Protein AF-A0A935BF56-F1 (afdb_monomer_lite)

Secondary structure (DSSP, 8-state):
-------------------------------------------PPPP-----------S---SS-HHHHHHHHHHHHHTT----EEEE--TT--TT--TTSEEEEETTEEEEEE--STTTSS--BEEEEEEEETTEEEEEEEE--TTPPTT----BTSEEEEETTEEEEEETTTTTTBEEEEEEEETTEEEEEEEE-GGGSTT--TT--BTSSEEEETTEEEEEETTSTT-EEEEEEEETTEEEEEEEE-----S-----TTSSEEEETTEEEEEETT--BTTBTT--EEEEEEEETTEEEEEEEE--TT--TT--TTSEEEEETTEEEEEETT--BTTBTT--EEEEEEEETTEEEEEEEE--TTPPTT--TTSEEEEETTEEEEEE---S-TTT---BEEEEEEEETTEEEEEEEE--TTPPTT--BTSEEEE-SSEEEEEETT--BTTBTT--EEEEEE----PPPPP-S----EEEE---S-PPPS-TTSS------S-SS----HHHHHHHHHTSSS-EEEEE--SSSS-EEE--SSPPPPB-S-EEEEGGGSTT--SSS-SEEEE-TTS-TT--SEEE-TT-TT-EEESEEEE--SS-SEEE-SSS-EEES-EES--TTSPPP-

Sequence (630 aa):
MTKKTETRNCGRNYRFLRPKTLILAGLAVIIALGISSLALYTRPAATQELDTNMPTLSGDAAGDDLGSLASAIEGAIRNDNPEAQIKLTANDGVARDYFGRSVAVSGDTVIVGAPSNAFGDTTQGAAYIFLRNGTAWTLQQKLTAPDSAPGDPEGFGVSVAITGDTVIVGAPGHAEEGAAYVFIRNGTIWTLQRKFTPNDDPTSGANSQFGRGVAISGETVVIGSAGDDEGFAHVFVRDITTWTLQATLSAGESGGQSGFFGDSVAISGNAAVIGDPSDDIGSNIRQGSAYIFVRCGTMWARQQKLLASDGAAFDDFGTSVAISGGTVVIGSPGHQIGSNSAQGSAYTFVYSDPTWTQQQKLIAGDGTPFSRFGTAVAVLGNTAVIGSPFGENQTTRERGSAYVFVRNGTTWTFNERIRASDGANFDVFGSSVAISADLVVAGAPQDGIGANVEQGSAYVIDRISSPGGPAGPTCEVEIEVNITTDQPDIDLEDDVCDVDMGQSGQQCSLRAAIQTANAKDGPDEIKFNISGGGVHTISPASALPAITEKVTIDGTTQPGYAGAAPKIEVQGSLAGSNANGFVFAAGSNQSTVKALTINRFDSAGIKFESNDNNLTKSYIGLDPMEPRST

Radius of gyration: 30.87 Å; chains: 1; bounding box: 90×105×82 Å

Structure (mmCIF, N/CA/C/O backbone):
data_AF-A0A935BF56-F1
#
_entry.id   AF-A0A935BF56-F1
#
loop_
_atom_site.group_PDB
_atom_site.id
_atom_site.type_symbol
_atom_site.label_atom_id
_atom_site.label_alt_id
_atom_site.label_comp_id
_atom_site.label_asym_id
_atom_site.label_entity_id
_atom_site.label_seq_id
_atom_site.pdbx_PDB_ins_code
_atom_site.Cartn_x
_atom_site.Cartn_y
_atom_site.Cartn_z
_atom_site.occupancy
_atom_site.B_iso_or_equiv
_atom_site.auth_seq_id
_atom_site.auth_comp_id
_atom_site.auth_asym_id
_atom_site.auth_atom_id
_atom_site.pdbx_PDB_model_num
ATOM 1 N N . MET A 1 1 ? -61.397 -71.186 -2.603 1.00 35.59 1 MET A N 1
ATOM 2 C CA . MET A 1 1 ? -61.624 -72.645 -2.711 1.00 35.59 1 MET A CA 1
ATOM 3 C C . MET A 1 1 ? -60.465 -73.248 -3.499 1.00 35.59 1 MET A C 1
ATOM 5 O O . MET A 1 1 ? -60.071 -72.604 -4.459 1.00 35.59 1 MET A O 1
ATOM 9 N N . THR A 1 2 ? -59.942 -74.414 -3.063 1.00 35.75 2 THR A N 1
ATOM 10 C CA . THR A 1 2 ? -58.959 -75.323 -3.743 1.00 35.75 2 THR A CA 1
ATOM 11 C C . THR A 1 2 ? -57.617 -74.692 -4.171 1.00 35.75 2 THR A C 1
ATOM 13 O O . THR A 1 2 ? -57.602 -73.844 -5.043 1.00 35.75 2 THR A O 1
ATOM 16 N N . LYS A 1 3 ? -56.418 -74.955 -3.615 1.00 28.77 3 LYS A N 1
ATOM 17 C CA . LYS A 1 3 ? -55.691 -76.158 -3.124 1.00 28.77 3 LYS A CA 1
ATOM 18 C C . LYS A 1 3 ? -55.511 -77.289 -4.159 1.00 28.77 3 LYS A C 1
ATOM 20 O O . LYS A 1 3 ? -56.417 -78.102 -4.297 1.00 28.77 3 LYS A O 1
ATOM 25 N N . LYS A 1 4 ? -54.318 -77.375 -4.777 1.00 31.62 4 LYS A N 1
ATOM 26 C CA . LYS A 1 4 ? -53.339 -78.505 -4.761 1.00 31.62 4 LYS A CA 1
ATOM 27 C C . LYS A 1 4 ? -52.206 -78.238 -5.787 1.00 31.62 4 LYS A C 1
ATOM 29 O O . LYS A 1 4 ? -52.518 -77.892 -6.912 1.00 31.62 4 LYS A O 1
ATOM 34 N N . THR A 1 5 ? -50.935 -78.098 -5.373 1.00 34.88 5 THR A N 1
ATOM 35 C CA . THR A 1 5 ? -49.874 -79.135 -5.180 1.00 34.88 5 THR A CA 1
ATOM 36 C C . THR A 1 5 ? -49.146 -79.429 -6.504 1.00 34.88 5 THR A C 1
ATOM 38 O O . THR A 1 5 ? -49.799 -79.821 -7.453 1.00 34.88 5 THR A O 1
ATOM 41 N N . GLU A 1 6 ? -47.844 -79.142 -6.641 1.00 31.89 6 GLU A N 1
ATOM 42 C CA . GLU A 1 6 ? -46.767 -80.101 -6.327 1.00 31.89 6 GLU A CA 1
ATOM 43 C C . GLU A 1 6 ? -45.480 -79.501 -5.717 1.00 31.89 6 GLU A C 1
ATOM 45 O O . GLU A 1 6 ? -44.998 -78.429 -6.063 1.00 31.89 6 GLU A O 1
ATOM 50 N N . THR A 1 7 ? -44.951 -80.275 -4.769 1.00 31.64 7 THR A N 1
ATOM 51 C CA . THR A 1 7 ? -43.669 -80.219 -4.041 1.00 31.64 7 THR A CA 1
ATOM 52 C C . THR A 1 7 ? -42.557 -80.944 -4.829 1.00 31.64 7 THR A C 1
ATOM 54 O O . THR A 1 7 ? -42.879 -81.903 -5.518 1.00 31.64 7 THR A O 1
ATOM 57 N N . ARG A 1 8 ? -41.249 -80.664 -4.686 1.00 30.56 8 ARG A N 1
ATOM 58 C CA . ARG A 1 8 ? -40.394 -81.132 -3.565 1.00 30.56 8 ARG A CA 1
ATOM 59 C C . ARG A 1 8 ? -38.943 -80.610 -3.696 1.00 30.56 8 ARG A C 1
ATOM 61 O O . ARG A 1 8 ? -38.325 -80.847 -4.721 1.00 30.56 8 ARG A O 1
ATOM 68 N N . ASN A 1 9 ? -38.455 -80.039 -2.581 1.00 31.41 9 ASN A N 1
ATOM 69 C CA . ASN A 1 9 ? -37.206 -80.320 -1.828 1.00 31.41 9 ASN A CA 1
ATOM 70 C C . ASN A 1 9 ? -35.831 -80.249 -2.516 1.00 31.41 9 ASN A C 1
ATOM 72 O O . ASN A 1 9 ? -35.682 -80.681 -3.642 1.00 31.41 9 ASN A O 1
ATOM 76 N N . CYS A 1 10 ? -34.710 -79.924 -1.864 1.00 26.77 10 CYS A N 1
ATOM 77 C CA . CYS A 1 10 ? -34.252 -79.385 -0.560 1.00 26.77 10 CYS A CA 1
ATOM 78 C C . CYS A 1 10 ? -32.701 -79.380 -0.707 1.00 26.77 10 CYS A C 1
ATOM 80 O O . CYS A 1 10 ? -32.186 -80.163 -1.492 1.00 26.77 10 CYS A O 1
ATOM 82 N N . GLY A 1 11 ? -31.860 -78.617 -0.009 1.00 28.05 11 GLY A N 1
ATOM 83 C CA . GLY A 1 11 ? -31.977 -77.832 1.217 1.00 28.05 11 GLY A CA 1
ATOM 84 C C . GLY A 1 11 ? -30.928 -76.700 1.217 1.00 28.05 11 GLY A C 1
ATOM 85 O O . GLY A 1 11 ? -30.020 -76.695 0.396 1.00 28.05 11 GLY A O 1
ATOM 86 N N . ARG A 1 12 ? -31.156 -75.599 1.948 1.00 32.03 12 ARG A N 1
ATOM 87 C CA . ARG A 1 12 ? -30.889 -75.390 3.395 1.00 32.03 12 ARG A CA 1
ATOM 88 C C . ARG A 1 12 ? -29.384 -75.503 3.712 1.00 32.03 12 ARG A C 1
ATOM 90 O O . ARG A 1 12 ? -28.798 -76.549 3.500 1.00 32.03 12 ARG A O 1
ATOM 97 N N . ASN A 1 13 ? -28.732 -74.470 4.247 1.00 28.09 13 ASN A N 1
ATOM 98 C CA . ASN A 1 13 ? -29.081 -73.868 5.535 1.00 28.09 13 ASN A CA 1
ATOM 99 C C . ASN A 1 13 ? -28.936 -72.339 5.620 1.00 28.09 13 ASN A C 1
ATOM 101 O O . ASN A 1 13 ? -28.019 -71.727 5.090 1.00 28.09 13 ASN A O 1
ATOM 105 N N . TYR A 1 14 ? -29.877 -71.789 6.386 1.00 25.83 14 TYR A N 1
ATOM 106 C CA . TYR A 1 14 ? -30.009 -70.429 6.896 1.00 25.83 14 TYR A CA 1
ATOM 107 C C . TYR A 1 14 ? -29.075 -70.165 8.090 1.00 25.83 14 TYR A C 1
ATOM 109 O O . TYR A 1 14 ? -28.907 -71.062 8.918 1.00 25.83 14 TYR A O 1
ATOM 117 N N . ARG A 1 15 ? -28.702 -68.895 8.322 1.00 25.55 15 ARG A N 1
ATOM 118 C CA . ARG A 1 15 ? -29.002 -68.223 9.606 1.00 25.55 15 ARG A CA 1
ATOM 119 C C . ARG A 1 15 ? -28.955 -66.690 9.516 1.00 25.55 15 ARG A C 1
ATOM 121 O O . ARG A 1 15 ? -28.038 -66.104 8.964 1.00 25.55 15 ARG A O 1
ATOM 128 N N . PHE A 1 16 ? -30.012 -66.105 10.075 1.00 26.14 16 PHE A N 1
ATOM 129 C CA . PHE A 1 16 ? -30.342 -64.690 10.277 1.00 26.14 16 PHE A CA 1
ATOM 130 C C . PHE A 1 16 ? -29.595 -64.082 11.478 1.00 26.14 16 PHE A C 1
ATOM 132 O O . PHE A 1 16 ? -29.406 -64.798 12.460 1.00 26.14 16 PHE A O 1
ATOM 139 N N . LEU A 1 17 ? -29.370 -62.756 11.480 1.00 25.36 17 LEU A N 1
ATOM 140 C CA . LEU A 1 17 ? -29.986 -61.783 12.417 1.00 25.36 17 LEU A CA 1
ATOM 141 C C . LEU A 1 17 ? -29.605 -60.317 12.072 1.00 25.36 17 LEU A C 1
ATOM 143 O O . LEU A 1 17 ? -28.625 -60.069 11.387 1.00 25.36 17 LEU A O 1
ATOM 147 N N . ARG A 1 18 ? -30.485 -59.385 12.475 1.00 25.52 18 ARG A N 1
ATOM 148 C CA . ARG A 1 18 ? -30.702 -57.985 12.017 1.00 25.52 18 ARG A CA 1
ATOM 149 C C . ARG A 1 18 ? -29.864 -56.921 12.809 1.00 25.52 18 ARG A C 1
ATOM 151 O O . ARG A 1 18 ? -28.976 -57.324 13.544 1.00 25.52 18 ARG A O 1
ATOM 158 N N . PRO A 1 19 ? -30.218 -55.607 12.826 1.00 39.44 19 PRO A N 1
ATOM 159 C CA . PRO A 1 19 ? -29.767 -54.518 11.936 1.00 39.44 19 PRO A CA 1
ATOM 160 C C . PRO A 1 19 ? -29.023 -53.367 12.678 1.00 39.44 19 PRO A C 1
ATOM 162 O O . PRO A 1 19 ? -29.189 -53.237 13.889 1.00 39.44 19 PRO A O 1
ATOM 165 N N . LYS A 1 20 ? -28.305 -52.476 11.960 1.00 26.14 20 LYS A N 1
ATOM 166 C CA . LYS A 1 20 ? -28.179 -51.014 12.246 1.00 26.14 20 LYS A CA 1
ATOM 167 C C . LYS A 1 20 ? -27.316 -50.252 11.197 1.00 26.14 20 LYS A C 1
ATOM 169 O O . LYS A 1 20 ? -26.112 -50.437 11.154 1.00 26.14 20 LYS A O 1
ATOM 174 N N . THR A 1 21 ? -28.009 -49.420 10.403 1.00 27.28 21 THR A N 1
ATOM 175 C CA . THR A 1 21 ? -27.745 -48.016 9.962 1.00 27.28 21 THR A CA 1
ATOM 176 C C . THR A 1 21 ? -26.544 -47.554 9.084 1.00 27.28 21 THR A C 1
ATOM 178 O O . THR A 1 21 ? -25.406 -47.912 9.342 1.00 27.28 21 THR A O 1
ATOM 181 N N . LEU A 1 22 ? -26.885 -46.592 8.184 1.00 24.98 22 LEU A N 1
ATOM 182 C CA . LEU A 1 22 ? -26.129 -45.609 7.342 1.00 24.98 22 LEU A CA 1
ATOM 183 C C . LEU A 1 22 ? -25.584 -46.100 5.966 1.00 24.98 22 LEU A C 1
ATOM 185 O O . LEU A 1 22 ? -24.798 -47.033 5.936 1.00 24.98 22 LEU A O 1
ATOM 189 N N . ILE A 1 23 ? -26.116 -45.683 4.787 1.00 25.31 23 ILE A N 1
ATOM 190 C CA . ILE A 1 23 ? -25.990 -44.387 4.029 1.00 25.31 23 ILE A CA 1
ATOM 191 C C . ILE A 1 23 ? -24.521 -44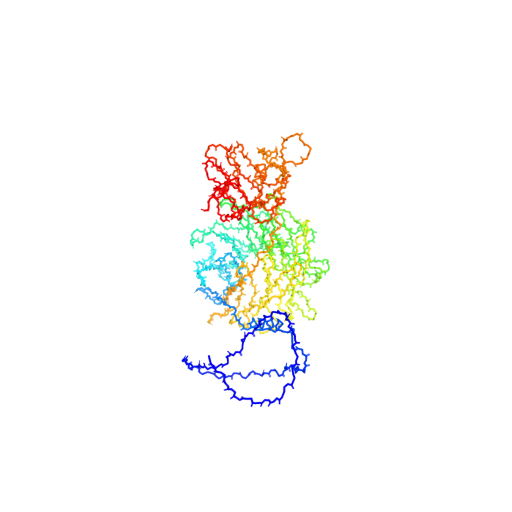.155 3.601 1.00 25.31 23 ILE A C 1
ATOM 193 O O . ILE A 1 23 ? -23.683 -44.156 4.485 1.00 25.31 23 ILE A O 1
ATOM 197 N N . LEU A 1 24 ? -24.068 -43.914 2.358 1.00 25.48 24 LEU A N 1
ATOM 198 C CA . LEU A 1 24 ? -24.573 -43.707 0.983 1.00 25.48 24 LEU A CA 1
ATOM 199 C C . LEU A 1 24 ? -23.344 -43.893 0.042 1.00 25.48 24 LEU A C 1
ATOM 201 O O . LEU A 1 24 ? -22.243 -43.610 0.499 1.00 25.48 24 LEU A O 1
ATOM 205 N N . ALA A 1 25 ? -23.514 -44.267 -1.238 1.00 26.27 25 ALA A N 1
ATOM 206 C CA . ALA A 1 25 ? -22.808 -43.669 -2.399 1.00 26.27 25 ALA A CA 1
ATOM 207 C C . ALA A 1 25 ? -22.971 -44.521 -3.671 1.00 26.27 25 ALA A C 1
ATOM 209 O O . ALA A 1 25 ? -22.429 -45.618 -3.796 1.00 26.27 25 ALA A O 1
ATOM 210 N N . GLY A 1 26 ? -23.696 -43.967 -4.642 1.00 23.11 26 GLY A N 1
ATOM 211 C CA . GLY A 1 26 ? -23.445 -44.210 -6.055 1.00 23.11 26 GLY A CA 1
ATOM 212 C C . GLY A 1 26 ? -22.671 -43.023 -6.624 1.00 23.11 26 GLY A C 1
ATOM 213 O O . GLY A 1 26 ? -22.862 -41.909 -6.147 1.00 23.11 26 GLY A O 1
ATOM 214 N N . LEU A 1 27 ? -21.800 -43.288 -7.599 1.00 25.62 27 LEU A N 1
ATOM 215 C CA . LEU A 1 27 ? -21.744 -42.705 -8.951 1.00 25.62 27 LEU A CA 1
ATOM 216 C C . LEU A 1 27 ? -20.284 -42.685 -9.442 1.00 25.62 27 LEU A C 1
ATOM 218 O O . LEU A 1 27 ? -19.481 -41.881 -8.991 1.00 25.62 27 LEU A O 1
ATOM 222 N N . ALA A 1 28 ? -19.961 -43.549 -10.405 1.00 25.05 28 ALA A N 1
ATOM 223 C CA . ALA A 1 28 ? -18.805 -43.393 -11.287 1.00 25.05 28 ALA A CA 1
ATOM 224 C C . ALA A 1 28 ? -19.073 -44.162 -12.588 1.00 25.05 28 ALA A C 1
ATOM 226 O O . ALA A 1 28 ? -18.696 -45.320 -12.730 1.00 25.05 28 ALA A O 1
ATOM 227 N N . VAL A 1 29 ? -19.776 -43.529 -13.528 1.00 26.75 29 VAL A N 1
ATOM 228 C CA . VAL A 1 29 ? -19.763 -43.908 -14.947 1.00 26.75 29 VAL A CA 1
ATOM 229 C C . VAL A 1 29 ? -19.901 -42.615 -15.745 1.00 26.75 29 VAL A C 1
ATOM 231 O O . VAL A 1 29 ? -20.914 -41.940 -15.609 1.00 26.75 29 VAL A O 1
ATOM 234 N N . ILE A 1 30 ? -18.879 -42.269 -16.531 1.00 24.78 30 ILE A N 1
ATOM 235 C CA . ILE A 1 30 ? -18.943 -41.893 -17.958 1.00 24.78 30 ILE A CA 1
ATOM 236 C C . ILE A 1 30 ? -17.540 -41.411 -18.373 1.00 24.78 30 ILE A C 1
ATOM 238 O O . ILE A 1 30 ? -17.096 -40.324 -18.018 1.00 24.78 30 ILE A O 1
ATOM 242 N N . ILE A 1 31 ? -16.858 -42.252 -19.153 1.00 25.83 31 ILE A N 1
ATOM 243 C CA . ILE A 1 31 ? -15.798 -41.863 -20.086 1.00 25.83 31 ILE A CA 1
ATOM 244 C C . ILE A 1 31 ? -16.453 -41.765 -21.471 1.00 25.83 31 ILE A C 1
ATOM 246 O O . ILE A 1 31 ? -17.159 -42.681 -21.885 1.00 25.83 31 ILE A O 1
ATOM 250 N N . ALA A 1 32 ? -16.208 -40.640 -22.144 1.00 24.55 32 ALA A N 1
ATOM 251 C CA . ALA A 1 32 ? -16.197 -40.409 -23.591 1.00 24.55 32 ALA A CA 1
ATOM 252 C C . ALA A 1 32 ? -17.167 -41.202 -24.500 1.00 24.55 32 ALA A C 1
ATOM 254 O O . ALA A 1 32 ? -16.845 -42.280 -24.993 1.00 24.55 32 ALA A O 1
ATOM 255 N N . LEU A 1 33 ? -18.259 -40.544 -24.904 1.00 27.03 33 LEU A N 1
ATOM 256 C CA . LEU A 1 33 ? -18.771 -40.584 -26.279 1.00 27.03 33 LEU A CA 1
ATOM 257 C C . LEU A 1 33 ? -19.259 -39.175 -26.648 1.00 27.03 33 LEU A C 1
ATOM 259 O O . LEU A 1 33 ? -20.137 -38.646 -25.974 1.00 27.03 33 LEU A O 1
ATOM 263 N N . GLY A 1 34 ? -18.721 -38.594 -27.726 1.00 23.06 34 GLY A N 1
ATOM 264 C CA . GLY A 1 34 ? -19.342 -37.448 -28.405 1.00 23.06 34 GLY A CA 1
ATOM 265 C C . GLY A 1 34 ? -18.427 -36.256 -28.677 1.00 23.06 34 GLY A C 1
ATOM 266 O O . GLY A 1 34 ? -18.564 -35.215 -28.048 1.00 23.06 34 GLY A O 1
ATOM 267 N N . ILE A 1 35 ? -17.547 -36.385 -29.671 1.00 29.22 35 ILE A N 1
ATOM 268 C CA . ILE A 1 35 ? -16.985 -35.234 -30.388 1.00 29.22 35 ILE A CA 1
ATOM 269 C C . ILE A 1 35 ? -17.927 -34.929 -31.554 1.00 29.22 35 ILE A C 1
ATOM 271 O O . ILE A 1 35 ? -18.159 -35.802 -32.390 1.00 29.22 35 ILE A O 1
ATOM 275 N N . SER A 1 36 ? -18.397 -33.687 -31.660 1.00 27.30 36 SER A N 1
ATOM 276 C CA . SER A 1 36 ? -18.782 -33.089 -32.943 1.00 27.30 36 SER A CA 1
ATOM 277 C C . SER A 1 36 ? -18.858 -31.565 -32.834 1.00 27.30 36 SER A C 1
ATOM 279 O O . SER A 1 36 ? -19.853 -31.051 -32.327 1.00 27.30 36 SER A O 1
ATOM 281 N N . SER A 1 37 ? -17.832 -30.864 -33.345 1.00 27.28 37 SER A N 1
ATOM 282 C CA . SER A 1 37 ? -17.924 -29.762 -34.337 1.00 27.28 37 SER A CA 1
ATOM 283 C C . SER A 1 37 ? -16.792 -28.722 -34.210 1.00 27.28 37 SER A C 1
ATOM 285 O O . SER A 1 37 ? -16.727 -28.035 -33.202 1.00 27.28 37 SER A O 1
ATOM 287 N N . LEU A 1 38 ? -16.010 -28.576 -35.301 1.00 24.11 38 LEU A N 1
ATOM 288 C CA . LEU A 1 38 ? -15.196 -27.418 -35.761 1.00 24.11 38 LEU A CA 1
ATOM 289 C C . LEU A 1 38 ? -14.047 -26.917 -34.844 1.00 24.11 38 LEU A C 1
ATOM 291 O O . LEU A 1 38 ? -14.251 -26.677 -33.671 1.00 24.11 38 LEU A O 1
ATOM 295 N N . ALA A 1 39 ? -12.813 -26.639 -35.281 1.00 26.27 39 ALA A N 1
ATOM 296 C CA . ALA A 1 39 ? -12.167 -26.595 -36.591 1.00 26.27 39 ALA A CA 1
ATOM 297 C C . ALA A 1 39 ? -10.650 -26.855 -36.411 1.00 26.27 39 ALA A C 1
ATOM 299 O O . ALA A 1 39 ? -10.054 -26.438 -35.420 1.00 26.27 39 ALA A O 1
ATOM 300 N N . LEU A 1 40 ? -10.030 -27.552 -37.369 1.00 23.28 40 LEU A N 1
ATOM 301 C CA . LEU A 1 40 ? -8.589 -27.818 -37.398 1.00 23.28 40 LEU A CA 1
ATOM 302 C C . LEU A 1 40 ? -7.791 -26.520 -37.605 1.00 23.28 40 LEU A C 1
ATOM 304 O O . LEU A 1 40 ? -7.935 -25.869 -38.639 1.00 23.28 40 LEU A O 1
ATOM 308 N N . TYR A 1 41 ? -6.849 -26.241 -36.706 1.00 22.17 41 TYR A N 1
ATOM 309 C CA . TYR A 1 41 ? -5.626 -25.517 -37.044 1.00 22.17 41 TYR A CA 1
ATOM 310 C C . TYR A 1 41 ? -4.433 -26.333 -36.542 1.00 22.17 41 TYR A C 1
ATOM 312 O O . TYR A 1 41 ? -4.188 -26.451 -35.346 1.00 22.17 41 TYR A O 1
ATOM 320 N N . THR A 1 42 ? -3.728 -26.978 -37.466 1.00 25.73 42 THR A N 1
ATOM 321 C CA . THR A 1 42 ? -2.555 -27.807 -37.176 1.00 25.73 42 THR A CA 1
ATOM 322 C C . THR A 1 42 ? -1.291 -26.949 -37.127 1.00 25.73 42 THR A C 1
ATOM 324 O O . THR A 1 42 ? -0.922 -26.351 -38.140 1.00 25.73 42 THR A O 1
ATOM 327 N N . ARG A 1 43 ? -0.570 -26.966 -36.000 1.00 25.25 43 ARG A N 1
ATOM 328 C CA . ARG A 1 43 ? 0.887 -26.739 -35.933 1.00 25.25 43 ARG A CA 1
ATOM 329 C C . ARG A 1 43 ? 1.529 -27.795 -35.016 1.00 25.25 43 ARG A C 1
ATOM 331 O O . ARG A 1 43 ? 0.846 -28.282 -34.118 1.00 25.25 43 ARG A O 1
ATOM 338 N N . PRO A 1 44 ? 2.773 -28.228 -35.297 1.00 28.33 44 PRO A N 1
ATOM 339 C CA . PRO A 1 44 ? 3.304 -29.491 -34.797 1.00 28.33 44 PRO A CA 1
ATOM 340 C C . PRO A 1 44 ? 3.828 -29.392 -33.362 1.00 28.33 44 PRO A C 1
ATOM 342 O O . PRO A 1 44 ? 4.301 -28.347 -32.922 1.00 28.33 44 PRO A O 1
ATOM 345 N N . ALA A 1 45 ? 3.736 -30.529 -32.676 1.00 26.23 45 ALA A N 1
ATOM 346 C CA . ALA A 1 45 ? 4.132 -30.766 -31.298 1.00 26.23 45 ALA A CA 1
ATOM 347 C C . ALA A 1 45 ? 5.629 -30.521 -31.046 1.00 26.23 45 ALA A C 1
ATOM 349 O O . ALA A 1 45 ? 6.480 -31.026 -31.780 1.00 26.23 45 ALA A O 1
ATOM 350 N N . ALA A 1 46 ? 5.930 -29.824 -29.950 1.00 25.98 46 ALA A N 1
ATOM 351 C CA . ALA A 1 46 ? 7.175 -30.007 -29.221 1.00 25.98 46 ALA A CA 1
ATOM 352 C C . ALA A 1 46 ? 6.991 -31.213 -28.288 1.00 25.98 46 ALA A C 1
ATOM 354 O O . ALA A 1 46 ? 6.037 -31.283 -27.517 1.00 25.98 46 ALA A O 1
ATOM 355 N N . THR A 1 47 ? 7.880 -32.189 -28.415 1.00 27.73 47 THR A N 1
ATOM 356 C CA . THR A 1 47 ? 8.012 -33.341 -27.524 1.00 27.73 47 THR A CA 1
ATOM 357 C C . THR A 1 47 ? 8.397 -32.873 -26.124 1.00 27.73 47 THR A C 1
ATOM 359 O O . THR A 1 47 ? 9.467 -32.291 -25.958 1.00 27.73 47 THR A O 1
ATOM 362 N N . GLN A 1 48 ? 7.559 -33.155 -25.128 1.00 26.20 48 GLN A N 1
ATOM 363 C CA . GLN A 1 48 ? 7.932 -33.074 -23.717 1.00 26.20 48 GLN A CA 1
ATOM 364 C C . GLN A 1 48 ? 8.025 -34.506 -23.180 1.00 26.20 48 GLN A C 1
ATOM 366 O O . GLN A 1 48 ? 7.099 -35.300 -23.360 1.00 26.20 48 GLN A O 1
ATOM 371 N N . GLU A 1 49 ? 9.176 -34.856 -22.609 1.00 26.88 49 GLU A N 1
ATOM 372 C CA . GLU A 1 49 ? 9.391 -36.139 -21.944 1.00 26.88 49 GLU A CA 1
ATOM 373 C C . GLU A 1 49 ? 8.462 -36.249 -20.729 1.00 26.88 49 GLU A C 1
ATOM 375 O O . GLU A 1 49 ? 8.446 -35.377 -19.863 1.00 26.88 49 GLU A O 1
ATOM 380 N N . LEU A 1 50 ? 7.669 -37.321 -20.684 1.00 25.86 50 LEU A N 1
ATOM 381 C CA . LEU A 1 50 ? 6.938 -37.733 -19.490 1.00 25.86 50 LEU A CA 1
ATOM 382 C C . LEU A 1 50 ? 7.934 -38.360 -18.512 1.00 25.86 50 LEU A C 1
ATOM 384 O O . LEU A 1 50 ? 8.496 -39.418 -18.793 1.00 25.86 50 LEU A O 1
ATOM 388 N N . ASP A 1 51 ? 8.125 -37.713 -17.366 1.00 28.11 51 ASP A N 1
ATOM 389 C CA . ASP A 1 51 ? 8.866 -38.252 -16.228 1.00 28.11 51 ASP A CA 1
ATOM 390 C C . ASP A 1 51 ? 8.109 -39.470 -15.657 1.00 28.11 51 ASP A C 1
ATOM 392 O O . ASP A 1 51 ? 6.976 -39.366 -15.185 1.00 28.11 51 ASP A O 1
ATOM 396 N N . THR A 1 52 ? 8.696 -40.665 -15.765 1.00 29.09 52 THR A N 1
ATOM 397 C CA . THR A 1 52 ? 8.050 -41.952 -15.441 1.00 29.09 52 THR A CA 1
ATOM 398 C C . THR A 1 52 ? 8.115 -42.350 -13.963 1.00 29.09 52 THR A C 1
ATOM 400 O O . THR A 1 52 ? 8.000 -43.531 -13.638 1.00 29.09 52 THR A O 1
ATOM 403 N N . ASN A 1 53 ? 8.254 -41.408 -13.034 1.00 29.92 53 ASN A N 1
ATOM 404 C CA . ASN A 1 53 ? 8.276 -41.719 -11.602 1.00 29.92 53 ASN A CA 1
ATOM 405 C C . ASN A 1 53 ? 6.878 -41.656 -10.963 1.00 29.92 53 ASN A C 1
ATOM 407 O O . ASN A 1 53 ? 6.600 -40.805 -10.122 1.00 29.92 53 ASN A O 1
ATOM 411 N N . MET A 1 54 ? 6.002 -42.603 -11.318 1.00 30.44 54 MET A N 1
ATOM 412 C CA . MET A 1 54 ? 4.853 -42.945 -10.468 1.00 30.44 54 MET A CA 1
ATOM 413 C C . MET A 1 54 ? 5.243 -44.058 -9.481 1.00 30.44 54 MET A C 1
ATOM 415 O O . MET A 1 54 ? 5.740 -45.101 -9.917 1.00 30.44 54 MET A O 1
ATOM 419 N N . PRO A 1 55 ? 4.995 -43.906 -8.167 1.00 29.75 55 PRO A N 1
ATOM 420 C CA . PRO A 1 55 ? 5.212 -44.985 -7.216 1.00 29.75 55 PRO A CA 1
ATOM 421 C C . PRO A 1 55 ? 4.159 -46.086 -7.406 1.00 29.75 55 PRO A C 1
ATOM 423 O O . PRO A 1 55 ? 2.955 -45.838 -7.451 1.00 29.75 55 PRO A O 1
ATOM 426 N N . THR A 1 56 ? 4.615 -47.335 -7.494 1.00 29.14 56 THR A N 1
ATOM 427 C CA . THR A 1 56 ? 3.751 -48.518 -7.454 1.00 29.14 56 THR A CA 1
ATOM 428 C C . THR A 1 56 ? 3.207 -48.713 -6.039 1.00 29.14 56 THR A C 1
ATOM 430 O O . THR A 1 56 ? 3.966 -49.057 -5.133 1.00 29.14 56 THR A O 1
ATOM 433 N N . LEU A 1 57 ? 1.898 -48.543 -5.846 1.00 32.44 57 LEU A N 1
ATOM 434 C CA . LEU A 1 57 ? 1.214 -48.919 -4.608 1.00 32.44 57 LEU A CA 1
ATOM 435 C C . LEU A 1 57 ? 0.940 -50.429 -4.614 1.00 32.44 57 LEU A C 1
ATOM 437 O O . LEU A 1 57 ? 0.070 -50.922 -5.333 1.00 32.44 57 LEU A O 1
ATOM 441 N N . SER A 1 58 ? 1.707 -51.176 -3.819 1.00 30.16 58 SER A N 1
ATOM 442 C CA . SER A 1 58 ? 1.355 -52.542 -3.436 1.00 30.16 58 SER A CA 1
ATOM 443 C C . SER A 1 58 ? 0.238 -52.517 -2.391 1.00 30.16 58 SER A C 1
ATOM 445 O O . SER A 1 58 ? 0.310 -51.732 -1.453 1.00 30.16 58 SER A O 1
ATOM 447 N N . GLY A 1 59 ? -0.741 -53.401 -2.596 1.00 35.72 59 GLY A N 1
ATOM 448 C CA . GLY A 1 59 ? -1.918 -53.743 -1.790 1.00 35.72 59 GLY A CA 1
ATOM 449 C C . GLY A 1 59 ? -2.052 -53.264 -0.337 1.00 35.72 59 GLY A C 1
ATOM 450 O O . GLY A 1 59 ? -1.113 -53.305 0.450 1.00 35.72 59 GLY A O 1
ATOM 451 N N . ASP A 1 60 ? -3.319 -52.987 -0.013 1.00 35.09 60 ASP A N 1
ATOM 452 C CA . ASP A 1 60 ? -3.945 -52.900 1.315 1.00 35.09 60 ASP A CA 1
ATOM 453 C C . ASP A 1 60 ? -3.909 -51.545 2.046 1.00 35.09 60 ASP A C 1
ATOM 455 O O . ASP A 1 60 ? -3.323 -51.414 3.114 1.00 35.09 60 ASP A O 1
ATOM 459 N N . ALA A 1 61 ? -4.659 -50.564 1.520 1.00 32.12 61 ALA A N 1
ATOM 460 C CA . ALA A 1 61 ? -5.260 -49.470 2.303 1.00 32.12 61 ALA A CA 1
ATOM 461 C C . ALA A 1 61 ? -6.407 -48.770 1.532 1.00 32.12 61 ALA A C 1
ATOM 463 O O . ALA A 1 61 ? -6.337 -47.589 1.207 1.00 32.12 61 ALA A O 1
ATOM 464 N N . ALA A 1 62 ? -7.479 -49.491 1.191 1.00 40.38 62 ALA A N 1
ATOM 465 C CA . ALA A 1 62 ? -8.683 -48.874 0.623 1.00 40.38 62 ALA A CA 1
ATOM 466 C C . ALA A 1 62 ? -9.621 -48.432 1.763 1.00 40.38 62 ALA A C 1
ATOM 468 O O . ALA A 1 62 ? -10.404 -49.241 2.260 1.00 40.38 62 ALA A O 1
ATOM 469 N N . GLY A 1 63 ? -9.525 -47.173 2.206 1.00 37.28 63 GLY A N 1
ATOM 470 C CA . GLY A 1 63 ? -10.441 -46.640 3.224 1.00 37.28 63 GLY A CA 1
ATOM 471 C C . GLY A 1 63 ? -10.298 -45.157 3.573 1.00 37.28 63 GLY A C 1
ATOM 472 O O . GLY A 1 63 ? -11.314 -44.477 3.642 1.00 37.28 63 GLY A O 1
ATOM 473 N N . ASP A 1 64 ? -9.076 -44.638 3.719 1.00 39.16 64 ASP A N 1
ATOM 474 C CA . ASP A 1 64 ? -8.862 -43.321 4.357 1.00 39.16 64 ASP A CA 1
ATOM 475 C C . ASP A 1 64 ? -8.346 -42.210 3.425 1.00 39.16 64 ASP A C 1
ATOM 477 O O . ASP A 1 64 ? -8.150 -41.079 3.858 1.00 39.16 64 ASP A O 1
ATOM 481 N N . ASP A 1 65 ? -8.170 -42.483 2.131 1.00 46.97 65 ASP A N 1
ATOM 482 C CA . ASP A 1 65 ? -7.414 -41.581 1.249 1.00 46.97 65 ASP A CA 1
ATOM 483 C C . ASP A 1 65 ? -8.268 -40.761 0.266 1.00 46.97 65 ASP A C 1
ATOM 485 O O . ASP A 1 65 ? -7.743 -39.994 -0.530 1.00 46.97 65 ASP A O 1
ATOM 489 N N . LEU A 1 66 ? -9.602 -40.863 0.308 1.00 39.84 66 LEU A N 1
ATOM 490 C CA . LEU A 1 66 ? -10.466 -40.119 -0.626 1.00 39.84 66 LEU A CA 1
ATOM 491 C C . LEU A 1 66 ? -10.463 -38.603 -0.368 1.00 39.84 66 LEU A C 1
ATOM 493 O O . LEU A 1 66 ? -10.609 -37.829 -1.310 1.00 39.84 66 LEU A O 1
ATOM 497 N N . GLY A 1 67 ? -10.269 -38.173 0.883 1.00 37.78 67 GLY A N 1
ATOM 498 C CA . GLY A 1 67 ? -10.133 -36.754 1.230 1.00 37.78 67 GLY A CA 1
ATOM 499 C C . GLY A 1 67 ? -8.772 -36.173 0.842 1.00 37.78 67 GLY A C 1
ATOM 500 O O . GLY A 1 67 ? -8.695 -35.025 0.412 1.00 37.78 67 GLY A O 1
ATOM 501 N N . SER A 1 68 ? -7.711 -36.981 0.931 1.00 45.38 68 SER A N 1
ATOM 502 C CA . SER A 1 68 ? -6.359 -36.590 0.519 1.00 45.38 68 SER A CA 1
ATOM 503 C C . SER A 1 68 ? -6.228 -36.584 -1.005 1.00 45.38 68 SER A C 1
ATOM 505 O O . SER A 1 68 ? -5.694 -35.629 -1.553 1.00 45.38 68 SER A O 1
ATOM 507 N N . LEU A 1 69 ? -6.831 -37.553 -1.706 1.00 36.53 69 LEU A N 1
ATOM 508 C CA . LEU A 1 69 ? -6.950 -37.536 -3.165 1.00 36.53 69 LEU A CA 1
ATOM 509 C C . LEU A 1 69 ? -7.821 -36.379 -3.656 1.00 36.53 69 LEU A C 1
ATOM 511 O O . LEU A 1 69 ? -7.455 -35.753 -4.639 1.00 36.53 69 LEU A O 1
ATOM 515 N N . ALA A 1 70 ? -8.928 -36.042 -2.988 1.00 38.59 70 ALA A N 1
ATOM 516 C CA . ALA A 1 70 ? -9.730 -34.870 -3.351 1.00 38.59 70 ALA A CA 1
ATOM 517 C C . ALA A 1 70 ? -8.958 -33.558 -3.136 1.00 38.59 70 ALA A C 1
ATOM 519 O O . ALA A 1 70 ? -8.961 -32.713 -4.021 1.00 38.59 70 ALA A O 1
ATOM 520 N N . SER A 1 71 ? -8.227 -33.425 -2.024 1.00 39.59 71 SER A N 1
ATOM 521 C CA . SER A 1 71 ? -7.367 -32.267 -1.745 1.00 39.59 71 SER A CA 1
ATOM 522 C C . SER A 1 71 ? -6.150 -32.196 -2.680 1.00 39.59 71 SER A C 1
ATOM 524 O O . SER A 1 71 ? -5.767 -31.112 -3.113 1.00 39.59 71 SER A O 1
ATOM 526 N N . ALA A 1 72 ? -5.578 -33.339 -3.062 1.00 41.50 72 ALA A N 1
ATOM 527 C CA . ALA A 1 72 ? -4.486 -33.435 -4.026 1.00 41.50 72 ALA A CA 1
ATOM 528 C C . ALA A 1 72 ? -4.962 -33.172 -5.460 1.00 41.50 72 ALA A C 1
ATOM 530 O O . ALA A 1 72 ? -4.231 -32.568 -6.237 1.00 41.50 72 ALA A O 1
ATOM 531 N N . ILE A 1 73 ? -6.190 -33.566 -5.810 1.00 41.97 73 ILE A N 1
ATOM 532 C CA . ILE A 1 73 ? -6.825 -33.255 -7.096 1.00 41.97 73 ILE A CA 1
ATOM 533 C C . ILE A 1 73 ? -7.246 -31.778 -7.139 1.00 41.97 73 ILE A C 1
ATOM 535 O O . ILE A 1 73 ? -6.989 -31.124 -8.142 1.00 41.97 73 ILE A O 1
ATOM 539 N N . GLU A 1 74 ? -7.798 -31.205 -6.063 1.00 42.66 74 GLU A N 1
ATOM 540 C CA . GLU A 1 74 ? -8.056 -29.757 -5.949 1.00 42.66 74 GLU A CA 1
ATOM 541 C C . GLU A 1 74 ? -6.756 -28.942 -6.017 1.00 42.66 74 GLU A C 1
ATOM 543 O O . GLU A 1 74 ? -6.702 -27.929 -6.715 1.00 42.66 74 GLU A O 1
ATOM 548 N N . GLY A 1 75 ? -5.686 -29.407 -5.366 1.00 35.41 75 GLY A N 1
ATOM 549 C CA . GLY A 1 75 ? -4.351 -28.813 -5.450 1.00 35.41 75 GLY A CA 1
ATOM 550 C C . GLY A 1 75 ? -3.706 -28.957 -6.834 1.00 35.41 75 GLY A C 1
ATOM 551 O O . GLY A 1 75 ? -3.054 -28.029 -7.305 1.00 35.41 75 GLY A O 1
ATOM 552 N N . ALA A 1 76 ? -3.921 -30.079 -7.528 1.00 36.59 76 ALA A N 1
ATOM 553 C CA . ALA A 1 76 ? -3.412 -30.309 -8.882 1.00 36.59 76 ALA A CA 1
ATOM 554 C C . ALA A 1 76 ? -4.193 -29.526 -9.953 1.00 36.59 76 ALA A C 1
ATOM 556 O O . ALA A 1 76 ? -3.590 -29.053 -10.910 1.00 36.59 76 ALA A O 1
ATOM 557 N N . ILE A 1 77 ? -5.505 -29.320 -9.778 1.00 40.50 77 ILE A N 1
ATOM 558 C CA . ILE A 1 77 ? -6.330 -28.484 -10.668 1.00 40.50 77 ILE A CA 1
ATOM 559 C C . ILE A 1 77 ? -5.960 -26.993 -10.536 1.00 40.50 77 ILE A C 1
ATOM 561 O O . ILE A 1 77 ? -6.031 -26.264 -11.524 1.00 40.50 77 ILE A O 1
ATOM 565 N N . ARG A 1 78 ? -5.513 -26.532 -9.356 1.00 46.75 78 ARG A N 1
ATOM 566 C CA . ARG A 1 78 ? -5.031 -25.150 -9.146 1.00 46.75 78 ARG A CA 1
ATOM 567 C C . ARG A 1 78 ? -3.647 -24.862 -9.733 1.00 46.75 78 ARG A C 1
ATOM 569 O O . ARG A 1 78 ? -3.338 -23.704 -9.982 1.00 46.75 78 ARG A O 1
ATOM 576 N N . ASN A 1 79 ? -2.814 -25.878 -9.957 1.00 40.22 79 ASN A N 1
ATOM 577 C CA . ASN A 1 79 ? -1.420 -25.658 -10.357 1.00 40.22 79 ASN A CA 1
ATOM 578 C C . ASN A 1 79 ? -1.216 -25.337 -11.848 1.00 40.22 79 ASN A C 1
ATOM 580 O O . ASN A 1 79 ? -0.137 -24.858 -12.184 1.00 40.22 79 ASN A O 1
ATOM 584 N N . ASP A 1 80 ? -2.228 -25.522 -12.707 1.00 39.09 80 ASP A N 1
ATOM 585 C CA . ASP A 1 80 ? -2.125 -25.253 -14.156 1.00 39.09 80 ASP A CA 1
ATOM 586 C C . ASP A 1 80 ? -3.357 -24.560 -14.777 1.00 39.09 80 ASP A C 1
ATOM 588 O O . ASP A 1 80 ? -3.415 -24.378 -15.995 1.00 39.09 80 ASP A O 1
ATOM 592 N N . ASN A 1 81 ? -4.344 -24.139 -13.979 1.00 40.06 81 ASN A N 1
ATOM 593 C CA . ASN A 1 81 ? -5.457 -23.339 -14.490 1.00 40.06 81 ASN A CA 1
ATOM 594 C C . ASN A 1 81 ? -5.180 -21.860 -14.188 1.00 40.06 81 ASN A C 1
ATOM 596 O O . ASN A 1 81 ? -5.186 -21.495 -13.011 1.00 40.06 81 ASN A O 1
ATOM 600 N N . PRO A 1 82 ? -4.928 -20.990 -15.185 1.00 44.41 82 PRO A N 1
ATOM 601 C CA . PRO A 1 82 ? -4.924 -19.567 -14.913 1.00 44.41 82 PRO A CA 1
ATOM 602 C C . PRO A 1 82 ? -6.327 -19.226 -14.409 1.00 44.41 82 PRO A C 1
ATOM 604 O O . PRO A 1 82 ? -7.318 -19.418 -15.118 1.00 44.41 82 PRO A O 1
ATOM 607 N N . GLU A 1 83 ? -6.429 -18.735 -13.175 1.00 54.44 83 GLU A N 1
ATOM 608 C CA . GLU A 1 83 ? -7.585 -17.940 -12.761 1.00 54.44 83 GLU A CA 1
ATOM 609 C C . GLU A 1 83 ? -7.886 -16.922 -13.872 1.00 54.44 83 GLU A C 1
ATOM 611 O O . GLU A 1 83 ? -6.986 -16.572 -14.638 1.00 54.44 83 GLU A O 1
ATOM 616 N N . ALA A 1 84 ? -9.134 -16.481 -14.030 1.00 67.69 84 ALA A N 1
ATOM 617 C CA . ALA A 1 84 ? -9.467 -15.500 -15.058 1.00 67.69 84 ALA A CA 1
ATOM 618 C C . ALA A 1 84 ? -8.671 -14.203 -14.805 1.00 67.69 84 ALA A C 1
ATOM 620 O O . ALA A 1 84 ? -9.092 -13.339 -14.044 1.00 67.69 84 ALA A O 1
ATOM 621 N N . GLN A 1 85 ? -7.483 -14.106 -15.402 1.00 85.06 85 GLN A N 1
ATOM 6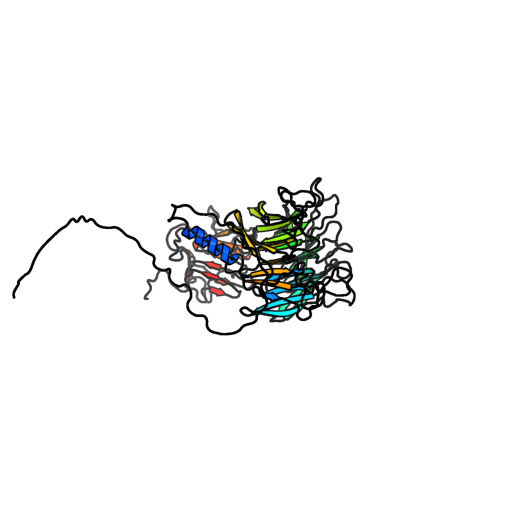22 C CA . GLN A 1 85 ? -6.601 -12.960 -15.290 1.00 85.06 85 GLN A CA 1
ATOM 623 C C . GLN A 1 85 ? -7.004 -11.959 -16.352 1.00 85.06 85 GLN A C 1
ATOM 625 O O . GLN A 1 85 ? -7.161 -12.295 -17.529 1.00 85.06 85 GLN A O 1
ATOM 630 N N . ILE A 1 86 ? -7.133 -10.710 -15.935 1.00 90.88 86 ILE A N 1
ATOM 631 C CA . ILE A 1 86 ? -7.424 -9.608 -16.835 1.00 90.88 86 ILE A CA 1
ATOM 632 C C . ILE A 1 86 ? -6.157 -8.778 -16.949 1.00 90.88 86 ILE A C 1
ATOM 634 O O . ILE A 1 86 ? -5.717 -8.153 -15.985 1.00 90.88 86 ILE A O 1
ATOM 638 N N . LYS A 1 87 ? -5.564 -8.799 -18.142 1.00 93.31 87 LYS A N 1
ATOM 639 C CA . LYS A 1 87 ? -4.399 -7.988 -18.486 1.00 93.31 87 LYS A CA 1
ATOM 640 C C . LYS A 1 87 ? -4.843 -6.556 -18.786 1.00 93.31 87 LYS A C 1
ATOM 642 O O . LYS A 1 87 ? -5.641 -6.322 -19.692 1.00 93.31 87 LYS A O 1
ATOM 647 N N . LEU A 1 88 ? -4.319 -5.610 -18.019 1.00 96.88 88 LEU A N 1
ATOM 648 C CA . LEU A 1 88 ? -4.478 -4.173 -18.197 1.00 96.88 88 LEU A CA 1
ATOM 649 C C . LEU A 1 88 ? -3.236 -3.607 -18.884 1.00 96.88 88 LEU A C 1
ATOM 651 O O . LEU A 1 88 ? -2.108 -3.917 -18.498 1.00 96.88 88 LEU A O 1
ATOM 655 N N . THR A 1 89 ? -3.459 -2.735 -19.862 1.00 94.88 89 THR A N 1
ATOM 656 C CA . THR A 1 89 ? -2.411 -2.027 -20.607 1.00 94.88 89 THR A CA 1
ATOM 657 C C . THR A 1 89 ? -2.817 -0.572 -20.817 1.00 94.88 89 THR A C 1
ATOM 659 O O . THR A 1 89 ? -4.004 -0.283 -20.994 1.00 94.88 89 THR A O 1
ATOM 662 N N . ALA A 1 90 ? -1.848 0.342 -20.878 1.00 92.44 90 ALA A N 1
ATOM 663 C CA . ALA A 1 90 ? -2.093 1.706 -21.345 1.00 92.44 90 ALA A CA 1
ATOM 664 C C . ALA A 1 90 ? -2.546 1.706 -22.819 1.00 92.44 90 ALA A C 1
ATOM 666 O O . ALA A 1 90 ? -1.951 1.029 -23.660 1.00 92.44 90 ALA A O 1
ATOM 667 N N . ASN A 1 91 ? -3.600 2.460 -23.141 1.00 89.69 91 ASN A N 1
ATOM 668 C CA . ASN A 1 91 ? -4.155 2.554 -24.499 1.00 89.69 91 ASN A CA 1
ATOM 669 C C . ASN A 1 91 ? -3.265 3.362 -25.456 1.00 89.69 91 ASN A C 1
ATOM 671 O O . ASN A 1 91 ? -3.349 3.200 -26.671 1.00 89.69 91 ASN A O 1
ATOM 675 N N . ASP A 1 92 ? -2.446 4.241 -24.899 1.00 89.81 92 ASP A N 1
ATOM 676 C CA . ASP A 1 92 ? -1.444 5.066 -25.563 1.00 89.81 92 ASP A CA 1
ATOM 677 C C . ASP A 1 92 ? -0.019 4.635 -25.194 1.00 89.81 92 ASP A C 1
ATOM 679 O O . ASP A 1 92 ? 0.921 5.400 -25.399 1.00 89.81 92 ASP A O 1
ATOM 683 N N . GLY A 1 93 ? 0.133 3.425 -24.646 1.00 87.69 93 GLY A N 1
ATOM 684 C CA . GLY A 1 93 ? 1.414 2.975 -24.136 1.00 87.69 93 GLY A CA 1
ATOM 685 C C . GLY A 1 93 ? 2.463 2.815 -25.234 1.00 87.69 93 GLY A C 1
ATOM 686 O O . GLY A 1 93 ? 2.181 2.336 -26.339 1.00 87.69 93 GLY A O 1
ATOM 687 N N . VAL A 1 94 ? 3.688 3.207 -24.908 1.00 89.50 94 VAL A N 1
ATOM 688 C CA . VAL A 1 94 ? 4.866 3.130 -25.770 1.00 89.50 94 VAL A CA 1
ATOM 689 C C . VAL A 1 94 ? 5.975 2.321 -25.104 1.00 89.50 94 VAL A C 1
ATOM 691 O O . VAL A 1 94 ? 5.859 1.860 -23.968 1.00 89.50 94 VAL A O 1
ATOM 694 N N . ALA A 1 95 ? 7.051 2.070 -25.850 1.00 89.25 95 ALA A N 1
ATOM 695 C CA . ALA A 1 95 ? 8.193 1.346 -25.316 1.00 89.25 95 ALA A CA 1
ATOM 696 C C . ALA A 1 95 ? 8.778 2.074 -24.097 1.00 89.25 95 ALA A C 1
ATOM 698 O O . ALA A 1 95 ? 9.038 3.272 -24.174 1.00 89.25 95 ALA A O 1
ATOM 699 N N . ARG A 1 96 ? 9.072 1.316 -23.036 1.00 87.88 96 ARG A N 1
ATOM 700 C CA . ARG A 1 96 ? 9.661 1.790 -21.775 1.00 87.88 96 ARG A CA 1
ATOM 701 C C . ARG A 1 96 ? 8.783 2.710 -20.930 1.00 87.88 96 ARG A C 1
ATOM 703 O O . ARG A 1 96 ? 9.314 3.447 -20.109 1.00 87.88 96 ARG A O 1
ATOM 710 N N . ASP A 1 97 ? 7.465 2.619 -21.063 1.00 89.00 97 ASP A N 1
ATOM 711 C CA . ASP A 1 97 ? 6.536 3.283 -20.140 1.00 89.00 97 ASP A CA 1
ATOM 712 C C . ASP A 1 97 ? 6.559 2.676 -18.727 1.00 89.00 97 ASP A C 1
ATOM 714 O O . ASP A 1 97 ? 6.217 3.345 -17.748 1.00 89.00 97 ASP A O 1
ATOM 718 N N . TYR A 1 98 ? 6.961 1.406 -18.612 1.00 92.50 98 TYR A N 1
ATOM 719 C CA . TYR A 1 98 ? 6.934 0.624 -17.376 1.00 92.50 98 TYR A CA 1
ATOM 720 C C . TYR A 1 98 ? 5.578 0.636 -16.660 1.00 92.50 98 TYR A C 1
ATOM 722 O O . TYR A 1 98 ? 5.504 0.697 -15.429 1.00 92.50 98 TYR A O 1
ATOM 730 N N . PHE A 1 99 ? 4.488 0.566 -17.422 1.00 96.25 99 PHE A N 1
ATOM 731 C CA . PHE A 1 99 ? 3.145 0.415 -16.877 1.00 96.25 99 PHE A CA 1
ATOM 732 C C . PHE A 1 99 ? 3.075 -0.814 -15.958 1.00 96.25 99 PHE A C 1
ATOM 734 O O . PHE A 1 99 ? 3.487 -1.908 -16.326 1.00 96.25 99 PHE A O 1
ATOM 741 N N . GLY A 1 100 ? 2.567 -0.648 -14.739 1.00 97.19 100 GLY A N 1
ATOM 742 C CA . GLY A 1 100 ? 2.604 -1.699 -13.715 1.00 97.19 100 GLY A CA 1
ATOM 743 C C . GLY A 1 100 ? 3.794 -1.578 -12.765 1.00 97.19 100 GLY A C 1
ATOM 744 O O . GLY A 1 100 ? 3.971 -2.429 -11.891 1.00 97.19 100 GLY A O 1
ATOM 745 N N . ARG A 1 101 ? 4.605 -0.516 -12.868 1.00 96.12 101 ARG A N 1
ATOM 746 C CA . ARG A 1 101 ? 5.688 -0.242 -11.909 1.00 96.12 101 ARG A CA 1
ATOM 747 C C . ARG A 1 101 ? 5.171 -0.095 -10.479 1.00 96.12 101 ARG A C 1
ATOM 749 O O . ARG A 1 101 ? 5.855 -0.518 -9.546 1.00 96.12 101 ARG A O 1
ATOM 756 N N . SER A 1 102 ? 3.981 0.475 -10.338 1.00 98.19 102 SER A N 1
ATOM 757 C CA . SER A 1 102 ? 3.220 0.597 -9.100 1.00 98.19 102 SER A CA 1
ATOM 758 C C . SER A 1 102 ? 1.747 0.299 -9.387 1.00 98.19 102 SER A C 1
ATOM 760 O O . SER A 1 102 ? 1.240 0.606 -10.470 1.00 98.19 102 SER A O 1
ATOM 762 N N . VAL A 1 103 ? 1.066 -0.345 -8.440 1.00 98.69 103 VAL A N 1
ATOM 763 C CA . VAL A 1 103 ? -0.359 -0.683 -8.538 1.00 98.69 103 VAL A CA 1
ATOM 764 C C . VAL A 1 103 ? -1.023 -0.465 -7.187 1.00 98.69 103 VAL A C 1
ATOM 766 O O . VAL A 1 103 ? -0.420 -0.742 -6.153 1.00 98.69 103 VAL A O 1
ATOM 769 N N . ALA A 1 104 ? -2.269 -0.003 -7.191 1.00 98.50 104 ALA A N 1
ATOM 770 C CA . ALA A 1 104 ? -3.111 0.035 -6.000 1.00 98.50 104 ALA A CA 1
ATOM 771 C C . ALA A 1 104 ? -4.577 -0.214 -6.373 1.00 98.50 104 ALA A C 1
ATOM 773 O O . ALA A 1 104 ? -4.984 -0.006 -7.519 1.00 98.50 104 ALA A O 1
ATOM 774 N N . VAL A 1 105 ? -5.371 -0.677 -5.406 1.00 96.50 105 VAL A N 1
ATOM 775 C CA . VAL A 1 105 ? -6.778 -1.030 -5.620 1.00 96.50 105 VAL A CA 1
ATOM 776 C C . VAL A 1 105 ? -7.655 -0.599 -4.449 1.00 96.50 105 VAL A C 1
ATOM 778 O O . VAL A 1 105 ? -7.268 -0.728 -3.291 1.00 96.50 105 VAL A O 1
ATOM 781 N N . SER A 1 106 ? -8.857 -0.111 -4.756 1.00 92.81 106 SER A N 1
ATOM 782 C CA . SER A 1 106 ? -9.924 0.128 -3.784 1.00 92.81 106 SER A CA 1
ATOM 783 C C . SER A 1 106 ? -11.265 -0.249 -4.413 1.00 92.81 106 SER A C 1
ATOM 785 O O . SER A 1 106 ? -11.695 0.369 -5.389 1.00 92.81 106 SER A O 1
ATOM 787 N N . GLY A 1 107 ? -11.899 -1.301 -3.883 1.00 87.25 107 GLY A N 1
ATOM 788 C CA . GLY A 1 107 ? -13.114 -1.883 -4.460 1.00 87.25 107 GLY A CA 1
ATOM 789 C C . GLY A 1 107 ? -12.943 -2.182 -5.952 1.00 87.25 107 GLY A C 1
ATOM 790 O O . GLY A 1 107 ? -12.006 -2.867 -6.351 1.00 87.25 107 GLY A O 1
ATOM 791 N N . ASP A 1 108 ? -13.812 -1.588 -6.767 1.00 90.75 108 ASP A N 1
ATOM 792 C CA . ASP A 1 108 ? -13.858 -1.750 -8.225 1.00 90.75 108 ASP A CA 1
ATOM 793 C C . ASP A 1 108 ? -12.910 -0.820 -9.003 1.00 90.75 108 ASP A C 1
ATOM 795 O O . ASP A 1 108 ? -13.029 -0.694 -10.222 1.00 90.75 108 ASP A O 1
ATOM 799 N N . THR A 1 109 ? -11.992 -0.117 -8.333 1.00 95.31 109 THR A N 1
ATOM 800 C CA . THR A 1 109 ? -11.083 0.845 -8.976 1.00 95.31 109 THR A CA 1
ATOM 801 C C . THR A 1 109 ? -9.626 0.433 -8.792 1.00 95.31 109 THR A C 1
ATOM 803 O O . THR A 1 109 ? -9.155 0.286 -7.666 1.00 95.31 109 THR A O 1
ATOM 806 N N . VAL A 1 110 ? -8.901 0.295 -9.902 1.00 97.88 110 VAL A N 1
ATOM 807 C CA . VAL A 1 110 ? -7.462 0.001 -9.941 1.00 97.88 110 VAL A CA 1
ATOM 808 C C . VAL A 1 110 ? -6.727 1.203 -10.513 1.00 97.88 110 VAL A C 1
ATOM 810 O O . VAL A 1 110 ? -7.117 1.733 -11.551 1.00 97.88 110 VAL A O 1
ATOM 813 N N . ILE A 1 111 ? -5.643 1.613 -9.863 1.00 98.62 111 ILE A N 1
ATOM 814 C CA . ILE A 1 111 ? -4.703 2.600 -10.394 1.00 98.62 111 ILE A CA 1
ATOM 815 C C . ILE A 1 111 ? -3.374 1.918 -10.711 1.00 98.62 111 ILE A C 1
ATOM 817 O O . ILE A 1 111 ? -2.877 1.110 -9.924 1.00 98.62 111 ILE A O 1
ATOM 821 N N . VAL A 1 112 ? -2.812 2.238 -11.874 1.00 98.75 112 VAL A N 1
ATOM 822 C CA . VAL A 1 112 ? -1.545 1.682 -12.352 1.00 98.75 112 VAL A CA 1
ATOM 823 C C . VAL A 1 112 ? -0.606 2.804 -12.773 1.00 98.75 112 VAL A C 1
ATOM 825 O O . VAL A 1 112 ? -0.953 3.614 -13.633 1.00 98.75 112 VAL A O 1
ATOM 828 N N . GLY A 1 113 ? 0.582 2.849 -12.180 1.00 97.44 113 GLY A N 1
ATOM 829 C CA . GLY A 1 113 ? 1.631 3.793 -12.545 1.00 97.44 113 GLY A CA 1
ATOM 830 C C . GLY A 1 113 ? 2.445 3.334 -13.756 1.00 97.44 113 GLY A C 1
ATOM 831 O O . GLY A 1 113 ? 2.745 2.146 -13.900 1.00 97.44 113 GLY A O 1
ATOM 832 N N . ALA A 1 114 ? 2.810 4.292 -14.605 1.00 94.50 114 ALA A N 1
ATOM 833 C CA . ALA A 1 114 ? 3.695 4.142 -15.757 1.00 94.50 114 ALA A CA 1
ATOM 834 C C . ALA A 1 114 ? 4.661 5.344 -15.795 1.00 94.50 114 ALA A C 1
ATOM 836 O O . ALA A 1 114 ? 4.415 6.329 -16.497 1.00 94.50 114 ALA A O 1
ATOM 837 N N . PRO A 1 115 ? 5.716 5.327 -14.968 1.00 89.56 115 PRO A N 1
ATOM 838 C CA . PRO A 1 115 ? 6.591 6.483 -14.800 1.00 89.56 115 PRO A CA 1
ATOM 839 C C . PRO A 1 115 ? 7.528 6.754 -15.982 1.00 89.56 115 PRO A C 1
ATOM 841 O O . PRO A 1 115 ? 8.225 7.764 -15.949 1.00 89.56 115 PRO A O 1
ATOM 844 N N . SER A 1 116 ? 7.539 5.895 -17.011 1.00 80.19 116 SER A N 1
ATOM 845 C CA . SER A 1 116 ? 8.573 5.841 -18.051 1.00 80.19 116 SER A CA 1
ATOM 846 C C . SER A 1 116 ? 9.971 5.512 -17.497 1.00 80.19 116 SER A C 1
ATOM 848 O O . SER A 1 116 ? 10.160 5.391 -16.281 1.00 80.19 116 SER A O 1
ATOM 850 N N . ASN A 1 117 ? 10.956 5.260 -18.366 1.00 60.66 117 ASN A N 1
ATOM 851 C CA . ASN A 1 117 ? 12.315 4.931 -17.937 1.00 60.66 117 ASN A CA 1
ATOM 852 C C . ASN A 1 117 ? 12.930 6.090 -17.154 1.00 60.66 117 ASN A C 1
ATOM 854 O O . ASN A 1 117 ? 13.274 7.115 -17.730 1.00 60.66 117 ASN A O 1
ATOM 858 N N . ALA A 1 118 ? 13.047 5.869 -15.846 1.00 47.22 118 ALA A N 1
ATOM 859 C CA . ALA A 1 118 ? 13.991 6.427 -14.885 1.00 47.22 118 ALA A CA 1
ATOM 860 C C . ALA A 1 118 ? 14.798 7.672 -15.307 1.00 47.22 118 ALA A C 1
ATOM 862 O O . ALA A 1 118 ? 15.588 7.618 -16.244 1.00 47.22 118 ALA A O 1
ATOM 863 N N . PHE A 1 119 ? 14.691 8.732 -14.490 1.00 43.00 119 PHE A N 1
ATOM 864 C CA . PHE A 1 119 ? 15.707 9.771 -14.252 1.00 43.00 119 PHE A CA 1
ATOM 865 C C . PHE A 1 119 ? 16.658 10.027 -15.436 1.00 43.00 119 PHE A C 1
ATOM 867 O O . PHE A 1 119 ? 17.801 9.567 -15.448 1.00 43.00 119 PHE A O 1
ATOM 874 N N . GLY A 1 120 ? 16.170 10.750 -16.447 1.00 42.09 120 GLY A N 1
ATOM 875 C CA . GLY A 1 120 ? 16.965 11.158 -17.608 1.00 42.09 120 GLY A CA 1
ATOM 876 C C . GLY A 1 120 ? 16.234 11.086 -18.948 1.00 42.09 120 GLY A C 1
ATOM 877 O O . GLY A 1 120 ? 16.723 11.667 -19.917 1.00 42.09 120 GLY A O 1
ATOM 878 N N . ASP A 1 121 ? 15.078 10.418 -19.022 1.00 50.72 121 ASP A N 1
ATOM 879 C CA . ASP A 1 121 ? 14.141 10.617 -20.132 1.00 50.72 121 ASP A CA 1
ATOM 880 C C . ASP A 1 121 ? 13.293 11.878 -19.895 1.00 50.72 121 ASP A C 1
ATOM 882 O O . ASP A 1 121 ? 12.934 12.229 -18.775 1.00 50.72 121 ASP A O 1
ATOM 886 N N . THR A 1 122 ? 12.968 12.549 -20.989 1.00 50.84 122 THR A N 1
ATOM 887 C CA . THR A 1 122 ? 12.181 13.781 -21.097 1.00 50.84 122 THR A CA 1
ATOM 888 C C . THR A 1 122 ? 10.674 13.590 -20.877 1.00 50.84 122 THR A C 1
ATOM 890 O O . THR A 1 122 ? 9.888 14.514 -21.108 1.00 50.84 122 THR A O 1
ATOM 893 N N . THR A 1 123 ? 10.248 12.381 -20.502 1.00 60.47 123 THR A N 1
ATOM 894 C CA . THR A 1 123 ? 8.840 11.993 -20.382 1.00 60.47 123 THR A CA 1
ATOM 895 C C . THR A 1 123 ? 8.344 12.092 -18.944 1.00 60.47 123 THR A C 1
ATOM 897 O O . THR A 1 123 ? 8.958 11.567 -18.021 1.00 60.47 123 THR A O 1
ATOM 900 N N . GLN A 1 124 ? 7.171 12.695 -18.783 1.00 75.62 124 GLN A N 1
ATOM 901 C CA . GLN A 1 124 ? 6.613 13.140 -17.502 1.00 75.62 124 GLN A CA 1
ATOM 902 C C . GLN A 1 124 ? 6.050 11.998 -16.631 1.00 75.62 124 GLN A C 1
ATOM 904 O O . GLN A 1 124 ? 5.827 12.178 -15.437 1.00 75.62 124 GLN A O 1
ATOM 909 N N . GLY A 1 125 ? 5.854 10.804 -17.205 1.00 88.06 125 GLY A N 1
ATOM 910 C CA . GLY A 1 125 ? 5.165 9.686 -16.557 1.00 88.06 125 GLY A CA 1
ATOM 911 C C . GLY A 1 125 ? 3.640 9.868 -16.512 1.00 88.06 125 GLY A C 1
ATOM 912 O O . GLY A 1 125 ? 3.095 10.913 -16.876 1.00 88.06 125 GLY A O 1
ATOM 913 N N . ALA A 1 126 ? 2.922 8.820 -16.115 1.00 92.94 126 ALA A N 1
ATOM 914 C CA . ALA A 1 126 ? 1.466 8.827 -15.995 1.00 92.94 126 ALA A CA 1
ATOM 915 C C . ALA A 1 126 ? 0.965 7.821 -14.950 1.00 92.94 126 ALA A C 1
ATOM 917 O O . ALA A 1 126 ? 1.652 6.866 -14.585 1.00 92.94 126 ALA A O 1
ATOM 918 N N . ALA A 1 127 ? -0.283 7.999 -14.518 1.00 96.88 127 ALA A N 1
ATOM 919 C CA . ALA A 1 127 ? -1.036 6.982 -13.792 1.00 96.88 127 ALA A CA 1
ATOM 920 C C . ALA A 1 127 ? -2.390 6.752 -14.470 1.00 96.88 127 ALA A C 1
ATOM 922 O O . ALA A 1 127 ? -3.060 7.694 -14.882 1.00 96.88 127 ALA A O 1
ATOM 923 N N . TYR A 1 128 ? -2.806 5.499 -14.595 1.00 98.12 128 TYR A N 1
ATOM 924 C CA . TYR A 1 128 ? -4.009 5.106 -15.321 1.00 98.12 128 TYR A CA 1
ATOM 925 C C . TYR A 1 128 ? -5.016 4.496 -14.359 1.00 98.12 128 TYR A C 1
ATOM 927 O O . TYR A 1 128 ? -4.679 3.586 -13.604 1.00 98.12 128 TYR A O 1
ATOM 935 N N . ILE A 1 129 ? -6.253 4.982 -14.405 1.00 98.25 129 ILE A N 1
ATOM 936 C CA . ILE A 1 129 ? -7.350 4.504 -13.568 1.00 98.25 129 ILE A CA 1
ATOM 937 C C . ILE A 1 129 ? -8.248 3.599 -14.393 1.00 98.25 129 ILE A C 1
ATOM 939 O O . ILE A 1 129 ? -8.814 4.026 -15.399 1.00 98.25 129 ILE A O 1
ATOM 943 N N . PHE A 1 130 ? -8.411 2.367 -13.935 1.00 97.56 130 PHE A N 1
ATOM 944 C CA . PHE A 1 130 ? -9.317 1.375 -14.488 1.00 97.56 130 PHE A CA 1
ATOM 945 C C . PHE A 1 130 ? -10.484 1.162 -13.532 1.00 97.56 130 PHE A C 1
ATOM 947 O O . PHE A 1 130 ? -10.297 1.054 -12.321 1.00 97.56 130 PHE A O 1
ATOM 954 N N . LEU A 1 131 ? -11.686 1.078 -14.093 1.00 95.00 131 LEU A N 1
ATOM 955 C CA . LEU A 1 131 ? -12.914 0.803 -13.358 1.00 95.00 131 LEU A CA 1
ATOM 956 C C . LEU A 1 131 ? -13.483 -0.543 -13.807 1.00 95.00 131 LEU A C 1
ATOM 958 O O . LEU A 1 131 ? -13.567 -0.813 -15.013 1.00 95.00 131 LEU A O 1
ATOM 962 N N . ARG A 1 132 ? -13.888 -1.364 -12.840 1.00 90.81 132 ARG A N 1
ATOM 963 C CA . ARG A 1 132 ? -14.605 -2.613 -13.075 1.00 90.81 132 ARG A CA 1
ATOM 964 C C . ARG A 1 132 ? -16.064 -2.324 -13.421 1.00 90.81 132 ARG A C 1
ATOM 966 O O . ARG A 1 132 ? -16.751 -1.582 -12.725 1.00 90.81 132 ARG A O 1
ATOM 973 N N . ASN A 1 133 ? -16.555 -2.938 -14.490 1.00 82.88 133 ASN A N 1
ATOM 974 C CA . ASN A 1 133 ? -17.966 -2.957 -14.859 1.00 82.88 133 ASN A CA 1
ATOM 975 C C . ASN A 1 133 ? -18.379 -4.404 -15.161 1.00 82.88 133 ASN A C 1
ATOM 977 O O . ASN A 1 133 ? -18.076 -4.951 -16.227 1.00 82.88 133 ASN A O 1
ATOM 981 N N . GLY A 1 134 ? -19.023 -5.052 -14.188 1.00 80.56 134 GLY A N 1
ATOM 982 C CA . GLY A 1 134 ? -19.251 -6.496 -14.214 1.00 80.56 134 GLY A CA 1
ATOM 983 C C . GLY A 1 134 ? -17.925 -7.259 -14.134 1.00 80.56 134 GLY A C 1
ATOM 984 O O . GLY A 1 134 ? -17.182 -7.128 -13.167 1.00 80.56 134 GLY A O 1
ATOM 985 N N . THR A 1 135 ? -17.609 -8.054 -15.156 1.00 76.25 135 THR A N 1
ATOM 986 C CA . THR A 1 135 ? -16.330 -8.784 -15.249 1.00 76.25 135 THR A CA 1
ATOM 987 C C . THR A 1 135 ? -15.285 -8.062 -16.101 1.00 76.25 135 THR A C 1
ATOM 989 O O . THR A 1 135 ? -14.193 -8.584 -16.286 1.00 76.25 135 THR A O 1
ATOM 992 N N . ALA A 1 136 ? -15.611 -6.903 -16.681 1.00 82.88 136 ALA A N 1
ATOM 993 C CA . ALA A 1 136 ? -14.705 -6.162 -17.552 1.00 82.88 136 ALA A CA 1
ATOM 994 C C . ALA A 1 136 ? -14.019 -5.026 -16.791 1.00 82.88 136 ALA A C 1
ATOM 996 O O . ALA A 1 136 ? -14.641 -4.373 -15.957 1.00 82.88 136 ALA A O 1
ATOM 997 N N . TRP A 1 137 ? -12.766 -4.745 -17.141 1.00 92.81 137 TRP A N 1
ATOM 998 C CA . TRP A 1 137 ? -12.043 -3.562 -16.683 1.00 92.81 137 TRP A CA 1
ATOM 999 C C . TRP A 1 137 ? -11.851 -2.607 -17.850 1.00 92.81 137 TRP A C 1
ATOM 1001 O O . TRP A 1 137 ? -11.376 -3.000 -18.916 1.00 92.81 137 TRP A O 1
ATOM 1011 N N . THR A 1 138 ? -12.223 -1.349 -17.653 1.00 93.69 138 THR A N 1
ATOM 1012 C CA . THR A 1 138 ? -12.092 -0.308 -18.677 1.00 93.69 138 THR A CA 1
ATOM 1013 C C . THR A 1 138 ? -11.276 0.850 -18.144 1.00 93.69 138 THR A C 1
ATOM 1015 O O . THR A 1 138 ? -11.483 1.266 -17.004 1.00 93.69 138 THR A O 1
ATOM 1018 N N . LEU A 1 139 ? -10.387 1.397 -18.974 1.00 96.19 139 LEU A N 1
ATOM 1019 C CA . LEU A 1 139 ? -9.683 2.633 -18.659 1.00 96.19 139 LEU A CA 1
ATOM 1020 C C . LEU A 1 139 ? -10.705 3.765 -18.492 1.00 96.19 139 LEU A C 1
ATOM 1022 O O . LEU A 1 139 ? -11.396 4.130 -19.441 1.00 96.19 139 LEU A O 1
ATOM 1026 N N . GLN A 1 140 ? -10.790 4.309 -17.283 1.00 95.88 140 GLN A N 1
ATOM 1027 C CA . GLN A 1 140 ? -11.633 5.450 -16.948 1.00 95.88 140 GLN A CA 1
ATOM 1028 C C . GLN A 1 140 ? -10.917 6.765 -17.267 1.00 95.88 140 GLN A C 1
ATOM 1030 O O . GLN A 1 140 ? -11.510 7.647 -17.885 1.00 95.88 140 GLN A O 1
ATOM 1035 N N . GLN A 1 141 ? -9.654 6.909 -16.849 1.00 96.44 141 GLN A N 1
ATOM 1036 C CA . GLN A 1 141 ? -8.902 8.151 -17.027 1.00 96.44 141 GLN A CA 1
ATOM 1037 C C . GLN A 1 141 ? -7.386 7.925 -16.958 1.00 96.44 141 GLN A C 1
ATOM 1039 O O . GLN A 1 141 ? -6.910 7.107 -16.174 1.00 96.44 141 GLN A O 1
ATOM 1044 N N . LYS A 1 142 ? -6.630 8.696 -17.748 1.00 95.38 142 LYS A N 1
ATOM 1045 C CA . LYS A 1 142 ? -5.183 8.894 -17.588 1.00 95.38 142 LYS A CA 1
ATOM 1046 C C . LYS A 1 142 ? -4.941 10.167 -16.774 1.00 95.38 142 LYS A C 1
ATOM 1048 O O . LYS A 1 142 ? -5.499 11.216 -17.097 1.00 95.38 142 LYS A O 1
ATOM 1053 N N . LEU A 1 143 ? -4.125 10.069 -15.735 1.00 95.12 143 LEU A N 1
ATOM 1054 C CA . LEU A 1 143 ? -3.661 11.173 -14.904 1.00 95.12 143 LEU A CA 1
ATOM 1055 C C . LEU A 1 143 ? -2.221 11.528 -15.271 1.00 95.12 143 LEU A C 1
ATOM 1057 O O . LEU A 1 143 ? -1.387 10.641 -15.464 1.00 95.12 143 LEU A O 1
ATOM 1061 N N . THR A 1 144 ? -1.945 12.825 -15.324 1.00 91.44 144 THR A N 1
ATOM 1062 C CA . THR A 1 144 ? -0.619 13.410 -15.545 1.00 91.44 144 THR A CA 1
ATOM 1063 C C . THR A 1 144 ? -0.429 14.578 -14.579 1.00 91.44 144 THR A C 1
ATOM 1065 O O . THR A 1 144 ? -1.416 15.165 -14.120 1.00 91.44 144 THR A O 1
ATOM 1068 N N . ALA A 1 145 ? 0.819 14.938 -14.280 1.00 87.25 145 ALA A N 1
ATOM 1069 C CA . ALA A 1 145 ? 1.127 16.182 -13.579 1.00 87.25 145 ALA A CA 1
ATOM 1070 C C . ALA A 1 145 ? 0.746 17.382 -14.478 1.00 87.25 145 ALA A C 1
ATOM 1072 O O . ALA A 1 145 ? 1.203 17.447 -15.614 1.00 87.25 145 ALA A O 1
ATOM 1073 N N . PRO A 1 146 ? -0.137 18.311 -14.060 1.00 81.00 146 PRO A N 1
ATOM 1074 C CA . PRO A 1 146 ? -0.574 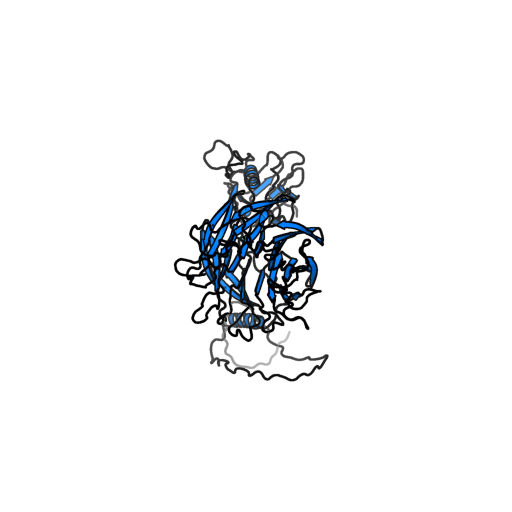19.409 -14.937 1.00 81.00 146 PRO A CA 1
ATOM 1075 C C . PRO A 1 146 ? 0.470 20.506 -15.157 1.00 81.00 146 PRO A C 1
ATOM 1077 O O . PRO A 1 146 ? 0.369 21.273 -16.112 1.00 81.00 146 PRO A O 1
ATOM 1080 N N . ASP A 1 147 ? 1.428 20.620 -14.246 1.00 79.69 147 ASP A N 1
ATOM 1081 C CA . ASP A 1 147 ? 2.518 21.595 -14.251 1.00 79.69 147 ASP A CA 1
ATOM 1082 C C . ASP A 1 147 ? 3.810 21.043 -14.857 1.00 79.69 147 ASP A C 1
ATOM 1084 O O . ASP A 1 147 ? 4.857 21.683 -14.789 1.00 79.69 147 ASP A O 1
ATOM 1088 N N . SER A 1 148 ? 3.706 19.884 -15.498 1.00 68.88 148 SER A N 1
ATOM 1089 C CA . SER A 1 148 ? 4.829 19.187 -16.080 1.00 68.88 148 SER A CA 1
ATOM 1090 C C . SER A 1 148 ? 5.427 19.938 -17.272 1.00 68.88 148 SER A C 1
ATOM 1092 O O . SER A 1 148 ? 4.704 20.259 -18.229 1.00 68.88 148 SER A O 1
ATOM 1094 N N . ALA A 1 149 ? 6.738 20.187 -17.270 1.00 63.22 149 ALA A N 1
ATOM 1095 C CA . ALA A 1 149 ? 7.433 20.797 -18.403 1.00 63.22 149 ALA A CA 1
ATOM 1096 C C . ALA A 1 149 ? 7.978 19.709 -19.352 1.00 63.22 149 ALA A C 1
ATOM 1098 O O . ALA A 1 149 ? 8.414 18.651 -18.895 1.00 63.22 149 ALA A O 1
ATOM 1099 N N . PRO A 1 150 ? 7.941 19.893 -20.687 1.00 58.12 150 PRO A N 1
ATOM 1100 C CA . PRO A 1 150 ? 8.541 18.928 -21.606 1.00 58.12 150 PRO A CA 1
ATOM 1101 C C . PRO A 1 150 ? 10.052 18.844 -21.362 1.00 58.12 150 PRO A C 1
ATOM 1103 O O . PRO A 1 150 ? 10.740 19.849 -21.536 1.00 58.12 150 PRO A O 1
ATOM 1106 N N . GLY A 1 151 ? 10.572 17.667 -21.007 1.00 53.88 151 GLY A N 1
ATOM 1107 C CA . GLY A 1 151 ? 12.002 17.497 -20.730 1.00 53.88 151 GLY A CA 1
ATOM 1108 C C . GLY A 1 151 ? 12.365 17.125 -19.297 1.00 53.88 151 GLY A C 1
ATOM 1109 O O . GLY A 1 151 ? 13.468 16.617 -19.107 1.00 53.88 151 GLY A O 1
ATOM 1110 N N . ASP A 1 152 ? 11.468 17.329 -18.331 1.00 57.84 152 ASP A N 1
ATOM 1111 C CA . ASP A 1 152 ? 11.776 17.102 -16.918 1.00 57.84 152 ASP A CA 1
ATOM 1112 C C . ASP A 1 152 ? 11.475 15.644 -16.516 1.00 57.84 152 ASP A C 1
ATOM 1114 O O . ASP A 1 152 ? 10.363 15.153 -16.749 1.00 57.84 152 ASP A O 1
ATOM 1118 N N . PRO A 1 153 ? 12.442 14.916 -15.924 1.00 59.22 153 PRO A N 1
ATOM 1119 C CA . PRO A 1 153 ? 12.237 13.539 -15.496 1.00 59.22 153 PRO A CA 1
ATOM 1120 C C . PRO A 1 153 ? 11.406 13.502 -14.208 1.00 59.22 153 PRO A C 1
ATOM 1122 O O . PRO A 1 153 ? 11.934 13.337 -13.117 1.00 59.22 153 PRO A O 1
ATOM 1125 N N . GLU A 1 154 ? 10.090 13.656 -14.312 1.00 66.75 154 GLU A N 1
ATOM 1126 C CA . GLU A 1 154 ? 9.227 13.825 -13.134 1.00 66.75 154 GLU A CA 1
ATOM 1127 C C . GLU A 1 154 ? 8.958 12.519 -12.379 1.00 66.75 154 GLU A C 1
ATOM 1129 O O . GLU A 1 154 ? 8.780 12.517 -11.158 1.00 66.75 154 GLU A O 1
ATOM 1134 N N . GLY A 1 155 ? 8.943 11.390 -13.091 1.00 80.75 155 GLY A N 1
ATOM 1135 C CA . GLY A 1 155 ? 8.621 10.090 -12.507 1.00 80.75 155 GLY A CA 1
ATOM 1136 C C . GLY A 1 155 ? 7.190 10.015 -11.964 1.00 80.75 155 GLY A C 1
ATOM 1137 O O . GLY A 1 155 ? 6.944 9.281 -11.005 1.00 80.75 155 GLY A O 1
ATOM 1138 N N . PHE A 1 156 ? 6.239 10.772 -12.529 1.00 91.38 156 PHE A N 1
ATOM 1139 C CA . PHE A 1 156 ? 4.837 10.694 -12.121 1.00 91.38 156 PHE A CA 1
ATOM 1140 C C . PHE A 1 156 ? 4.316 9.264 -12.314 1.00 91.38 156 PHE A C 1
ATOM 1142 O O . PHE A 1 156 ? 4.390 8.702 -13.406 1.00 91.38 156 PHE A O 1
ATOM 1149 N N . GLY A 1 157 ? 3.794 8.658 -11.249 1.00 94.12 157 GLY A N 1
ATOM 1150 C CA . GLY A 1 157 ? 3.368 7.256 -11.255 1.00 94.12 157 GLY A CA 1
ATOM 1151 C C . GLY A 1 157 ? 4.429 6.272 -10.753 1.00 94.12 157 GLY A C 1
ATOM 1152 O O . GLY A 1 157 ? 4.190 5.064 -10.789 1.00 94.12 157 GLY A O 1
ATOM 1153 N N . VAL A 1 158 ? 5.577 6.735 -10.239 1.00 93.94 158 VAL A N 1
ATOM 1154 C CA . VAL A 1 158 ? 6.537 5.855 -9.537 1.00 93.94 158 VAL A CA 1
ATOM 1155 C C . VAL A 1 158 ? 5.868 5.157 -8.352 1.00 93.94 158 VAL A C 1
ATOM 1157 O O . VAL A 1 158 ? 6.099 3.968 -8.138 1.00 93.94 158 VAL A O 1
ATOM 1160 N N . SER A 1 159 ? 4.998 5.866 -7.635 1.00 97.00 159 SER A N 1
ATOM 1161 C CA . SER A 1 159 ? 4.204 5.344 -6.526 1.00 97.00 159 SER A CA 1
ATOM 1162 C C . SER A 1 159 ? 2.750 5.806 -6.661 1.00 97.00 159 SER A C 1
ATOM 1164 O O . SER A 1 159 ? 2.475 6.916 -7.122 1.00 97.00 159 SER A O 1
ATOM 1166 N N . VAL A 1 160 ? 1.803 4.933 -6.311 1.00 98.69 160 VAL A N 1
ATOM 1167 C CA . VAL A 1 160 ? 0.361 5.210 -6.372 1.00 98.69 160 VAL A CA 1
ATOM 1168 C C . VAL A 1 160 ? -0.334 4.594 -5.165 1.00 98.69 160 VAL A C 1
ATOM 1170 O O . VAL A 1 160 ? 0.025 3.498 -4.739 1.00 98.69 160 VAL A O 1
ATOM 1173 N N . ALA A 1 161 ? -1.356 5.267 -4.642 1.00 98.69 161 ALA A N 1
ATOM 1174 C CA . ALA A 1 161 ? -2.260 4.708 -3.642 1.00 98.69 161 ALA A CA 1
ATOM 1175 C C . ALA A 1 161 ? -3.685 5.248 -3.834 1.00 98.69 161 ALA A C 1
ATOM 1177 O O . ALA A 1 161 ? -3.882 6.328 -4.395 1.00 98.69 161 ALA A O 1
ATOM 1178 N N . ILE A 1 162 ? -4.685 4.484 -3.387 1.00 98.19 162 ILE A N 1
ATOM 1179 C CA . ILE A 1 162 ? -6.106 4.810 -3.560 1.00 98.19 162 ILE A CA 1
ATOM 1180 C C . ILE A 1 162 ? -6.923 4.418 -2.323 1.00 98.19 162 ILE A C 1
ATOM 1182 O O . ILE A 1 162 ? -6.730 3.348 -1.751 1.00 98.19 162 ILE A O 1
ATOM 1186 N N . THR A 1 163 ? -7.869 5.273 -1.941 1.00 94.38 163 THR A N 1
ATOM 1187 C CA . THR A 1 163 ? -8.959 4.962 -1.009 1.00 94.38 163 THR A CA 1
ATOM 1188 C C . THR A 1 163 ? -10.237 5.581 -1.558 1.00 94.38 163 THR A C 1
ATOM 1190 O O . THR A 1 163 ? -10.313 6.798 -1.710 1.00 94.38 163 THR A O 1
ATOM 1193 N N . GLY A 1 164 ? -11.240 4.752 -1.863 1.00 90.94 164 GLY A N 1
ATOM 1194 C CA . GLY A 1 164 ? -12.534 5.217 -2.363 1.00 90.94 164 GLY A CA 1
ATOM 1195 C C . GLY A 1 164 ? -12.395 6.162 -3.562 1.00 90.94 164 GLY A C 1
ATOM 1196 O O . GLY A 1 164 ? -11.939 5.758 -4.631 1.00 90.94 164 GLY A O 1
ATOM 1197 N N . ASP A 1 165 ? -12.780 7.423 -3.357 1.00 93.94 165 ASP A N 1
ATOM 1198 C CA . ASP A 1 165 ? -12.779 8.496 -4.359 1.00 93.94 165 ASP A CA 1
ATOM 1199 C C . ASP A 1 165 ? -11.510 9.366 -4.356 1.00 93.94 165 ASP A C 1
ATOM 1201 O O . ASP A 1 165 ? -11.483 10.402 -5.020 1.00 93.94 165 ASP A O 1
ATOM 1205 N N . THR A 1 166 ? -10.455 8.973 -3.640 1.00 96.31 166 THR A N 1
ATOM 1206 C CA . THR A 1 166 ? -9.213 9.750 -3.526 1.00 96.31 166 THR A CA 1
ATOM 1207 C C . THR A 1 166 ? -8.013 8.915 -3.958 1.00 96.31 166 THR A C 1
ATOM 1209 O O . THR A 1 166 ? -7.787 7.813 -3.452 1.00 96.31 166 THR A O 1
ATOM 1212 N N . VAL A 1 167 ? -7.212 9.456 -4.876 1.00 98.19 167 VAL A N 1
ATOM 1213 C CA . VAL A 1 167 ? -5.943 8.863 -5.323 1.00 98.19 167 VAL A CA 1
ATOM 1214 C C . VAL A 1 167 ? -4.791 9.803 -5.021 1.00 98.19 167 VAL A C 1
ATOM 1216 O O . VAL A 1 167 ? -4.919 11.017 -5.180 1.00 98.19 167 VAL A O 1
ATOM 1219 N N . ILE A 1 168 ? -3.652 9.236 -4.643 1.00 98.50 168 ILE A N 1
ATOM 1220 C CA . ILE A 1 168 ? -2.383 9.950 -4.540 1.00 98.50 168 ILE A CA 1
ATOM 1221 C C . ILE A 1 168 ? -1.357 9.310 -5.474 1.00 98.50 168 ILE A C 1
ATOM 1223 O O . ILE A 1 168 ? -1.273 8.085 -5.576 1.00 98.50 168 ILE A O 1
ATOM 1227 N N . VAL A 1 169 ? -0.599 10.150 -6.175 1.00 98.12 169 VAL A N 1
ATOM 1228 C CA . VAL A 1 169 ? 0.427 9.741 -7.137 1.00 98.12 169 VAL A CA 1
ATOM 1229 C C . VAL A 1 169 ? 1.727 10.477 -6.836 1.00 98.12 169 VAL A C 1
ATOM 1231 O O . VAL A 1 169 ? 1.736 11.706 -6.768 1.00 98.12 169 VAL A O 1
ATOM 1234 N N . GLY A 1 170 ? 2.815 9.736 -6.654 1.00 95.00 170 GLY A N 1
ATOM 1235 C CA . GLY A 1 170 ? 4.152 10.283 -6.443 1.00 95.00 170 GLY A CA 1
ATOM 1236 C C . GLY A 1 170 ? 4.900 10.558 -7.748 1.00 95.00 170 GLY A C 1
ATOM 1237 O O . GLY A 1 170 ? 4.725 9.846 -8.741 1.00 95.00 170 GLY A O 1
ATOM 1238 N N . ALA A 1 171 ? 5.740 11.590 -7.720 1.00 92.38 171 ALA A N 1
ATOM 1239 C CA . ALA A 1 171 ? 6.614 12.054 -8.794 1.00 92.38 171 ALA A CA 1
ATOM 1240 C C . ALA A 1 171 ? 7.983 12.477 -8.210 1.00 92.38 171 ALA A C 1
ATOM 1242 O O . ALA A 1 171 ? 8.307 13.667 -8.165 1.00 92.38 171 ALA A O 1
ATOM 1243 N N . PRO A 1 172 ? 8.787 11.523 -7.706 1.00 88.81 172 PRO A N 1
ATOM 1244 C CA . PRO A 1 172 ? 10.005 11.818 -6.949 1.00 88.81 172 PRO A CA 1
ATOM 1245 C C . PRO A 1 172 ? 11.143 12.440 -7.764 1.00 88.81 172 PRO A C 1
ATOM 1247 O O . PRO A 1 172 ? 12.132 12.851 -7.171 1.00 88.81 172 PRO A O 1
ATOM 1250 N N . GLY A 1 173 ? 11.042 12.499 -9.096 1.00 79.75 173 GLY A N 1
ATOM 1251 C CA . GLY A 1 173 ? 12.029 13.177 -9.943 1.00 79.75 173 GLY A CA 1
ATOM 1252 C C . GLY A 1 173 ? 11.648 14.612 -10.325 1.00 79.75 173 GLY A C 1
ATOM 1253 O O . GLY A 1 173 ? 12.433 15.313 -10.957 1.00 79.75 173 GLY A O 1
ATOM 1254 N N . HIS A 1 174 ? 10.451 15.077 -9.947 1.00 77.00 174 HIS A N 1
ATOM 1255 C CA . HIS A 1 174 ? 9.957 16.391 -10.349 1.00 77.00 174 HIS A CA 1
ATOM 1256 C C . HIS A 1 174 ? 10.833 17.534 -9.801 1.00 77.00 174 HIS A C 1
ATOM 1258 O O . HIS A 1 174 ? 10.852 17.775 -8.594 1.00 77.00 174 HIS A O 1
ATOM 1264 N N . ALA A 1 175 ? 11.454 18.310 -10.699 1.00 66.75 175 ALA A N 1
ATOM 1265 C CA . ALA A 1 175 ? 12.264 19.496 -10.389 1.00 66.75 175 ALA A CA 1
ATOM 1266 C C . ALA A 1 175 ? 13.362 19.253 -9.327 1.00 66.75 175 ALA A C 1
ATOM 1268 O O . ALA A 1 175 ? 13.603 20.115 -8.486 1.00 66.75 175 ALA A O 1
ATOM 1269 N N . GLU A 1 176 ? 14.002 18.076 -9.366 1.00 65.75 176 GLU A N 1
ATOM 1270 C CA . GLU A 1 176 ? 15.052 17.583 -8.447 1.00 65.75 176 GLU A CA 1
ATOM 1271 C C . GLU A 1 176 ? 14.594 17.318 -6.995 1.00 65.75 176 GLU A C 1
ATOM 1273 O O . GLU A 1 176 ? 15.098 16.405 -6.352 1.00 65.75 176 GLU A O 1
ATOM 1278 N N . GLU A 1 177 ? 13.595 18.034 -6.478 1.00 79.12 177 GLU A N 1
ATOM 1279 C CA . GLU A 1 177 ? 13.100 17.894 -5.097 1.00 79.12 177 GLU A CA 1
ATOM 1280 C C . GLU A 1 177 ? 11.986 16.826 -4.955 1.00 79.12 177 GLU A C 1
ATOM 1282 O O . GLU A 1 177 ? 11.825 16.209 -3.904 1.00 79.12 177 GLU A O 1
ATOM 1287 N N . GLY A 1 178 ? 11.245 16.536 -6.028 1.00 87.38 178 GLY A N 1
ATOM 1288 C CA . GLY A 1 178 ? 10.120 15.597 -6.037 1.00 87.38 178 GLY A CA 1
ATOM 1289 C C . GLY A 1 178 ? 8.773 16.236 -5.670 1.00 87.38 178 GLY A C 1
ATOM 1290 O O . GLY A 1 178 ? 8.688 17.361 -5.175 1.00 87.38 178 GLY A O 1
ATOM 1291 N N . ALA A 1 179 ? 7.679 15.530 -5.957 1.00 91.25 179 ALA A N 1
ATOM 1292 C CA . ALA A 1 179 ? 6.316 15.966 -5.663 1.00 91.25 179 ALA A CA 1
ATOM 1293 C C . ALA A 1 179 ? 5.360 14.781 -5.455 1.00 91.25 179 ALA A C 1
ATOM 1295 O O . ALA A 1 179 ? 5.619 13.656 -5.878 1.00 91.25 179 ALA A O 1
ATOM 1296 N N . ALA A 1 180 ? 4.195 15.052 -4.867 1.00 94.94 180 ALA A N 1
ATOM 1297 C CA . ALA A 1 180 ? 3.055 14.139 -4.897 1.00 94.94 180 ALA A CA 1
ATOM 1298 C C . ALA A 1 180 ? 1.769 14.894 -5.243 1.00 94.94 180 ALA A C 1
ATOM 1300 O O . ALA A 1 180 ? 1.621 16.074 -4.937 1.00 94.94 180 ALA A O 1
ATOM 1301 N N . TYR A 1 181 ? 0.819 14.217 -5.872 1.00 96.12 181 TYR A N 1
ATOM 1302 C CA . TYR A 1 181 ? -0.403 14.822 -6.390 1.00 96.12 181 TYR A CA 1
ATOM 1303 C C . TYR A 1 181 ? -1.611 14.036 -5.902 1.00 96.12 181 TYR A C 1
ATOM 1305 O O . TYR A 1 181 ? -1.669 12.822 -6.095 1.00 96.12 181 TYR A O 1
ATOM 1313 N N . VAL A 1 182 ? -2.583 14.723 -5.302 1.00 97.44 182 VAL A N 1
ATOM 1314 C CA . VAL A 1 182 ? -3.856 14.122 -4.887 1.00 97.44 182 VAL A CA 1
ATOM 1315 C C . VAL A 1 182 ? -4.977 14.535 -5.828 1.00 97.44 182 VAL A C 1
ATOM 1317 O O . VAL A 1 182 ? -5.204 15.724 -6.074 1.00 97.44 182 VAL A O 1
ATOM 1320 N N . PHE A 1 183 ? -5.690 13.540 -6.347 1.00 97.38 183 PHE A N 1
ATOM 1321 C CA . PHE A 1 183 ? -6.859 13.724 -7.196 1.00 97.38 183 PHE A CA 1
ATOM 1322 C C . PHE A 1 183 ? -8.091 13.161 -6.495 1.00 97.38 183 PHE A C 1
ATOM 1324 O O . PHE A 1 183 ? -8.022 12.126 -5.831 1.00 97.38 183 PHE A O 1
ATOM 1331 N N . ILE A 1 184 ? -9.225 13.831 -6.685 1.00 95.62 184 ILE A N 1
ATOM 1332 C CA . ILE A 1 184 ? -10.523 13.401 -6.161 1.00 95.62 184 ILE A CA 1
ATOM 1333 C C . ILE A 1 184 ? -11.472 13.114 -7.317 1.00 95.62 184 ILE A C 1
ATOM 1335 O O . ILE A 1 184 ? -11.520 13.869 -8.295 1.00 95.62 184 ILE A O 1
ATOM 1339 N N . ARG A 1 185 ? -12.233 12.027 -7.191 1.00 94.88 185 ARG A N 1
ATOM 1340 C CA . ARG A 1 185 ? -13.293 11.648 -8.118 1.00 94.88 185 ARG A CA 1
ATOM 1341 C C . ARG A 1 185 ? -14.572 12.427 -7.827 1.00 94.88 185 ARG A C 1
ATOM 1343 O O . ARG A 1 185 ? -15.087 12.416 -6.715 1.00 94.88 185 ARG A O 1
ATOM 1350 N N . ASN A 1 186 ? -15.129 13.047 -8.860 1.00 90.38 186 ASN A N 1
ATOM 1351 C CA . ASN A 1 186 ? -16.488 13.574 -8.867 1.00 90.38 186 ASN A CA 1
ATOM 1352 C C . ASN A 1 186 ? -17.256 12.950 -10.041 1.00 90.38 186 ASN A C 1
ATOM 1354 O O . ASN A 1 186 ? -16.984 13.234 -11.212 1.00 90.38 186 ASN A O 1
ATOM 1358 N N . GLY A 1 187 ? -18.182 12.042 -9.729 1.00 90.38 187 GLY A N 1
ATOM 1359 C CA . GLY A 1 187 ? -18.828 11.198 -10.731 1.00 90.38 187 GLY A CA 1
ATOM 1360 C C . GLY A 1 187 ? -17.811 10.271 -11.400 1.00 90.38 187 GLY A C 1
ATOM 1361 O O . GLY A 1 187 ? -17.281 9.365 -10.768 1.00 90.38 187 GLY A O 1
ATOM 1362 N N . THR A 1 188 ? -17.530 10.489 -12.686 1.00 88.62 188 THR A N 1
ATOM 1363 C CA . THR A 1 188 ? -16.564 9.682 -13.457 1.00 88.62 188 THR A CA 1
ATOM 1364 C C . THR A 1 188 ? -15.228 10.381 -13.698 1.00 88.62 188 THR A C 1
ATOM 1366 O O . THR A 1 188 ? -14.379 9.815 -14.382 1.00 88.62 188 THR A O 1
ATOM 1369 N N . ILE A 1 189 ? -15.059 11.614 -13.210 1.00 93.94 189 ILE A N 1
ATOM 1370 C CA . ILE A 1 189 ? -13.898 12.460 -13.508 1.00 93.94 189 ILE A CA 1
ATOM 1371 C C . ILE A 1 189 ? -13.033 12.587 -12.261 1.00 93.94 189 ILE A C 1
ATOM 1373 O O . ILE A 1 189 ? -13.522 12.960 -11.198 1.00 93.94 189 ILE A O 1
ATOM 1377 N N . TRP A 1 190 ? -11.742 12.336 -12.419 1.00 96.81 190 TRP A N 1
ATOM 1378 C CA . TRP A 1 190 ? -10.706 12.587 -11.431 1.00 96.81 190 TRP A CA 1
ATOM 1379 C C . TRP A 1 190 ? -10.065 13.943 -11.699 1.00 96.81 190 TRP A C 1
ATOM 1381 O O . TRP A 1 190 ? -9.526 14.189 -12.782 1.00 96.81 190 TRP A O 1
ATOM 1391 N N . THR A 1 191 ? -10.122 14.834 -10.717 1.00 95.62 191 THR A N 1
ATOM 1392 C CA . THR A 1 191 ? -9.560 16.186 -10.816 1.00 95.62 191 THR A CA 1
ATOM 1393 C C . THR A 1 191 ? -8.455 16.375 -9.797 1.00 95.62 191 THR A C 1
ATOM 1395 O O . THR A 1 191 ? -8.628 15.988 -8.640 1.00 95.62 191 THR A O 1
ATOM 1398 N N . LEU A 1 192 ? -7.345 16.996 -10.210 1.00 95.62 192 LEU A N 1
ATOM 1399 C CA . LEU A 1 192 ? -6.280 17.377 -9.286 1.00 95.62 192 LEU A CA 1
ATOM 1400 C C . LEU A 1 192 ? -6.863 18.323 -8.237 1.00 95.62 192 LEU A C 1
ATOM 1402 O O . LEU A 1 192 ? -7.416 19.366 -8.583 1.00 95.62 192 LEU A O 1
ATOM 1406 N N . GLN A 1 193 ? -6.720 17.964 -6.967 1.00 94.69 193 GLN A N 1
ATOM 1407 C CA . GLN A 1 193 ? -7.101 18.828 -5.859 1.00 94.69 193 GLN A CA 1
ATOM 1408 C C . GLN A 1 193 ? -5.892 19.590 -5.320 1.00 94.69 193 GLN A C 1
ATOM 1410 O O . GLN A 1 193 ? -6.000 20.782 -5.037 1.00 94.69 193 GLN A O 1
ATOM 1415 N N . ARG A 1 194 ? -4.743 18.916 -5.174 1.00 93.81 194 ARG A N 1
ATOM 1416 C CA . ARG A 1 194 ? -3.525 19.535 -4.646 1.00 93.81 194 ARG A CA 1
ATOM 1417 C C . ARG A 1 194 ? -2.255 18.844 -5.145 1.00 93.81 194 ARG A C 1
ATOM 1419 O O . ARG A 1 194 ? -2.216 17.624 -5.280 1.00 93.81 194 ARG A O 1
ATOM 1426 N N . LYS A 1 195 ? -1.212 19.652 -5.349 1.00 93.19 195 LYS A N 1
ATOM 1427 C CA . LYS A 1 195 ? 0.192 19.233 -5.397 1.00 93.19 195 LYS A CA 1
ATOM 1428 C C . LYS A 1 195 ? 0.837 19.448 -4.024 1.00 93.19 195 LYS A C 1
ATOM 1430 O O . LYS A 1 195 ? 0.642 20.500 -3.415 1.00 93.19 195 LYS A O 1
ATOM 1435 N N . PHE A 1 196 ? 1.586 18.459 -3.566 1.00 92.31 196 PHE A N 1
ATOM 1436 C CA . PHE A 1 196 ? 2.447 18.501 -2.393 1.00 92.31 196 PHE A CA 1
ATOM 1437 C C . PHE A 1 196 ? 3.900 18.596 -2.846 1.00 92.31 196 PHE A C 1
ATOM 1439 O O . PHE A 1 196 ? 4.297 17.917 -3.799 1.00 92.31 196 PHE A O 1
ATOM 1446 N N . THR A 1 197 ? 4.680 19.421 -2.161 1.00 88.56 197 THR A N 1
ATOM 1447 C CA . THR A 1 197 ? 6.107 19.619 -2.428 1.00 88.56 197 THR A CA 1
ATOM 1448 C C . THR A 1 197 ? 6.904 19.638 -1.128 1.00 88.56 197 THR A C 1
ATOM 1450 O O . THR A 1 197 ? 6.339 19.966 -0.086 1.00 88.56 197 THR A O 1
ATOM 1453 N N . PRO A 1 198 ? 8.221 19.391 -1.185 1.00 76.88 198 PRO A N 1
ATOM 1454 C CA . PRO A 1 198 ? 9.125 19.547 -0.045 1.00 76.88 198 PRO A CA 1
ATOM 1455 C C . PRO A 1 198 ? 9.011 20.897 0.651 1.00 76.88 198 PRO A C 1
ATOM 1457 O O . PRO A 1 198 ? 9.075 20.948 1.867 1.00 76.88 198 PRO A O 1
ATOM 1460 N N . ASN A 1 199 ? 8.752 21.977 -0.096 1.00 72.69 199 ASN A N 1
ATOM 1461 C CA . ASN A 1 199 ? 8.576 23.329 0.447 1.00 72.69 199 ASN A CA 1
ATOM 1462 C C . ASN A 1 199 ? 7.322 23.505 1.324 1.00 72.69 199 ASN A C 1
ATOM 1464 O O . ASN A 1 199 ? 7.206 24.511 2.025 1.00 72.69 199 ASN A O 1
ATOM 1468 N N . ASP A 1 200 ? 6.386 22.551 1.306 1.00 73.75 200 ASP A N 1
ATOM 1469 C CA . ASP A 1 200 ? 5.315 22.488 2.306 1.00 73.75 200 ASP A CA 1
ATOM 1470 C C . ASP A 1 200 ? 5.861 22.126 3.708 1.00 73.75 200 ASP A C 1
ATOM 1472 O O . ASP A 1 200 ? 5.145 22.286 4.698 1.00 73.75 200 ASP A O 1
ATOM 1476 N N . ASP A 1 201 ? 7.122 21.683 3.798 1.00 65.75 201 ASP A N 1
ATOM 1477 C CA . ASP A 1 201 ? 7.868 21.394 5.018 1.00 65.75 201 ASP A CA 1
ATOM 1478 C C . ASP A 1 201 ? 9.206 22.176 5.054 1.00 65.75 201 ASP A C 1
ATOM 1480 O O . ASP A 1 201 ? 10.110 21.921 4.255 1.00 65.75 201 ASP A O 1
ATOM 1484 N N . PRO A 1 202 ? 9.399 23.102 6.011 1.00 60.06 202 PRO A N 1
ATOM 1485 C CA . PRO A 1 202 ? 10.623 23.900 6.114 1.00 60.06 202 PRO A CA 1
ATOM 1486 C C . PRO A 1 202 ? 11.889 23.095 6.467 1.00 60.06 202 PRO A C 1
ATOM 1488 O O . PRO A 1 202 ? 12.966 23.688 6.535 1.00 60.06 202 PRO A O 1
ATOM 1491 N N . THR A 1 203 ? 11.775 21.794 6.751 1.00 60.41 203 THR A N 1
ATOM 1492 C CA . THR A 1 203 ? 12.900 20.915 7.112 1.00 60.41 203 THR A CA 1
ATOM 1493 C C . THR A 1 203 ? 13.496 20.138 5.935 1.00 60.41 203 THR A C 1
ATOM 1495 O O . THR A 1 203 ? 14.584 19.585 6.087 1.00 60.41 203 THR A O 1
ATOM 1498 N N . SER A 1 204 ? 12.843 20.139 4.768 1.00 59.19 204 SER A N 1
ATOM 1499 C CA . SER A 1 204 ? 13.262 19.341 3.607 1.00 59.19 204 SER A CA 1
ATOM 1500 C C . SER A 1 204 ? 14.471 19.942 2.879 1.00 59.19 204 SER A C 1
ATOM 1502 O O . SER A 1 204 ? 14.532 21.154 2.644 1.00 59.19 204 SER A O 1
ATOM 1504 N N . GLY A 1 205 ? 15.431 19.094 2.500 1.00 60.34 205 GLY A N 1
ATOM 1505 C CA . GLY A 1 205 ? 16.626 19.477 1.748 1.00 60.34 205 GLY A CA 1
ATOM 1506 C C . GLY A 1 205 ? 16.427 19.471 0.227 1.00 60.34 205 GLY A C 1
ATOM 1507 O O . GLY A 1 205 ? 15.382 19.086 -0.300 1.00 60.34 205 GLY A O 1
ATOM 1508 N N . ALA A 1 206 ? 17.466 19.895 -0.501 1.00 60.28 206 ALA A N 1
ATOM 1509 C CA . ALA A 1 206 ? 17.548 19.670 -1.945 1.00 60.28 206 ALA A CA 1
ATOM 1510 C C . ALA A 1 206 ? 17.723 18.164 -2.226 1.00 60.28 206 ALA A C 1
ATOM 1512 O O . ALA A 1 206 ? 18.488 17.510 -1.524 1.00 60.28 206 ALA A O 1
ATOM 1513 N N . ASN A 1 207 ? 17.084 17.639 -3.280 1.00 68.00 207 ASN A N 1
ATOM 1514 C CA . ASN A 1 207 ? 17.096 16.217 -3.674 1.00 68.00 207 ASN A CA 1
ATOM 1515 C C . ASN A 1 207 ? 16.339 15.240 -2.752 1.00 68.00 207 ASN A C 1
ATOM 1517 O O . ASN A 1 207 ? 16.628 14.045 -2.760 1.00 68.00 207 ASN A O 1
ATOM 1521 N N . SER A 1 208 ? 15.324 15.711 -2.025 1.00 77.06 208 SER A N 1
ATOM 1522 C CA . SER A 1 208 ? 14.541 14.906 -1.071 1.00 77.06 208 SER A CA 1
ATOM 1523 C C . SER A 1 208 ? 13.759 13.726 -1.679 1.00 77.06 208 SER A C 1
ATOM 1525 O O . SER A 1 208 ? 13.302 12.846 -0.948 1.00 77.06 208 SER A O 1
ATOM 1527 N N . GLN A 1 209 ? 13.625 13.642 -3.011 1.00 85.69 209 GLN A N 1
ATOM 1528 C CA . GLN A 1 209 ? 12.858 12.597 -3.712 1.00 85.69 209 GLN A CA 1
ATOM 1529 C C . GLN A 1 209 ? 11.420 12.463 -3.185 1.00 85.69 209 GLN A C 1
ATOM 1531 O O . GLN A 1 209 ? 10.877 11.362 -3.064 1.00 85.69 209 GLN A O 1
ATOM 1536 N N . PHE A 1 210 ? 10.788 13.579 -2.842 1.00 90.12 210 PHE A N 1
ATOM 1537 C CA . PHE A 1 210 ? 9.456 13.590 -2.251 1.00 90.12 210 PHE A CA 1
ATOM 1538 C C . PHE A 1 210 ? 8.418 12.937 -3.169 1.00 90.12 210 PHE A C 1
ATOM 1540 O O . PHE A 1 210 ? 8.388 13.172 -4.375 1.00 90.12 210 PHE A O 1
ATOM 1547 N N . GLY A 1 211 ? 7.558 12.090 -2.604 1.00 93.06 211 GLY A N 1
ATOM 1548 C CA . GLY A 1 211 ? 6.675 11.226 -3.392 1.00 93.06 211 GLY A CA 1
ATOM 1549 C C . GLY A 1 211 ? 7.304 9.881 -3.756 1.00 93.06 211 GLY A C 1
ATOM 1550 O O . GLY A 1 211 ? 6.748 9.157 -4.585 1.00 93.06 211 GLY A O 1
ATOM 1551 N N . ARG A 1 212 ? 8.440 9.512 -3.147 1.00 92.62 212 ARG A N 1
ATOM 1552 C CA . ARG A 1 212 ? 9.085 8.209 -3.358 1.00 92.62 212 ARG A CA 1
ATOM 1553 C C . ARG A 1 212 ? 8.147 7.057 -3.003 1.00 92.62 212 ARG A C 1
ATOM 1555 O O . ARG A 1 212 ? 7.864 6.217 -3.855 1.00 92.62 212 ARG A O 1
ATOM 1562 N N . GLY A 1 213 ? 7.613 7.086 -1.786 1.00 95.62 213 GLY A N 1
ATOM 1563 C CA . GLY A 1 213 ? 6.500 6.258 -1.336 1.00 95.62 213 GLY A CA 1
ATOM 1564 C C . GLY A 1 213 ? 5.265 7.120 -1.086 1.00 95.62 213 GLY A C 1
ATOM 1565 O O . GLY A 1 213 ? 5.381 8.238 -0.586 1.00 95.62 213 GLY A O 1
ATOM 1566 N N . VAL A 1 214 ? 4.077 6.609 -1.409 1.00 98.56 214 VAL A N 1
ATOM 1567 C CA . VAL A 1 214 ? 2.803 7.247 -1.046 1.00 98.56 214 VAL A CA 1
ATOM 1568 C C . VAL A 1 214 ? 1.836 6.208 -0.495 1.00 98.56 214 VAL A C 1
ATOM 1570 O O . VAL A 1 214 ? 1.765 5.090 -1.002 1.00 98.56 214 VAL A O 1
ATOM 1573 N N . ALA A 1 215 ? 1.070 6.584 0.523 1.00 98.69 215 ALA A N 1
ATOM 1574 C CA . ALA A 1 215 ? -0.016 5.776 1.061 1.00 98.69 215 ALA A CA 1
ATOM 1575 C C . ALA A 1 215 ? -1.180 6.667 1.505 1.00 98.69 215 ALA A C 1
ATOM 1577 O O . ALA A 1 215 ? -0.981 7.829 1.861 1.00 98.69 215 ALA A O 1
ATOM 1578 N N . ILE A 1 216 ? -2.398 6.124 1.480 1.00 98.31 216 ILE A N 1
ATOM 1579 C CA . ILE A 1 216 ? -3.618 6.844 1.860 1.00 98.31 216 ILE A CA 1
ATOM 1580 C C . ILE A 1 216 ? -4.561 5.939 2.654 1.00 98.31 216 ILE A C 1
ATOM 1582 O O . ILE A 1 216 ? -4.790 4.790 2.280 1.00 98.31 216 ILE A O 1
ATOM 1586 N N . SER A 1 217 ? -5.126 6.478 3.734 1.00 95.06 217 SER A N 1
ATOM 1587 C CA . SER A 1 217 ? -6.201 5.859 4.510 1.00 95.06 217 SER A CA 1
ATOM 1588 C C . SER A 1 217 ? -7.191 6.940 4.930 1.00 95.06 217 SER A C 1
ATOM 1590 O O . SER A 1 217 ? -6.850 7.840 5.699 1.00 95.06 217 SER A O 1
ATOM 1592 N N . GLY A 1 218 ? -8.423 6.845 4.431 1.00 89.94 218 GLY A N 1
ATOM 1593 C CA . GLY A 1 218 ? -9.440 7.882 4.609 1.00 89.94 218 GLY A CA 1
ATOM 1594 C C . GLY A 1 218 ? -8.930 9.245 4.139 1.00 89.94 218 GLY A C 1
ATOM 1595 O O . GLY A 1 218 ? -8.525 9.403 2.990 1.00 89.94 218 GLY A O 1
ATOM 1596 N N . GLU A 1 219 ? -8.908 10.203 5.065 1.00 92.69 219 GLU A N 1
ATOM 1597 C CA . GLU A 1 219 ? -8.489 11.590 4.832 1.00 92.69 219 GLU A CA 1
ATOM 1598 C C . GLU A 1 219 ? -7.028 11.873 5.195 1.00 92.69 219 GLU A C 1
ATOM 1600 O O . GLU A 1 219 ? -6.626 13.029 5.309 1.00 92.69 219 GLU A O 1
ATOM 1605 N N . THR A 1 220 ? -6.221 10.832 5.407 1.00 96.00 220 THR A N 1
ATOM 1606 C CA . THR A 1 220 ? -4.804 10.965 5.759 1.00 96.00 220 THR A CA 1
ATOM 1607 C C . THR A 1 220 ? -3.931 10.371 4.663 1.00 96.00 220 THR A C 1
ATOM 1609 O O . THR A 1 220 ? -4.103 9.208 4.289 1.00 96.00 220 THR A O 1
ATOM 1612 N N . VAL A 1 221 ? -2.968 11.154 4.177 1.00 98.06 221 VAL A N 1
ATOM 1613 C CA . VAL A 1 221 ? -1.922 10.695 3.257 1.00 98.06 221 VAL A CA 1
ATOM 1614 C C . VAL A 1 221 ? -0.565 10.733 3.941 1.00 98.06 221 VAL A C 1
ATOM 1616 O O . VAL A 1 221 ? -0.271 11.648 4.711 1.00 98.06 221 VAL A O 1
ATOM 1619 N N . VAL A 1 222 ? 0.264 9.742 3.634 1.00 98.38 222 VAL A N 1
ATOM 1620 C CA . VAL A 1 222 ? 1.667 9.675 4.047 1.00 98.38 222 VAL A CA 1
ATOM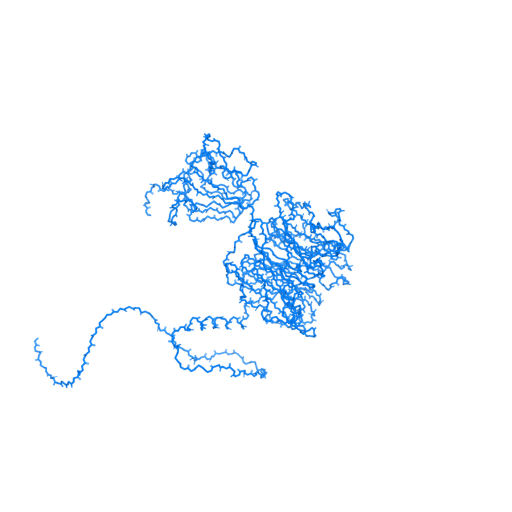 1621 C C . VAL A 1 222 ? 2.520 9.690 2.790 1.00 98.38 222 VAL A C 1
ATOM 1623 O O . VAL A 1 222 ? 2.271 8.908 1.869 1.00 98.38 222 VAL A O 1
ATOM 1626 N N . ILE A 1 223 ? 3.499 10.587 2.744 1.00 97.56 223 ILE A N 1
ATOM 1627 C CA . ILE A 1 223 ? 4.372 10.792 1.589 1.00 97.56 223 ILE A CA 1
ATOM 1628 C C . ILE A 1 223 ? 5.822 10.699 2.044 1.00 97.56 223 ILE A C 1
ATOM 1630 O O . ILE A 1 223 ? 6.240 11.448 2.919 1.00 97.56 223 ILE A O 1
ATOM 1634 N N . GLY A 1 224 ? 6.583 9.788 1.454 1.00 94.62 224 GLY A N 1
ATOM 1635 C CA . GLY A 1 224 ? 7.997 9.605 1.750 1.00 94.62 224 GLY A CA 1
ATOM 1636 C C . GLY A 1 224 ? 8.922 10.487 0.911 1.00 94.62 224 GLY A C 1
ATOM 1637 O O . GLY A 1 224 ? 8.642 10.758 -0.263 1.00 94.62 224 GLY A O 1
ATOM 1638 N N . SER A 1 225 ? 10.037 10.879 1.515 1.00 89.88 225 SER A N 1
ATOM 1639 C CA . SER A 1 225 ? 11.127 11.699 0.970 1.00 89.88 225 SER A CA 1
ATOM 1640 C C . SER A 1 225 ? 12.470 11.064 1.347 1.00 89.88 225 SER A C 1
ATOM 1642 O O . SER A 1 225 ? 13.226 11.541 2.189 1.00 89.88 225 SER A O 1
ATOM 1644 N N . ALA A 1 226 ? 12.749 9.914 0.733 1.00 83.00 226 ALA A N 1
ATOM 1645 C CA . ALA A 1 226 ? 13.904 9.076 1.061 1.00 83.00 226 ALA A CA 1
ATOM 1646 C C . ALA A 1 226 ? 15.248 9.595 0.518 1.00 83.00 226 ALA A C 1
ATOM 1648 O O . ALA A 1 226 ? 16.270 8.947 0.720 1.00 83.00 226 ALA A O 1
ATOM 1649 N N . GLY A 1 227 ? 15.242 10.694 -0.244 1.00 73.19 227 GLY A N 1
ATOM 1650 C CA . GLY A 1 227 ? 16.441 11.260 -0.865 1.00 73.19 227 GLY A CA 1
ATOM 1651 C C . GLY A 1 227 ? 17.255 12.181 0.046 1.00 73.19 227 GLY A C 1
ATOM 1652 O O . GLY A 1 227 ? 18.399 12.484 -0.287 1.00 73.19 227 GLY A O 1
ATOM 1653 N N . ASP A 1 228 ? 16.693 12.607 1.182 1.00 65.62 228 ASP A N 1
ATOM 1654 C CA . ASP A 1 228 ? 17.420 13.369 2.201 1.00 65.62 228 ASP A CA 1
ATOM 1655 C C . ASP A 1 228 ? 18.391 12.451 2.969 1.00 65.62 228 ASP A C 1
ATOM 1657 O O . ASP A 1 228 ? 18.097 11.274 3.155 1.00 65.62 228 ASP A O 1
ATOM 1661 N N . ASP A 1 229 ? 19.526 12.977 3.454 1.00 63.44 229 ASP A N 1
ATOM 1662 C CA . ASP A 1 229 ? 20.610 12.200 4.104 1.00 63.44 229 ASP A CA 1
ATOM 1663 C C . ASP A 1 229 ? 20.140 11.250 5.238 1.00 63.44 229 ASP A C 1
ATOM 1665 O O . ASP A 1 229 ? 20.827 10.272 5.551 1.00 63.44 229 ASP A O 1
ATOM 1669 N N . GLU A 1 230 ? 18.980 11.527 5.847 1.00 73.88 230 GLU A N 1
ATOM 1670 C CA . GLU A 1 230 ? 18.333 10.711 6.889 1.00 73.88 230 GLU A CA 1
ATOM 1671 C C . GLU A 1 230 ? 16.925 10.194 6.503 1.00 73.88 230 GLU A C 1
ATOM 1673 O O . GLU A 1 230 ? 16.393 9.338 7.209 1.00 73.88 230 GLU A O 1
ATOM 1678 N N . GLY A 1 231 ? 16.343 10.674 5.393 1.00 86.44 231 GLY A N 1
ATOM 1679 C CA . GLY A 1 231 ? 14.985 10.373 4.921 1.00 86.44 231 GLY A CA 1
ATOM 1680 C C . GLY A 1 231 ? 13.838 10.845 5.837 1.00 86.44 231 GLY A C 1
ATOM 1681 O O . GLY A 1 231 ? 13.941 10.839 7.066 1.00 86.44 231 GLY A O 1
ATOM 1682 N N . PHE A 1 232 ? 12.692 11.220 5.258 1.00 90.44 232 PHE A N 1
ATOM 1683 C CA . PHE A 1 232 ? 11.492 11.602 6.021 1.00 90.44 232 PHE A CA 1
ATOM 1684 C C . PHE A 1 232 ? 10.201 10.977 5.475 1.00 90.44 232 PHE A C 1
ATOM 1686 O O . PHE A 1 232 ? 10.130 10.445 4.365 1.00 90.44 232 PHE A O 1
ATOM 1693 N N . ALA A 1 233 ? 9.142 11.042 6.286 1.00 94.25 233 ALA A N 1
ATOM 1694 C CA . ALA A 1 233 ? 7.776 10.795 5.841 1.00 94.25 233 ALA A CA 1
ATOM 1695 C C . ALA A 1 233 ? 6.837 11.886 6.360 1.00 94.25 233 ALA A C 1
ATOM 1697 O O . ALA A 1 233 ? 6.756 12.144 7.557 1.00 94.25 233 ALA A O 1
ATOM 1698 N N . HIS A 1 234 ? 6.093 12.512 5.461 1.00 94.94 234 HIS A N 1
ATOM 1699 C CA . HIS A 1 234 ? 5.227 13.645 5.747 1.00 94.94 234 HIS A CA 1
ATOM 1700 C C . HIS A 1 234 ? 3.770 13.194 5.769 1.00 94.94 234 HIS A C 1
ATOM 1702 O O . HIS A 1 234 ? 3.292 12.544 4.835 1.00 94.94 234 HIS A O 1
ATOM 1708 N N . VAL A 1 235 ? 3.054 13.549 6.831 1.00 97.19 235 VAL A N 1
ATOM 1709 C CA . VAL A 1 235 ? 1.644 13.218 7.020 1.00 97.19 235 VAL A CA 1
ATOM 1710 C C . VAL A 1 235 ? 0.801 14.450 6.752 1.00 97.19 235 VAL A C 1
ATOM 1712 O O . VAL A 1 235 ? 0.894 15.437 7.484 1.00 97.19 235 VAL A O 1
ATOM 1715 N N . PHE A 1 236 ? -0.064 14.375 5.743 1.00 96.44 236 PHE A N 1
ATOM 1716 C CA . PHE A 1 236 ? -1.057 15.407 5.471 1.00 96.44 236 PHE A CA 1
ATOM 1717 C C . PHE A 1 236 ? -2.459 14.889 5.767 1.00 96.44 236 PHE A C 1
ATOM 1719 O O . PHE A 1 236 ? -2.789 13.744 5.456 1.00 96.44 236 PHE A O 1
ATOM 1726 N N . VAL A 1 237 ? -3.299 15.754 6.329 1.00 95.00 237 VAL A N 1
ATOM 1727 C CA . VAL A 1 237 ? -4.701 15.448 6.641 1.00 95.00 237 VAL A CA 1
ATOM 1728 C C . VAL A 1 237 ? -5.606 16.405 5.885 1.00 95.00 237 VAL A C 1
ATOM 1730 O O . VAL A 1 237 ? -5.325 17.604 5.833 1.00 95.00 237 VAL A O 1
ATOM 1733 N N . ARG A 1 238 ? -6.676 15.881 5.287 1.00 93.81 238 ARG A N 1
ATOM 1734 C CA . ARG A 1 238 ? -7.711 16.689 4.647 1.00 93.81 238 ARG A CA 1
ATOM 1735 C C . ARG A 1 238 ? -8.807 17.036 5.639 1.00 93.81 238 ARG A C 1
ATOM 1737 O O . ARG A 1 238 ? -9.448 16.154 6.196 1.00 93.81 238 ARG A O 1
ATOM 1744 N N . ASP A 1 239 ? -9.072 18.328 5.763 1.00 88.25 239 ASP A N 1
ATOM 1745 C CA . ASP A 1 239 ? -10.292 18.854 6.361 1.00 88.25 239 ASP A CA 1
ATOM 1746 C C . ASP A 1 239 ? -11.166 19.464 5.256 1.00 88.25 239 ASP A C 1
ATOM 1748 O O . ASP A 1 239 ? -10.806 20.474 4.639 1.00 88.25 239 ASP A O 1
ATOM 1752 N N . ILE A 1 240 ? -12.291 18.804 4.962 1.00 83.06 240 ILE A N 1
ATOM 1753 C CA . ILE A 1 240 ? -13.256 19.133 3.899 1.00 83.06 240 ILE A CA 1
ATOM 1754 C C . ILE A 1 240 ? -12.598 19.170 2.499 1.00 83.06 240 ILE A C 1
ATOM 1756 O O . ILE A 1 240 ? -12.666 18.207 1.727 1.00 83.06 240 ILE A O 1
ATOM 1760 N N . THR A 1 241 ? -11.934 20.272 2.149 1.00 82.44 241 THR A N 1
ATOM 1761 C CA . THR A 1 241 ? -11.209 20.466 0.879 1.00 82.44 241 THR A CA 1
ATOM 1762 C C . THR A 1 241 ? -9.734 20.809 1.055 1.00 82.44 241 THR A C 1
ATOM 1764 O O . THR A 1 241 ? -9.005 20.865 0.066 1.00 82.44 241 THR A O 1
ATOM 1767 N N . THR A 1 242 ? -9.291 21.074 2.280 1.00 89.88 242 THR A N 1
ATOM 1768 C CA . THR A 1 242 ? -7.966 21.622 2.555 1.00 89.88 242 THR A CA 1
ATOM 1769 C C . THR A 1 242 ? -7.087 20.543 3.150 1.00 89.88 242 THR A C 1
ATOM 1771 O O . THR A 1 242 ? -7.368 20.035 4.227 1.00 89.88 242 THR A O 1
ATOM 1774 N N . TRP A 1 243 ? -5.998 20.215 2.466 1.00 94.44 243 TRP A N 1
ATOM 1775 C CA . TRP A 1 243 ? -4.940 19.403 3.056 1.00 94.44 243 TRP A CA 1
ATOM 1776 C C . TRP A 1 243 ? -4.037 20.283 3.920 1.00 94.44 243 TRP A C 1
ATOM 1778 O O . TRP A 1 243 ? -3.734 21.414 3.538 1.00 94.44 243 TRP A O 1
ATOM 1788 N N . THR A 1 244 ? -3.555 19.785 5.046 1.00 93.56 244 THR A N 1
ATOM 1789 C CA . THR A 1 244 ? -2.555 20.469 5.877 1.00 93.56 244 THR A CA 1
ATOM 1790 C C . THR A 1 244 ? -1.484 19.480 6.305 1.00 93.56 244 THR A C 1
ATOM 1792 O O . THR A 1 244 ? -1.786 18.312 6.542 1.00 93.56 244 THR A O 1
ATOM 1795 N N . LEU A 1 245 ? -0.227 19.932 6.359 1.00 94.00 245 LEU A N 1
ATOM 1796 C CA . LEU A 1 245 ? 0.850 19.136 6.940 1.00 94.00 245 LEU A CA 1
ATOM 1797 C C . LEU A 1 245 ? 0.568 19.010 8.437 1.00 94.00 245 LEU A C 1
ATOM 1799 O O . LEU A 1 245 ? 0.509 20.015 9.145 1.00 94.00 245 LEU A O 1
ATOM 1803 N N . GLN A 1 246 ? 0.363 17.786 8.902 1.00 93.62 246 GLN A N 1
ATOM 1804 C CA . GLN A 1 246 ? 0.110 17.494 10.306 1.00 93.62 246 GLN A CA 1
ATOM 1805 C C . GLN A 1 246 ? 1.388 17.091 11.040 1.00 93.62 246 GLN A C 1
ATOM 1807 O O . GLN A 1 246 ? 1.568 17.471 12.195 1.00 93.62 246 GLN A O 1
ATOM 1812 N N . ALA A 1 247 ? 2.259 16.313 10.396 1.00 93.50 247 ALA A N 1
ATOM 1813 C CA . ALA A 1 247 ? 3.502 15.855 10.999 1.00 93.50 247 ALA A CA 1
ATOM 1814 C C . ALA A 1 247 ? 4.561 15.538 9.944 1.00 93.50 247 ALA A C 1
ATOM 1816 O O . ALA A 1 247 ? 4.235 15.084 8.849 1.00 93.50 247 ALA A O 1
ATOM 1817 N N . THR A 1 248 ? 5.821 15.688 10.338 1.00 93.12 248 THR A N 1
ATOM 1818 C CA . THR A 1 248 ? 6.980 15.125 9.641 1.00 93.12 248 THR A CA 1
ATOM 1819 C C . THR A 1 248 ? 7.598 14.079 10.552 1.00 93.12 248 THR A C 1
ATOM 1821 O O . THR A 1 248 ? 7.937 14.356 11.703 1.00 93.12 248 THR A O 1
ATOM 1824 N N . LEU A 1 249 ? 7.667 12.852 10.056 1.00 93.06 249 LEU A N 1
ATOM 1825 C CA . LEU A 1 249 ? 8.167 11.681 10.756 1.00 93.06 249 LEU A CA 1
ATOM 1826 C C . LEU A 1 249 ? 9.614 11.442 10.334 1.00 93.06 249 LEU A C 1
ATOM 1828 O O . LEU A 1 249 ? 9.939 11.537 9.151 1.00 93.06 249 LEU A O 1
ATOM 1832 N N . SER A 1 250 ? 10.458 11.085 11.295 1.00 91.50 250 SER A N 1
ATOM 1833 C CA . SER A 1 250 ? 11.847 10.694 11.061 1.00 91.50 250 SER A CA 1
ATOM 1834 C C . SER A 1 250 ? 12.218 9.497 11.928 1.00 91.50 250 SER A C 1
ATOM 1836 O O . SER A 1 250 ? 11.571 9.228 12.948 1.00 91.50 250 SER A O 1
ATOM 1838 N N . ALA A 1 251 ? 13.288 8.793 11.554 1.00 88.94 251 ALA A N 1
ATOM 1839 C CA . ALA A 1 251 ? 13.826 7.700 12.357 1.00 88.94 251 ALA A CA 1
ATOM 1840 C C . ALA A 1 251 ? 14.187 8.157 13.785 1.00 88.94 251 ALA A C 1
ATOM 1842 O O . ALA A 1 251 ? 13.987 7.397 14.731 1.00 88.94 251 ALA A O 1
ATOM 1843 N N . GLY A 1 252 ? 14.633 9.409 13.967 1.00 81.25 252 GLY A N 1
ATOM 1844 C CA . GLY A 1 252 ? 14.895 10.016 15.278 1.00 81.25 252 GLY A CA 1
ATOM 1845 C C . GLY A 1 252 ? 16.183 9.534 15.957 1.00 81.25 252 GLY A C 1
ATOM 1846 O O . GLY A 1 252 ? 16.267 9.546 17.187 1.00 81.25 252 GLY A O 1
ATOM 1847 N N . GLU A 1 253 ? 17.168 9.082 15.179 1.00 76.25 253 GLU A N 1
ATOM 1848 C CA . GLU A 1 253 ? 18.452 8.570 15.667 1.00 76.25 253 GLU A CA 1
ATOM 1849 C C . GLU A 1 253 ? 19.579 9.558 15.314 1.00 76.25 253 GLU A C 1
ATOM 1851 O O . GLU A 1 253 ? 19.759 9.916 14.157 1.00 76.25 253 GLU A O 1
ATOM 1856 N N . SER A 1 254 ? 20.331 10.042 16.311 1.00 51.66 254 SER A N 1
ATOM 1857 C CA . SER A 1 254 ? 21.451 10.968 16.093 1.00 51.66 254 SER A CA 1
ATOM 1858 C C . SER A 1 254 ? 22.757 10.196 15.903 1.00 51.66 254 SER A C 1
ATOM 1860 O O . SER A 1 254 ? 23.185 9.469 16.799 1.00 51.66 254 SER A O 1
ATOM 1862 N N . GLY A 1 255 ? 23.426 10.359 14.756 1.00 51.97 255 GLY A N 1
ATOM 1863 C CA . GLY A 1 255 ? 24.743 9.735 14.561 1.00 51.97 255 GLY A CA 1
ATOM 1864 C C . GLY A 1 255 ? 25.161 9.354 13.146 1.00 51.97 255 GLY A C 1
ATOM 1865 O O . GLY A 1 255 ? 26.300 8.925 13.003 1.00 51.97 255 GLY A O 1
ATOM 1866 N N . GLY A 1 256 ? 24.317 9.564 12.133 1.00 53.19 256 GLY A N 1
ATOM 1867 C CA . GLY A 1 256 ? 24.687 9.497 10.720 1.00 53.19 256 GLY A CA 1
ATOM 1868 C C . GLY A 1 256 ? 24.990 8.093 10.196 1.00 53.19 256 GLY A C 1
ATOM 1869 O O . GLY A 1 256 ? 26.014 7.503 10.530 1.00 53.19 256 GLY A O 1
ATOM 1870 N N . GLN A 1 257 ? 24.134 7.613 9.299 1.00 54.09 257 GLN A N 1
ATOM 1871 C CA . GLN A 1 257 ? 24.512 6.999 8.021 1.00 54.09 257 GLN A CA 1
ATOM 1872 C C . GLN A 1 257 ? 23.228 6.688 7.242 1.00 54.09 257 GLN A C 1
ATOM 1874 O O . GLN A 1 257 ? 22.411 5.899 7.693 1.00 54.09 257 GLN A O 1
ATOM 1879 N N . SER A 1 258 ? 23.081 7.373 6.106 1.00 59.78 258 SER A N 1
ATOM 1880 C CA . SER A 1 258 ? 22.243 7.081 4.934 1.00 59.78 258 SER A CA 1
ATOM 1881 C C . SER A 1 258 ? 21.086 6.093 5.136 1.00 59.78 258 SER A C 1
ATOM 1883 O O . SER A 1 258 ? 21.117 4.977 4.613 1.00 59.78 258 SER A O 1
ATOM 1885 N N . GLY A 1 259 ? 20.051 6.533 5.850 1.00 61.28 259 GLY A N 1
ATOM 1886 C CA . GLY A 1 259 ? 18.761 5.852 5.864 1.00 61.28 259 GLY A CA 1
ATOM 1887 C C . GLY A 1 259 ? 17.963 6.226 4.617 1.00 61.28 259 GLY A C 1
ATOM 1888 O O . GLY A 1 259 ? 17.939 7.382 4.212 1.00 61.28 259 GLY A O 1
ATOM 1889 N N . PHE A 1 260 ? 17.287 5.257 4.009 1.00 86.38 260 PHE A N 1
ATOM 1890 C CA . PHE A 1 260 ? 16.259 5.508 2.992 1.00 86.38 260 PHE A CA 1
ATOM 1891 C C . PHE A 1 260 ? 14.885 5.544 3.679 1.00 86.38 260 PHE A C 1
ATOM 1893 O O . PHE A 1 260 ? 13.913 4.957 3.193 1.00 86.38 260 PHE A O 1
ATOM 1900 N N . PHE A 1 261 ? 14.810 6.185 4.852 1.00 92.25 261 PHE A N 1
ATOM 1901 C CA . PHE A 1 261 ? 13.572 6.318 5.608 1.00 92.25 261 PHE A CA 1
ATOM 1902 C C . PHE A 1 261 ? 12.521 7.016 4.739 1.00 92.25 261 PHE A C 1
ATOM 1904 O O . PHE A 1 261 ? 12.753 8.093 4.193 1.00 92.25 261 PHE A O 1
ATOM 1911 N N . GLY A 1 262 ? 11.361 6.381 4.583 1.00 93.38 262 GLY A N 1
ATOM 1912 C CA . GLY A 1 262 ? 10.312 6.875 3.691 1.00 93.38 262 GLY A CA 1
ATOM 1913 C C . GLY A 1 262 ? 10.384 6.327 2.264 1.00 93.38 262 GLY A C 1
ATOM 1914 O O . GLY A 1 262 ? 9.547 6.702 1.445 1.00 93.38 262 GLY A O 1
ATOM 1915 N N . ASP A 1 263 ? 11.310 5.417 1.933 1.00 92.56 263 ASP A N 1
ATOM 1916 C CA . ASP A 1 263 ? 11.339 4.793 0.596 1.00 92.56 263 ASP A CA 1
ATOM 1917 C C . ASP A 1 263 ? 10.083 3.950 0.350 1.00 92.56 263 ASP A C 1
ATOM 1919 O O . ASP A 1 263 ? 9.505 3.982 -0.739 1.00 92.56 263 ASP A O 1
ATOM 1923 N N . SER A 1 264 ? 9.591 3.285 1.399 1.00 97.81 264 SER A N 1
ATOM 1924 C CA . SER A 1 264 ? 8.273 2.660 1.415 1.00 97.81 264 SER A CA 1
ATOM 1925 C C . SER A 1 264 ? 7.449 3.146 2.607 1.00 97.81 264 SER A C 1
ATOM 1927 O O . SER A 1 264 ? 7.958 3.336 3.712 1.00 97.81 264 SER A O 1
ATOM 1929 N N . VAL A 1 265 ? 6.156 3.377 2.375 1.00 98.56 265 VAL A N 1
ATOM 1930 C CA . VAL A 1 265 ? 5.213 3.856 3.391 1.00 98.56 265 VAL A CA 1
ATOM 1931 C C . VAL A 1 265 ? 3.891 3.108 3.257 1.00 98.56 265 VAL A C 1
ATOM 1933 O O . VAL A 1 265 ? 3.459 2.794 2.150 1.00 98.56 265 VAL A O 1
ATOM 1936 N N . ALA A 1 266 ? 3.232 2.838 4.379 1.00 98.75 266 ALA A N 1
ATOM 1937 C CA . ALA A 1 266 ? 1.881 2.288 4.415 1.00 98.75 266 ALA A CA 1
ATOM 1938 C C . ALA A 1 266 ? 1.104 2.879 5.596 1.00 98.75 266 ALA A C 1
ATOM 1940 O O . ALA A 1 266 ? 1.692 3.183 6.630 1.00 98.75 266 ALA A O 1
ATOM 1941 N N . ILE A 1 267 ? -0.215 3.029 5.461 1.00 98.25 267 ILE A N 1
ATOM 1942 C CA . ILE A 1 267 ? -1.085 3.551 6.523 1.00 98.25 267 ILE A CA 1
ATOM 1943 C C . ILE A 1 267 ? -2.387 2.751 6.591 1.00 98.25 267 ILE A C 1
ATOM 1945 O O . ILE A 1 267 ? -2.953 2.381 5.565 1.00 98.25 267 ILE A O 1
ATOM 1949 N N . SER A 1 268 ? -2.859 2.491 7.807 1.00 94.94 268 SER A N 1
ATOM 1950 C CA . SER A 1 268 ? -4.168 1.898 8.088 1.00 94.94 268 SER A CA 1
ATOM 1951 C C . SER A 1 268 ? -4.756 2.595 9.309 1.00 94.94 268 SER A C 1
ATOM 1953 O O . SER A 1 268 ? -4.297 2.378 10.431 1.00 94.94 268 SER A O 1
ATOM 1955 N N . GLY A 1 269 ? -5.777 3.427 9.102 1.00 88.69 269 GLY A N 1
ATOM 1956 C CA . GLY A 1 269 ? -6.345 4.256 10.165 1.00 88.69 269 GLY A CA 1
ATOM 1957 C C . GLY A 1 269 ? -5.286 5.180 10.772 1.00 88.69 269 GLY A C 1
ATOM 1958 O O . GLY A 1 269 ? -4.689 5.985 10.061 1.00 88.69 269 GLY A O 1
ATOM 1959 N N . ASN A 1 270 ? -5.033 5.020 12.072 1.00 90.12 270 ASN A N 1
ATOM 1960 C CA . ASN A 1 270 ? -4.112 5.851 12.855 1.00 90.12 270 ASN A CA 1
ATOM 1961 C C . ASN A 1 270 ? -2.681 5.297 12.942 1.00 90.12 270 ASN A C 1
ATOM 1963 O O . ASN A 1 270 ? -1.857 5.875 13.646 1.00 90.12 270 ASN A O 1
ATOM 1967 N N . ALA A 1 271 ? -2.371 4.190 12.261 1.00 94.38 271 ALA A N 1
ATOM 1968 C CA . ALA A 1 271 ? -1.042 3.587 12.269 1.00 94.38 271 ALA A CA 1
ATOM 1969 C C . ALA A 1 271 ? -0.371 3.711 10.897 1.00 94.38 271 ALA A C 1
ATOM 1971 O O . ALA A 1 271 ? -0.937 3.292 9.882 1.00 94.38 271 ALA A O 1
ATOM 1972 N N . ALA A 1 272 ? 0.849 4.245 10.882 1.00 98.06 272 ALA A N 1
ATOM 1973 C CA . ALA A 1 272 ? 1.704 4.338 9.705 1.00 98.06 272 ALA A CA 1
ATOM 1974 C C . ALA A 1 272 ? 2.973 3.497 9.896 1.00 98.06 272 ALA A C 1
ATOM 1976 O O . ALA A 1 272 ? 3.562 3.479 10.977 1.00 98.06 272 ALA A O 1
ATOM 1977 N N . VAL A 1 273 ? 3.393 2.814 8.834 1.00 98.69 273 VAL A N 1
ATOM 1978 C CA . VAL A 1 273 ? 4.631 2.031 8.769 1.00 98.69 273 VAL A CA 1
ATOM 1979 C C . VAL A 1 273 ? 5.544 2.670 7.748 1.00 98.69 273 VAL A C 1
ATOM 1981 O O . VAL A 1 273 ? 5.135 2.853 6.602 1.00 98.69 273 VAL A O 1
ATOM 1984 N N . ILE A 1 274 ? 6.766 2.984 8.159 1.00 98.44 274 ILE A N 1
ATOM 1985 C CA . ILE A 1 274 ? 7.773 3.611 7.310 1.00 98.44 274 ILE A CA 1
ATOM 1986 C C . ILE A 1 274 ? 8.975 2.679 7.200 1.00 98.44 274 ILE A C 1
ATOM 1988 O O . ILE A 1 274 ? 9.537 2.281 8.220 1.00 98.44 274 ILE A O 1
ATOM 1992 N N . GLY A 1 275 ? 9.336 2.293 5.982 1.00 97.44 275 GLY A N 1
ATOM 1993 C CA . GLY A 1 275 ? 10.514 1.479 5.711 1.00 97.44 275 GLY A CA 1
ATOM 1994 C C . GLY A 1 275 ? 11.786 2.318 5.646 1.00 97.44 275 GLY A C 1
ATOM 1995 O O . GLY A 1 275 ? 11.759 3.445 5.151 1.00 97.44 275 GLY A O 1
ATOM 1996 N N . ASP A 1 276 ? 12.884 1.740 6.123 1.00 94.81 276 ASP A N 1
ATOM 1997 C CA . ASP A 1 276 ? 14.242 2.265 6.004 1.00 94.81 276 ASP A CA 1
ATOM 1998 C C . ASP A 1 276 ? 15.201 1.118 5.622 1.00 94.81 276 ASP A C 1
ATOM 2000 O O . ASP A 1 276 ? 15.889 0.542 6.471 1.00 94.81 276 ASP A O 1
ATOM 2004 N N . PRO A 1 277 ? 15.216 0.709 4.340 1.00 94.44 277 PRO A N 1
ATOM 2005 C CA . PRO A 1 277 ? 15.934 -0.486 3.901 1.00 94.44 277 PRO A CA 1
ATOM 2006 C C . PRO A 1 277 ? 17.458 -0.398 4.009 1.00 94.44 277 PRO A C 1
ATOM 2008 O O . PRO A 1 277 ? 18.118 -1.431 3.927 1.00 94.44 277 PRO A O 1
ATOM 2011 N N . SER A 1 278 ? 18.030 0.798 4.168 1.00 90.25 278 SER A N 1
ATOM 2012 C CA . SER A 1 278 ? 19.488 0.969 4.265 1.00 90.25 278 SER A CA 1
ATOM 2013 C C . SER A 1 278 ? 19.982 1.259 5.674 1.00 90.25 278 SER A C 1
ATOM 2015 O O . SER A 1 278 ? 21.168 1.516 5.836 1.00 90.25 278 SER A O 1
ATOM 2017 N N . ASP A 1 279 ? 19.109 1.151 6.676 1.00 90.94 279 ASP A N 1
ATOM 2018 C CA . ASP A 1 279 ? 19.495 1.274 8.077 1.00 90.94 279 ASP A CA 1
ATOM 2019 C C . ASP A 1 279 ? 20.568 0.235 8.461 1.00 90.94 279 ASP A C 1
ATOM 2021 O O . ASP A 1 279 ? 20.435 -0.976 8.212 1.00 90.94 279 ASP A O 1
ATOM 2025 N N . ASP A 1 280 ? 21.637 0.721 9.084 1.00 91.62 280 ASP A N 1
ATOM 2026 C CA . ASP A 1 280 ? 22.766 -0.070 9.555 1.00 91.62 280 ASP A CA 1
ATOM 2027 C C . ASP A 1 280 ? 22.527 -0.488 11.013 1.00 91.62 280 ASP A C 1
ATOM 2029 O O . ASP A 1 280 ? 22.523 0.326 11.938 1.00 91.62 280 ASP A O 1
ATOM 2033 N N . ILE A 1 281 ? 22.386 -1.792 11.261 1.00 91.50 281 ILE A N 1
ATOM 2034 C CA . ILE A 1 281 ? 22.098 -2.311 12.604 1.00 91.50 281 ILE A CA 1
ATOM 2035 C C . ILE A 1 281 ? 23.368 -2.905 13.215 1.00 91.50 281 ILE A C 1
ATOM 2037 O O . ILE A 1 281 ? 23.784 -4.030 12.922 1.00 91.50 281 ILE A O 1
ATOM 2041 N N . GLY A 1 282 ? 24.007 -2.139 14.100 1.00 89.94 282 GLY A N 1
ATOM 2042 C CA . GLY A 1 282 ? 25.276 -2.532 14.711 1.00 89.94 282 GLY A CA 1
ATOM 2043 C C . GLY A 1 282 ? 26.390 -2.619 13.665 1.00 89.94 282 GLY A C 1
ATOM 2044 O O . GLY A 1 282 ? 26.833 -1.600 13.155 1.00 89.94 282 GLY A O 1
ATOM 2045 N N . SER A 1 283 ? 26.875 -3.829 13.365 1.00 91.56 283 SER A N 1
ATOM 2046 C CA . SER A 1 283 ? 27.866 -4.065 12.299 1.00 91.56 283 SER A CA 1
ATOM 2047 C C . SER A 1 283 ? 27.249 -4.504 10.967 1.00 91.56 283 SER A C 1
ATOM 2049 O O . SER A 1 283 ? 27.984 -4.743 10.008 1.00 91.56 283 SER A O 1
ATOM 2051 N N . ASN A 1 284 ? 25.929 -4.690 10.918 1.00 93.25 284 ASN A N 1
ATOM 2052 C CA . ASN A 1 284 ? 25.238 -5.186 9.739 1.00 93.25 284 ASN A CA 1
ATOM 2053 C C . ASN A 1 284 ? 24.814 -4.014 8.861 1.00 93.25 284 ASN A C 1
ATOM 2055 O O . ASN A 1 284 ? 23.778 -3.394 9.095 1.00 93.25 284 ASN A O 1
ATOM 2059 N N . ILE A 1 285 ? 25.631 -3.736 7.849 1.00 92.50 285 ILE A N 1
ATOM 2060 C CA . ILE A 1 285 ? 25.343 -2.683 6.878 1.00 92.50 285 ILE A CA 1
ATOM 2061 C C . ILE A 1 285 ? 24.105 -3.027 6.051 1.00 92.50 285 ILE A C 1
ATOM 2063 O O . ILE A 1 285 ? 23.973 -4.171 5.609 1.00 92.50 285 ILE A O 1
ATOM 2067 N N . ARG A 1 286 ? 23.210 -2.062 5.829 1.00 91.88 286 ARG A N 1
ATOM 2068 C CA . ARG A 1 286 ? 21.954 -2.227 5.083 1.00 91.88 286 ARG A CA 1
ATOM 2069 C C . ARG A 1 286 ? 21.161 -3.462 5.517 1.00 91.88 286 ARG A C 1
ATOM 2071 O O . ARG A 1 286 ? 20.627 -4.205 4.691 1.00 91.88 286 ARG A O 1
ATOM 2078 N N . GLN A 1 287 ? 21.150 -3.741 6.820 1.00 95.81 287 GLN A N 1
ATOM 2079 C CA . GLN A 1 287 ? 20.238 -4.749 7.356 1.00 95.81 287 GLN A CA 1
ATOM 2080 C C . GLN A 1 287 ? 18.795 -4.294 7.148 1.00 95.81 287 GLN A C 1
ATOM 2082 O O . GLN A 1 287 ? 17.932 -5.104 6.807 1.00 95.81 287 GLN A O 1
ATOM 2087 N N . GLY A 1 288 ? 18.577 -2.990 7.301 1.00 95.56 288 GLY A N 1
ATOM 2088 C CA . GLY A 1 288 ? 17.298 -2.341 7.140 1.00 95.56 288 GLY A CA 1
ATOM 2089 C C . GLY A 1 288 ? 16.422 -2.453 8.384 1.00 95.56 288 GLY A C 1
ATOM 2090 O O . GLY A 1 288 ? 16.572 -3.342 9.234 1.00 95.56 288 GLY A O 1
ATOM 2091 N N . SER A 1 289 ? 15.488 -1.521 8.492 1.00 96.50 289 SER A N 1
ATOM 2092 C CA . SER A 1 289 ? 14.491 -1.469 9.549 1.00 96.50 289 SER A CA 1
ATOM 2093 C C . SER A 1 289 ? 13.152 -0.956 9.018 1.00 96.50 289 SER A C 1
ATOM 2095 O O . SER A 1 289 ? 13.009 -0.529 7.871 1.00 96.50 289 SER A O 1
ATOM 2097 N N . ALA A 1 290 ? 12.123 -1.044 9.854 1.00 98.00 290 ALA A N 1
ATOM 2098 C CA . ALA A 1 290 ? 10.868 -0.344 9.624 1.00 98.00 290 ALA A CA 1
ATOM 2099 C C . ALA A 1 290 ? 10.382 0.271 10.932 1.00 98.00 290 ALA A C 1
ATOM 2101 O O . ALA A 1 290 ? 10.660 -0.242 12.014 1.00 98.00 290 ALA A O 1
ATOM 2102 N N . TYR A 1 291 ? 9.616 1.345 10.852 1.00 97.75 291 TYR A N 1
ATOM 2103 C CA . TYR A 1 291 ? 9.176 2.105 12.010 1.00 97.75 291 TYR A CA 1
ATOM 2104 C C . TYR A 1 291 ? 7.659 2.221 12.017 1.00 97.75 291 TYR A C 1
ATOM 2106 O O . TYR A 1 291 ? 7.057 2.577 11.006 1.00 97.75 291 TYR A O 1
ATOM 2114 N N . ILE A 1 292 ? 7.047 1.941 13.167 1.00 97.88 292 ILE A N 1
ATOM 2115 C CA . ILE A 1 292 ? 5.622 2.163 13.399 1.00 97.88 292 ILE A CA 1
ATOM 2116 C C . ILE A 1 292 ? 5.438 3.505 14.089 1.00 97.88 292 ILE A C 1
ATOM 2118 O O . ILE A 1 292 ? 6.014 3.745 15.154 1.00 97.88 292 ILE A O 1
ATOM 2122 N N . PHE A 1 293 ? 4.583 4.340 13.511 1.00 96.81 293 PHE A N 1
ATOM 2123 C CA . PHE A 1 293 ? 4.082 5.563 14.116 1.00 96.81 293 PHE A CA 1
ATOM 2124 C C . PHE A 1 293 ? 2.582 5.439 14.347 1.00 96.81 293 PHE A C 1
ATOM 2126 O O . PHE A 1 293 ? 1.860 4.926 13.491 1.00 96.81 293 PHE A O 1
ATOM 2133 N N . VAL A 1 294 ? 2.120 5.923 15.495 1.00 93.56 294 VAL A N 1
ATOM 2134 C CA . VAL A 1 294 ? 0.701 5.941 15.856 1.00 93.56 294 VAL A CA 1
ATOM 2135 C C . VAL A 1 294 ? 0.265 7.374 16.114 1.00 93.56 294 VAL A C 1
ATOM 2137 O O . VAL A 1 294 ? 0.984 8.155 16.749 1.00 93.56 294 VAL A O 1
ATOM 2140 N N . ARG A 1 295 ? -0.915 7.711 15.600 1.00 89.38 295 ARG A N 1
ATOM 2141 C CA . ARG A 1 295 ? -1.575 8.995 15.792 1.00 89.38 295 ARG A CA 1
ATOM 2142 C C . ARG A 1 295 ? -2.466 8.966 17.032 1.00 89.38 295 ARG A C 1
ATOM 2144 O O . ARG A 1 295 ? -3.343 8.115 17.138 1.00 89.38 295 ARG A O 1
ATOM 2151 N N . CYS A 1 296 ? -2.274 9.933 17.926 1.00 80.81 296 CYS A N 1
ATOM 2152 C CA . CYS A 1 296 ? -3.167 10.229 19.046 1.00 80.81 296 CYS A CA 1
ATOM 2153 C C . CYS A 1 296 ? -3.614 11.696 18.943 1.00 80.81 296 CYS A C 1
ATOM 2155 O O . CYS A 1 296 ? -2.795 12.616 19.046 1.00 80.81 296 CYS A O 1
ATOM 2157 N N . GLY A 1 297 ? -4.898 11.922 18.648 1.00 81.38 297 GLY A N 1
ATOM 2158 C CA . GLY A 1 297 ? -5.411 13.242 18.270 1.00 81.38 297 GLY A CA 1
ATOM 2159 C C . GLY A 1 297 ? -4.733 13.764 16.998 1.00 81.38 297 GLY A C 1
ATOM 2160 O O . GLY A 1 297 ? -4.864 13.184 15.920 1.00 81.38 297 GLY A O 1
ATOM 2161 N N . THR A 1 298 ? -3.973 14.856 17.099 1.00 81.44 298 THR A N 1
ATOM 2162 C CA . THR A 1 298 ? -3.181 15.408 15.981 1.00 81.44 298 THR A CA 1
ATOM 2163 C C . THR A 1 298 ? -1.696 15.053 16.045 1.00 81.44 298 THR A C 1
ATOM 2165 O O . THR A 1 298 ? -0.945 15.439 15.151 1.00 81.44 298 THR A O 1
ATOM 2168 N N . MET A 1 299 ? -1.249 14.361 17.096 1.00 84.25 299 MET A N 1
ATOM 2169 C CA . MET A 1 299 ? 0.164 14.054 17.315 1.00 84.25 299 MET A CA 1
ATOM 2170 C C . MET A 1 299 ? 0.509 12.669 16.785 1.00 84.25 299 MET A C 1
ATOM 2172 O O . MET A 1 299 ? -0.168 11.694 17.101 1.00 84.25 299 MET A O 1
ATOM 2176 N N . TRP A 1 300 ? 1.604 12.579 16.037 1.00 93.81 300 TRP A N 1
ATOM 2177 C CA . TRP A 1 300 ? 2.197 11.314 15.615 1.00 93.81 300 TRP A CA 1
ATOM 2178 C C . TRP A 1 300 ? 3.417 11.006 16.473 1.00 93.81 300 TRP A C 1
ATOM 2180 O O . TRP A 1 300 ? 4.322 11.832 16.591 1.00 93.81 300 TRP A O 1
ATOM 2190 N N . ALA A 1 301 ? 3.453 9.811 17.055 1.00 90.12 301 ALA A N 1
ATOM 2191 C CA . ALA A 1 301 ? 4.577 9.349 17.856 1.00 90.12 301 ALA A CA 1
ATOM 2192 C C . ALA A 1 301 ? 5.103 8.015 17.327 1.00 90.12 301 ALA A C 1
ATOM 2194 O O . ALA A 1 301 ? 4.330 7.122 16.974 1.00 90.12 301 ALA A O 1
ATOM 2195 N N . ARG A 1 302 ? 6.431 7.866 17.302 1.00 93.81 302 ARG A N 1
ATOM 2196 C CA . ARG A 1 302 ? 7.089 6.594 16.989 1.00 93.81 302 ARG A CA 1
ATOM 2197 C C . ARG A 1 302 ? 6.778 5.594 18.101 1.00 93.81 302 ARG A C 1
ATOM 2199 O O . ARG A 1 302 ? 7.266 5.751 19.218 1.00 93.81 302 ARG A O 1
ATOM 2206 N N . GLN A 1 303 ? 5.996 4.567 17.791 1.00 93.50 303 GLN A N 1
ATOM 2207 C CA . GLN A 1 303 ? 5.645 3.502 18.725 1.00 93.50 303 GLN A CA 1
ATOM 2208 C C . GLN A 1 303 ? 6.775 2.474 18.836 1.00 93.50 303 GLN A C 1
ATOM 2210 O O . GLN A 1 303 ? 7.145 2.084 19.942 1.00 93.50 303 GLN A O 1
ATOM 2215 N N . GLN A 1 304 ? 7.343 2.032 17.707 1.00 95.31 304 GLN A N 1
ATOM 2216 C CA . GLN A 1 304 ? 8.337 0.955 17.708 1.00 95.31 304 GLN A CA 1
ATOM 2217 C C . GLN A 1 304 ? 9.224 0.962 16.452 1.00 95.31 304 GLN A C 1
ATOM 2219 O O . GLN A 1 304 ? 8.743 1.239 15.357 1.00 95.31 304 GLN A O 1
ATOM 2224 N N . LYS A 1 305 ? 10.507 0.601 16.610 1.00 96.44 305 LYS A N 1
ATOM 2225 C CA . LYS A 1 305 ? 11.406 0.173 15.521 1.00 96.44 305 LYS A CA 1
ATOM 2226 C C . LYS A 1 305 ? 11.308 -1.349 15.384 1.00 96.44 305 LYS A C 1
ATOM 2228 O O . LYS A 1 305 ? 11.491 -2.074 16.363 1.00 96.44 305 LYS A O 1
ATOM 2233 N N . LEU A 1 306 ? 10.979 -1.825 14.194 1.00 98.19 306 LEU A N 1
ATOM 2234 C CA . LEU A 1 306 ? 10.837 -3.231 13.838 1.00 98.19 306 LEU A CA 1
ATOM 2235 C C . LEU A 1 306 ? 12.086 -3.700 13.101 1.00 98.19 306 LEU A C 1
ATOM 2237 O O . LEU A 1 306 ? 12.549 -3.051 12.165 1.00 98.19 306 LEU A O 1
ATOM 2241 N N . LEU A 1 307 ? 12.595 -4.852 13.524 1.00 98.00 307 LEU A N 1
ATOM 2242 C CA . LEU A 1 307 ? 13.752 -5.519 12.942 1.00 98.00 307 LEU A CA 1
ATOM 2243 C C . LEU A 1 307 ? 13.390 -6.976 12.666 1.00 98.00 307 LEU A C 1
ATOM 2245 O O . LEU A 1 307 ? 12.664 -7.590 13.454 1.00 98.00 307 LEU A O 1
ATOM 2249 N N . ALA A 1 308 ? 13.937 -7.545 11.594 1.00 97.94 308 ALA A N 1
ATOM 2250 C CA . ALA A 1 308 ? 13.945 -8.991 11.421 1.00 97.94 308 ALA A CA 1
ATOM 2251 C C . ALA A 1 308 ? 14.720 -9.654 12.572 1.00 97.94 308 ALA A C 1
ATOM 2253 O O . ALA A 1 308 ? 15.852 -9.271 12.874 1.00 97.94 308 ALA A O 1
ATOM 2254 N N . SER A 1 309 ? 14.133 -10.682 13.190 1.00 97.19 309 SER A N 1
ATOM 2255 C CA . SER A 1 309 ? 14.741 -11.437 14.298 1.00 97.19 309 SER A CA 1
ATOM 2256 C C . SER A 1 309 ? 16.081 -12.083 13.940 1.00 97.19 309 SER A C 1
ATOM 2258 O O . SER A 1 309 ? 16.880 -12.389 14.818 1.00 97.19 309 SER A O 1
ATOM 2260 N N . ASP A 1 310 ? 16.286 -12.345 12.653 1.00 97.88 310 ASP A N 1
ATOM 2261 C CA . ASP A 1 310 ? 17.473 -12.951 12.060 1.00 97.88 310 ASP A CA 1
ATOM 2262 C C . ASP A 1 310 ? 18.107 -12.048 10.994 1.00 97.88 310 ASP A C 1
ATOM 2264 O O . ASP A 1 310 ? 18.754 -12.548 10.076 1.00 97.88 310 ASP A O 1
ATOM 2268 N N . GLY A 1 311 ? 17.902 -10.732 11.115 1.00 96.81 311 GLY A N 1
ATOM 2269 C CA . GLY A 1 311 ? 18.437 -9.765 10.169 1.00 96.81 311 GLY A CA 1
ATOM 2270 C C . GLY A 1 311 ? 19.967 -9.790 10.105 1.00 96.81 311 GLY A C 1
ATOM 2271 O O . GLY A 1 311 ? 20.659 -9.888 11.124 1.00 96.81 311 GLY A O 1
ATOM 2272 N N . ALA A 1 312 ? 20.481 -9.690 8.888 1.00 97.50 312 ALA A N 1
ATOM 2273 C CA . ALA A 1 312 ? 21.891 -9.689 8.538 1.00 97.50 312 ALA A CA 1
ATOM 2274 C C . ALA A 1 312 ? 22.220 -8.526 7.589 1.00 97.50 312 ALA A C 1
ATOM 2276 O O . ALA A 1 312 ? 21.343 -7.804 7.124 1.00 97.50 312 ALA A O 1
ATOM 2277 N N . ALA A 1 313 ? 23.510 -8.320 7.315 1.00 96.75 313 ALA A N 1
ATOM 2278 C CA . ALA A 1 313 ? 23.942 -7.290 6.377 1.00 96.75 313 ALA A CA 1
ATOM 2279 C C . ALA A 1 313 ? 23.354 -7.525 4.973 1.00 96.75 313 ALA A C 1
ATOM 2281 O O . ALA A 1 313 ? 23.382 -8.651 4.477 1.00 96.75 313 ALA A O 1
ATOM 2282 N N . PHE A 1 314 ? 22.919 -6.445 4.321 1.00 96.00 314 PHE A N 1
ATOM 2283 C CA . PHE A 1 314 ? 22.303 -6.423 2.988 1.00 96.00 314 PHE A CA 1
ATOM 2284 C C . PHE A 1 314 ? 20.971 -7.169 2.861 1.00 96.00 314 PHE A C 1
ATOM 2286 O O . PHE A 1 314 ? 20.571 -7.522 1.752 1.00 96.00 314 PHE A O 1
ATOM 2293 N N . ASP A 1 315 ? 20.275 -7.400 3.970 1.00 97.75 315 ASP A N 1
ATOM 2294 C CA . ASP A 1 315 ? 18.935 -7.982 3.950 1.00 97.75 315 ASP A CA 1
ATOM 2295 C C . ASP A 1 315 ? 17.891 -7.023 3.353 1.00 97.75 315 ASP A C 1
ATOM 2297 O O . ASP A 1 315 ? 16.855 -7.475 2.841 1.00 97.75 315 ASP A O 1
ATOM 2301 N N . ASP A 1 316 ? 18.176 -5.716 3.366 1.00 96.88 316 ASP A N 1
ATOM 2302 C CA . ASP A 1 316 ? 17.315 -4.655 2.843 1.00 96.88 316 ASP A CA 1
ATOM 2303 C C . ASP A 1 316 ? 15.890 -4.701 3.452 1.00 96.88 316 ASP A C 1
ATOM 2305 O O . ASP A 1 316 ? 14.882 -4.483 2.766 1.00 96.88 316 ASP A O 1
ATOM 2309 N N . PHE A 1 317 ? 15.774 -5.056 4.739 1.00 98.56 317 PHE A N 1
ATOM 2310 C CA . PHE A 1 317 ? 14.493 -5.133 5.445 1.00 98.56 317 PHE A CA 1
ATOM 2311 C C . PHE A 1 317 ? 13.817 -3.759 5.489 1.00 98.56 317 PHE A C 1
ATOM 2313 O O . PHE A 1 317 ? 14.426 -2.781 5.896 1.00 98.56 317 PHE A O 1
ATOM 2320 N N . GLY A 1 318 ? 12.546 -3.675 5.094 1.00 98.25 318 GLY A N 1
ATOM 2321 C CA . GLY A 1 318 ? 11.853 -2.386 4.958 1.00 98.25 318 GLY A CA 1
ATOM 2322 C C . GLY A 1 318 ? 11.816 -1.858 3.524 1.00 98.25 318 GLY A C 1
ATOM 2323 O O . GLY A 1 318 ? 11.256 -0.792 3.290 1.00 98.25 318 GLY A O 1
ATOM 2324 N N . THR A 1 319 ? 12.329 -2.614 2.542 1.00 98.19 319 THR A N 1
ATOM 2325 C CA . THR A 1 319 ? 12.205 -2.257 1.111 1.00 98.19 319 THR A CA 1
ATOM 2326 C C . THR A 1 319 ? 10.743 -2.110 0.686 1.00 98.19 319 THR A C 1
ATOM 2328 O O . THR A 1 319 ? 10.402 -1.285 -0.154 1.00 98.19 319 THR A O 1
ATOM 2331 N N . SER A 1 320 ? 9.858 -2.921 1.261 1.00 98.81 320 SER A N 1
ATOM 2332 C CA . SER A 1 320 ? 8.420 -2.775 1.078 1.00 98.81 320 SER A CA 1
ATOM 2333 C C . SER A 1 320 ? 7.705 -3.021 2.398 1.00 98.81 320 SER A C 1
ATOM 2335 O O . SER A 1 320 ? 8.088 -3.905 3.167 1.00 98.81 320 SER A O 1
ATOM 2337 N N . VAL A 1 321 ? 6.672 -2.228 2.669 1.00 98.88 321 VAL A N 1
ATOM 2338 C CA . VAL A 1 321 ? 5.870 -2.316 3.890 1.00 98.88 321 VAL A CA 1
ATOM 2339 C C . VAL A 1 321 ? 4.391 -2.282 3.534 1.00 98.88 321 VAL A C 1
ATOM 2341 O O . VAL A 1 321 ? 3.976 -1.572 2.622 1.00 98.88 321 VAL A O 1
ATOM 2344 N N . ALA A 1 322 ? 3.586 -3.051 4.259 1.00 98.81 322 ALA A N 1
ATOM 2345 C CA . ALA A 1 322 ? 2.135 -2.999 4.174 1.00 98.81 322 ALA A CA 1
ATOM 2346 C C . ALA A 1 322 ? 1.527 -3.204 5.561 1.00 98.81 322 ALA A C 1
ATOM 2348 O O . ALA A 1 322 ? 2.038 -3.989 6.362 1.00 98.81 322 ALA A O 1
ATOM 2349 N N . ILE A 1 323 ? 0.417 -2.520 5.828 1.00 98.12 323 ILE A N 1
ATOM 2350 C CA . ILE A 1 323 ? -0.343 -2.642 7.070 1.00 98.12 323 ILE A CA 1
ATOM 2351 C C . ILE A 1 323 ? -1.818 -2.839 6.743 1.00 98.12 323 ILE A C 1
ATOM 2353 O O . ILE A 1 323 ? -2.389 -2.132 5.918 1.00 98.12 323 ILE A O 1
ATOM 2357 N N . SER A 1 324 ? -2.436 -3.815 7.396 1.00 93.00 324 SER A N 1
ATOM 2358 C CA . SER A 1 324 ? -3.882 -3.986 7.399 1.00 93.00 324 SER A CA 1
ATOM 2359 C C . SER A 1 324 ? -4.285 -4.329 8.804 1.00 93.00 324 SER A C 1
ATOM 2361 O O . SER A 1 324 ? -3.996 -5.408 9.331 1.00 93.00 324 SER A O 1
ATOM 2363 N N . GLY A 1 325 ? -4.896 -3.339 9.427 1.00 84.44 325 GLY A N 1
ATOM 2364 C CA . GLY A 1 325 ? -5.189 -3.411 10.823 1.00 84.44 325 GLY A CA 1
ATOM 2365 C C . GLY A 1 325 ? -3.984 -3.817 11.689 1.00 84.44 325 GLY A C 1
ATOM 2366 O O . GLY A 1 325 ? -2.943 -3.173 11.641 1.00 84.44 325 GLY A O 1
ATOM 2367 N N . GLY A 1 326 ? -4.136 -4.869 12.506 1.00 88.12 326 GLY A N 1
ATOM 2368 C CA . GLY A 1 326 ? -3.155 -5.322 13.500 1.00 88.12 326 GLY A CA 1
ATOM 2369 C C . GLY A 1 326 ? -2.053 -6.177 12.907 1.00 88.12 326 GLY A C 1
ATOM 2370 O O . GLY A 1 326 ? -1.389 -6.907 13.635 1.00 88.12 326 GLY A O 1
ATOM 2371 N N . THR A 1 327 ? -1.904 -6.163 11.584 1.00 95.06 327 THR A N 1
ATOM 2372 C CA . THR A 1 327 ? -0.957 -6.995 10.852 1.00 95.06 327 THR A CA 1
ATOM 2373 C C . THR A 1 327 ? -0.106 -6.122 9.949 1.00 95.06 327 THR A C 1
ATOM 2375 O O . THR A 1 327 ? -0.624 -5.395 9.103 1.00 95.06 327 THR A O 1
ATOM 2378 N N . VAL A 1 328 ? 1.205 -6.244 10.113 1.00 98.56 328 VAL A N 1
ATOM 2379 C CA . VAL A 1 328 ? 2.215 -5.593 9.282 1.00 98.56 328 VAL A CA 1
ATOM 2380 C C . VAL A 1 328 ? 2.989 -6.666 8.532 1.00 98.56 328 VAL A C 1
ATOM 2382 O O . VAL A 1 328 ? 3.334 -7.697 9.106 1.00 98.56 328 VAL A O 1
ATOM 2385 N N . VAL A 1 329 ? 3.260 -6.438 7.252 1.00 98.88 329 VAL A N 1
ATOM 2386 C CA . VAL A 1 329 ? 4.137 -7.283 6.434 1.00 98.88 329 VAL A CA 1
ATOM 2387 C C . VAL A 1 329 ? 5.273 -6.416 5.918 1.00 98.88 329 VAL A C 1
ATOM 2389 O O . VAL A 1 329 ? 5.024 -5.342 5.374 1.00 98.88 329 VAL A O 1
ATOM 2392 N N . ILE A 1 330 ? 6.509 -6.874 6.106 1.00 98.94 330 ILE A N 1
ATOM 2393 C CA . ILE A 1 330 ? 7.718 -6.146 5.713 1.00 98.94 330 ILE A CA 1
ATOM 2394 C C . ILE A 1 330 ? 8.584 -7.044 4.840 1.00 98.94 330 ILE A C 1
ATOM 2396 O O . ILE A 1 330 ? 8.918 -8.164 5.228 1.00 98.94 330 ILE A O 1
ATOM 2400 N N . GLY A 1 331 ? 8.929 -6.563 3.653 1.00 98.88 331 GLY A N 1
ATOM 2401 C CA . GLY A 1 331 ? 9.799 -7.245 2.708 1.00 98.88 331 GLY A CA 1
ATOM 2402 C C . GLY A 1 331 ? 11.284 -7.045 3.010 1.00 98.88 331 GLY A C 1
ATOM 2403 O O . GLY A 1 331 ? 11.704 -5.970 3.437 1.00 98.88 331 GLY A O 1
ATOM 2404 N N . SER A 1 332 ? 12.071 -8.087 2.753 1.00 98.69 332 SER A N 1
ATOM 2405 C CA . SER A 1 332 ? 13.529 -8.133 2.900 1.00 98.69 332 SER A CA 1
ATOM 2406 C C . SER A 1 332 ? 14.128 -8.883 1.698 1.00 98.69 332 SER A C 1
ATOM 2408 O O . SER A 1 332 ? 14.544 -10.041 1.799 1.00 98.69 332 SER A O 1
ATOM 2410 N N . PRO A 1 333 ? 14.101 -8.271 0.501 1.00 98.25 333 PRO A N 1
ATOM 2411 C CA . PRO A 1 333 ? 14.451 -8.945 -0.749 1.00 98.25 333 PRO A CA 1
ATOM 2412 C C . PRO A 1 333 ? 15.927 -9.346 -0.852 1.00 98.25 333 PRO A C 1
ATOM 2414 O O . PRO A 1 333 ? 16.266 -10.182 -1.693 1.00 98.25 333 PRO A O 1
ATOM 2417 N N . GLY A 1 334 ? 16.805 -8.764 -0.033 1.00 97.44 334 GLY A N 1
ATOM 2418 C CA . GLY A 1 334 ? 18.222 -9.119 0.031 1.00 97.44 334 GLY A CA 1
ATOM 2419 C C . GLY A 1 334 ? 18.518 -10.353 0.887 1.00 97.44 334 GLY A C 1
ATOM 2420 O O . GLY A 1 334 ? 19.579 -10.961 0.730 1.00 97.44 334 GLY A O 1
ATOM 2421 N N . HIS A 1 335 ? 17.562 -10.786 1.717 1.00 98.00 335 HIS A N 1
ATOM 2422 C CA . HIS A 1 335 ? 17.783 -11.842 2.699 1.00 98.00 335 HIS A CA 1
ATOM 2423 C C . HIS A 1 335 ? 18.182 -13.180 2.065 1.00 98.00 335 HIS A C 1
ATOM 2425 O O . HIS A 1 335 ? 17.586 -13.662 1.090 1.00 98.00 335 HIS A O 1
ATOM 2431 N N . GLN A 1 336 ? 19.207 -13.803 2.643 1.00 97.38 336 GLN A N 1
ATOM 2432 C CA . GLN A 1 336 ? 19.721 -15.096 2.205 1.00 97.38 336 GLN A CA 1
ATOM 2433 C C . GLN A 1 336 ? 18.957 -16.252 2.861 1.00 97.38 336 GLN A C 1
ATOM 2435 O O . GLN A 1 336 ? 18.800 -16.308 4.078 1.00 97.38 336 GLN A O 1
ATOM 2440 N N . ILE A 1 337 ? 18.562 -17.244 2.059 1.00 96.38 337 ILE A N 1
ATOM 2441 C CA . ILE A 1 337 ? 17.908 -18.467 2.540 1.00 96.38 337 ILE A CA 1
ATOM 2442 C C . ILE A 1 337 ? 18.785 -19.674 2.203 1.00 96.38 337 ILE A C 1
ATOM 2444 O O . ILE A 1 337 ? 18.955 -20.042 1.043 1.00 96.38 337 ILE A O 1
ATOM 2448 N N . GLY A 1 338 ? 19.376 -20.302 3.224 1.00 93.75 338 GLY A N 1
ATOM 2449 C CA . GLY A 1 338 ? 20.317 -21.408 3.022 1.00 93.75 338 GLY A CA 1
ATOM 2450 C C . GLY A 1 338 ? 21.510 -20.980 2.157 1.00 93.75 338 GLY A C 1
ATOM 2451 O O . GLY A 1 338 ? 22.243 -20.062 2.524 1.00 93.75 338 GLY A O 1
ATOM 2452 N N . SER A 1 339 ? 21.702 -21.639 1.012 1.00 92.88 339 SER A N 1
ATOM 2453 C CA . SER A 1 339 ? 22.726 -21.295 0.011 1.00 92.88 339 SER A CA 1
ATOM 2454 C C . SER A 1 339 ? 22.271 -20.264 -1.029 1.00 92.88 339 SER A C 1
ATOM 2456 O O . SER A 1 339 ? 23.072 -19.870 -1.874 1.00 92.88 339 SER A O 1
ATOM 2458 N N . ASN A 1 340 ? 21.007 -19.837 -1.001 1.00 93.12 340 ASN A N 1
ATOM 2459 C CA . ASN A 1 340 ? 20.437 -18.963 -2.019 1.00 93.12 340 ASN A CA 1
ATOM 2460 C C . ASN A 1 340 ? 20.579 -17.495 -1.607 1.00 93.12 340 ASN A C 1
ATOM 2462 O O . ASN A 1 340 ? 19.787 -16.965 -0.822 1.00 93.12 340 ASN A O 1
ATOM 2466 N N . SER A 1 341 ? 21.603 -16.833 -2.147 1.00 94.06 341 SER A N 1
ATOM 2467 C CA . SER A 1 341 ? 21.834 -15.399 -1.949 1.00 94.06 341 SER A CA 1
ATOM 2468 C C . SER A 1 341 ? 20.667 -14.579 -2.494 1.00 94.06 341 SER A C 1
ATOM 2470 O O . SER A 1 341 ? 20.258 -14.804 -3.635 1.00 94.06 341 SER A O 1
ATOM 2472 N N . ALA A 1 342 ? 20.158 -13.619 -1.716 1.00 94.75 342 ALA A N 1
ATOM 2473 C CA . ALA A 1 342 ? 19.051 -12.741 -2.111 1.00 94.75 342 ALA A CA 1
ATOM 2474 C C . ALA A 1 342 ? 17.836 -13.488 -2.701 1.00 94.75 342 ALA A C 1
ATOM 2476 O O . ALA A 1 342 ? 17.175 -13.007 -3.627 1.00 94.75 342 ALA A O 1
ATOM 2477 N N . GLN A 1 343 ? 17.546 -14.693 -2.190 1.00 95.75 343 GLN A N 1
ATOM 2478 C CA . GLN A 1 343 ? 16.255 -15.340 -2.441 1.00 95.75 343 GLN A CA 1
ATOM 2479 C C . GLN A 1 343 ? 15.121 -14.445 -1.932 1.00 95.75 343 GLN A C 1
ATOM 2481 O O . GLN A 1 343 ? 14.080 -14.352 -2.581 1.00 95.75 343 GLN A O 1
ATOM 2486 N N . GLY A 1 344 ? 15.375 -13.740 -0.828 1.00 97.94 344 GLY A N 1
ATOM 2487 C CA . GLY A 1 344 ? 14.467 -12.796 -0.210 1.00 97.94 344 GLY A CA 1
ATOM 2488 C C . GLY A 1 344 ? 13.506 -13.460 0.771 1.00 97.94 344 GLY A C 1
ATOM 2489 O O . GLY A 1 344 ? 13.213 -14.659 0.703 1.00 97.94 344 GLY A O 1
ATOM 2490 N N . SER A 1 345 ? 13.021 -12.660 1.709 1.00 98.69 345 SER A N 1
ATOM 2491 C CA . SER A 1 345 ? 12.030 -13.045 2.708 1.00 98.69 345 SER A CA 1
ATOM 2492 C C . SER A 1 345 ? 11.028 -11.909 2.929 1.00 98.69 345 SER A C 1
ATOM 2494 O O . SER A 1 345 ? 11.221 -10.771 2.499 1.00 98.69 345 SER A O 1
ATOM 2496 N N . ALA A 1 346 ? 9.921 -12.226 3.593 1.00 98.81 346 ALA A N 1
ATOM 2497 C CA . ALA A 1 346 ? 9.019 -11.229 4.153 1.00 98.81 346 ALA A CA 1
ATOM 2498 C C . ALA A 1 346 ? 8.680 -11.610 5.592 1.00 98.81 346 ALA A C 1
ATOM 2500 O O . ALA A 1 346 ? 8.601 -12.790 5.923 1.00 98.81 346 ALA A O 1
ATOM 2501 N N . TYR A 1 347 ? 8.458 -10.631 6.452 1.00 98.88 347 TYR A N 1
ATOM 2502 C CA . TYR A 1 347 ? 8.217 -10.843 7.872 1.00 98.88 347 TYR A CA 1
ATOM 2503 C C . TYR A 1 347 ? 6.864 -10.273 8.250 1.00 98.88 347 TYR A C 1
ATOM 2505 O O . TYR A 1 347 ? 6.549 -9.130 7.923 1.00 98.88 347 TYR A O 1
ATOM 2513 N N . THR A 1 348 ? 6.065 -11.068 8.952 1.00 98.62 348 THR A N 1
ATOM 2514 C CA . THR A 1 348 ? 4.762 -10.640 9.457 1.00 98.62 348 THR A CA 1
ATOM 2515 C C . THR A 1 348 ? 4.895 -10.243 10.915 1.00 98.62 348 THR A C 1
ATOM 2517 O O . THR A 1 348 ? 5.416 -11.029 11.709 1.00 98.62 348 THR A O 1
ATOM 2520 N N . PHE A 1 349 ? 4.375 -9.081 11.282 1.00 98.19 349 PHE A N 1
ATOM 2521 C CA . PHE A 1 349 ? 4.279 -8.600 12.653 1.00 98.19 349 PHE A CA 1
ATOM 2522 C C . PHE A 1 349 ? 2.813 -8.467 13.041 1.00 98.19 349 PHE A C 1
ATOM 2524 O O . PHE A 1 349 ? 1.980 -8.091 12.214 1.00 98.19 349 PHE A O 1
ATOM 2531 N N . VAL A 1 350 ? 2.501 -8.778 14.296 1.00 94.38 350 VAL A N 1
ATOM 2532 C CA . VAL A 1 350 ? 1.157 -8.621 14.854 1.00 94.38 350 VAL A CA 1
ATOM 2533 C C . VAL A 1 350 ? 1.166 -7.705 16.057 1.00 94.38 350 VAL A C 1
ATOM 2535 O O . VAL A 1 350 ? 2.084 -7.766 16.882 1.00 94.38 350 VAL A O 1
ATOM 2538 N N . TYR A 1 351 ? 0.135 -6.873 16.132 1.00 90.19 351 TYR A N 1
ATOM 2539 C CA . TYR A 1 351 ? -0.108 -6.007 17.267 1.00 90.19 351 TYR A CA 1
ATOM 2540 C C . TYR A 1 351 ? -0.777 -6.786 18.398 1.00 90.19 351 TYR A C 1
ATOM 2542 O O . TYR A 1 351 ? -1.843 -7.373 18.219 1.00 90.19 351 TYR A O 1
ATOM 2550 N N . SER A 1 352 ? -0.137 -6.758 19.557 1.00 84.69 352 SER A N 1
ATOM 2551 C CA . SER A 1 352 ? -0.665 -7.194 20.842 1.00 84.69 352 SER A CA 1
ATOM 2552 C C . SER A 1 352 ? -0.409 -6.042 21.803 1.00 84.69 352 SER A C 1
ATOM 2554 O O . SER A 1 352 ? 0.705 -5.921 22.323 1.00 84.69 352 SER A O 1
ATOM 2556 N N . ASP A 1 353 ? -1.403 -5.161 21.934 1.00 77.56 353 ASP A N 1
ATOM 2557 C CA . ASP A 1 353 ? -1.323 -3.870 22.624 1.00 77.56 353 ASP A CA 1
ATOM 2558 C C . ASP A 1 353 ? -0.431 -3.902 23.883 1.00 77.56 353 ASP A C 1
ATOM 2560 O O . ASP A 1 353 ? -0.647 -4.751 24.754 1.00 77.56 353 ASP A O 1
ATOM 2564 N N . PRO A 1 354 ? 0.604 -3.040 23.993 1.00 81.56 354 PRO A N 1
ATOM 2565 C CA . PRO A 1 354 ? 1.028 -1.967 23.077 1.00 81.56 354 PRO A CA 1
ATOM 2566 C C . PRO A 1 354 ? 2.143 -2.361 22.089 1.00 81.56 354 PRO A C 1
ATOM 2568 O O . PRO A 1 354 ? 2.879 -1.504 21.597 1.00 81.56 354 PRO A O 1
ATOM 2571 N N . THR A 1 355 ? 2.348 -3.655 21.839 1.00 87.75 355 THR A N 1
ATOM 2572 C CA . THR A 1 355 ? 3.578 -4.165 21.212 1.00 87.75 355 THR A CA 1
ATOM 2573 C C . THR A 1 355 ? 3.353 -4.806 19.850 1.00 87.75 355 THR A C 1
ATOM 2575 O O . THR A 1 355 ? 2.415 -5.575 19.653 1.00 87.75 355 THR A O 1
ATOM 2578 N N . TRP A 1 356 ? 4.271 -4.560 18.916 1.00 95.38 356 TRP A N 1
ATOM 2579 C CA . TRP A 1 356 ? 4.371 -5.313 17.670 1.00 95.38 356 TRP A CA 1
ATOM 2580 C C . TRP A 1 356 ? 5.395 -6.430 17.820 1.00 95.38 356 TRP A C 1
ATOM 2582 O O . TRP A 1 356 ? 6.561 -6.198 18.153 1.00 95.38 356 TRP A O 1
ATOM 2592 N N . THR A 1 357 ? 4.966 -7.658 17.545 1.00 95.75 357 THR A N 1
ATOM 2593 C CA . THR A 1 357 ? 5.816 -8.849 17.646 1.00 95.75 357 THR A CA 1
ATOM 2594 C C . THR A 1 357 ? 5.920 -9.542 16.300 1.00 95.75 357 THR A C 1
ATOM 2596 O O . THR A 1 357 ? 4.921 -9.689 15.595 1.00 95.75 357 THR A O 1
ATOM 2599 N N . GLN A 1 358 ? 7.128 -9.971 15.927 1.00 97.94 358 GLN A N 1
ATOM 2600 C CA . GLN A 1 358 ? 7.314 -10.774 14.723 1.00 97.94 358 GLN A CA 1
ATOM 2601 C C . GLN A 1 358 ? 6.604 -12.118 14.910 1.00 97.94 358 GLN A C 1
ATOM 2603 O O . GLN A 1 358 ? 6.979 -12.920 15.762 1.00 97.94 358 GLN A O 1
ATOM 2608 N N . GLN A 1 359 ? 5.589 -12.369 14.092 1.00 96.50 359 GLN A N 1
ATOM 2609 C CA . GLN A 1 359 ? 4.807 -13.598 14.102 1.00 96.50 359 GLN A CA 1
ATOM 2610 C C . GLN A 1 359 ? 5.476 -14.703 13.276 1.00 96.50 359 GLN A C 1
ATOM 2612 O O . GLN A 1 359 ? 5.536 -15.845 13.726 1.00 96.50 359 GLN A O 1
ATOM 2617 N N . GLN A 1 360 ? 5.980 -14.391 12.077 1.00 98.06 360 GLN A N 1
ATOM 2618 C CA . GLN A 1 360 ? 6.551 -15.394 11.175 1.00 98.06 360 GLN A CA 1
ATOM 2619 C C . GLN A 1 360 ? 7.450 -14.760 10.103 1.00 98.06 360 GLN A C 1
ATOM 2621 O O . GLN A 1 360 ? 7.196 -13.644 9.653 1.00 98.06 360 GLN A O 1
ATOM 2626 N N . LYS A 1 361 ? 8.476 -15.505 9.671 1.00 98.56 361 LYS A N 1
ATOM 2627 C CA . LYS A 1 361 ? 9.214 -15.264 8.423 1.00 98.56 361 LYS A CA 1
ATOM 2628 C C . LYS A 1 361 ? 8.601 -16.105 7.300 1.00 98.56 361 LYS A C 1
ATOM 2630 O O . LYS A 1 361 ? 8.469 -17.321 7.439 1.00 98.56 361 LYS A O 1
ATOM 2635 N N . LEU A 1 362 ? 8.232 -15.463 6.201 1.00 98.62 362 LEU A N 1
ATOM 2636 C CA . LEU A 1 362 ? 7.682 -16.053 4.985 1.00 98.62 362 LEU A CA 1
ATOM 2637 C C . LEU A 1 362 ? 8.773 -16.144 3.917 1.00 98.62 362 LEU A C 1
ATOM 2639 O O . LEU A 1 362 ? 9.565 -15.215 3.750 1.00 98.62 362 LEU A O 1
ATOM 2643 N N . ILE A 1 363 ? 8.789 -17.258 3.187 1.00 97.50 363 ILE A N 1
ATOM 2644 C CA . ILE A 1 363 ? 9.720 -17.520 2.085 1.00 97.50 363 ILE A CA 1
ATOM 2645 C C . ILE A 1 363 ? 8.975 -18.186 0.926 1.00 97.50 363 ILE A C 1
ATOM 2647 O O . ILE A 1 363 ? 8.047 -18.965 1.155 1.00 97.50 363 ILE A O 1
ATOM 2651 N N . ALA A 1 364 ? 9.411 -17.942 -0.308 1.00 92.00 364 ALA A N 1
ATOM 2652 C CA . ALA A 1 364 ? 9.045 -18.788 -1.442 1.00 92.00 364 ALA A CA 1
ATOM 2653 C C . ALA A 1 364 ? 9.813 -20.115 -1.342 1.00 92.00 364 ALA A C 1
ATOM 2655 O O . ALA A 1 364 ? 11.041 -20.115 -1.414 1.00 92.00 364 ALA A O 1
ATOM 2656 N N . GLY A 1 365 ? 9.118 -21.241 -1.140 1.00 89.31 365 GLY A N 1
ATOM 2657 C CA . GLY A 1 365 ? 9.758 -22.555 -0.950 1.00 89.31 365 GLY A CA 1
ATOM 2658 C C . GLY A 1 365 ? 10.494 -23.081 -2.190 1.00 89.31 365 GLY A C 1
ATOM 2659 O O . GLY A 1 365 ? 11.410 -23.888 -2.079 1.00 89.31 365 GLY A O 1
ATOM 2660 N N . ASP A 1 366 ? 10.106 -22.588 -3.356 1.00 84.94 366 ASP A N 1
ATOM 2661 C CA . ASP A 1 366 ? 10.705 -22.793 -4.674 1.00 84.94 366 ASP A CA 1
ATOM 2662 C C . ASP A 1 366 ? 11.652 -21.655 -5.086 1.00 84.94 366 ASP A C 1
ATOM 2664 O O . ASP A 1 366 ? 12.121 -21.628 -6.222 1.00 84.94 366 ASP A O 1
ATOM 2668 N N . GLY A 1 367 ? 11.909 -20.697 -4.191 1.00 87.00 367 GLY A N 1
ATOM 2669 C CA . GLY A 1 367 ? 12.754 -19.552 -4.486 1.00 87.00 367 GLY A CA 1
ATOM 2670 C C . GLY A 1 367 ? 14.193 -19.971 -4.784 1.00 87.00 367 GLY A C 1
ATOM 2671 O O . GLY A 1 367 ? 14.790 -20.795 -4.090 1.00 87.00 367 GLY A O 1
ATOM 2672 N N . THR A 1 368 ? 14.761 -19.357 -5.811 1.00 90.25 368 THR A N 1
ATOM 2673 C CA . THR A 1 368 ? 16.146 -19.539 -6.251 1.00 90.25 368 THR A CA 1
ATOM 2674 C C . THR A 1 368 ? 17.008 -18.347 -5.806 1.00 90.25 368 THR A C 1
ATOM 2676 O O . THR A 1 368 ? 16.459 -17.341 -5.330 1.00 90.25 368 THR A O 1
ATOM 2679 N N . PRO A 1 369 ? 18.345 -18.378 -5.979 1.00 91.19 369 PRO A N 1
ATOM 2680 C CA . PRO A 1 369 ? 19.168 -17.185 -5.795 1.00 91.19 369 PRO A CA 1
ATOM 2681 C C . PRO A 1 369 ? 18.602 -15.988 -6.568 1.00 91.19 369 PRO A C 1
ATOM 2683 O O . PRO A 1 369 ? 18.064 -16.152 -7.660 1.00 91.19 369 PRO A O 1
ATOM 2686 N N . PHE A 1 370 ? 18.708 -14.792 -5.996 1.00 90.88 370 PHE A N 1
ATOM 2687 C CA . PHE A 1 370 ? 18.256 -13.528 -6.587 1.00 90.88 370 PHE A CA 1
ATOM 2688 C C . PHE A 1 370 ? 16.766 -13.444 -6.933 1.00 90.88 370 PHE A C 1
ATOM 2690 O O . PHE A 1 370 ? 16.381 -12.532 -7.660 1.00 90.88 370 PHE A O 1
ATOM 2697 N N . SER A 1 371 ? 15.918 -14.323 -6.388 1.00 92.00 371 SER A N 1
ATOM 2698 C CA . SER A 1 371 ? 14.466 -14.238 -6.600 1.00 92.00 371 SER A CA 1
ATOM 2699 C C . SER A 1 371 ? 13.856 -12.946 -6.045 1.00 92.00 371 SER A C 1
ATOM 2701 O O . SER A 1 371 ? 12.846 -12.459 -6.563 1.00 92.00 371 SER A O 1
ATOM 2703 N N . ARG A 1 372 ? 14.499 -12.371 -5.014 1.00 95.69 372 ARG A N 1
ATOM 2704 C CA . ARG A 1 372 ? 14.098 -11.141 -4.317 1.00 95.69 372 ARG A CA 1
ATOM 2705 C C . ARG A 1 372 ? 12.638 -11.164 -3.855 1.00 95.69 372 ARG A C 1
ATOM 2707 O O . ARG A 1 372 ? 11.908 -10.179 -3.996 1.00 95.69 372 ARG A O 1
ATOM 2714 N N . PHE A 1 373 ? 12.206 -12.292 -3.301 1.00 98.31 373 PHE A N 1
ATOM 2715 C CA . PHE A 1 373 ? 10.930 -12.397 -2.606 1.00 98.31 373 PHE A CA 1
ATOM 2716 C C . PHE A 1 373 ? 10.844 -11.319 -1.514 1.00 98.31 373 PHE A C 1
ATOM 2718 O O . PHE A 1 373 ? 11.786 -11.137 -0.750 1.00 98.31 373 PHE A O 1
ATOM 2725 N N . GLY A 1 374 ? 9.736 -10.581 -1.458 1.00 98.50 374 GLY A N 1
ATOM 2726 C CA . GLY A 1 374 ? 9.610 -9.412 -0.578 1.00 98.50 374 GLY A CA 1
ATOM 2727 C C . GLY A 1 374 ? 9.956 -8.085 -1.256 1.00 98.50 374 GLY A C 1
ATOM 2728 O O . GLY A 1 374 ? 10.003 -7.059 -0.586 1.00 98.50 374 GLY A O 1
ATOM 2729 N N . THR A 1 375 ? 10.165 -8.063 -2.579 1.00 98.44 375 THR A N 1
ATOM 2730 C CA . THR A 1 375 ? 10.333 -6.793 -3.318 1.00 98.44 375 THR A CA 1
ATOM 2731 C C . THR A 1 375 ? 9.080 -5.918 -3.227 1.00 98.44 375 THR A C 1
ATOM 2733 O O . THR A 1 375 ? 9.186 -4.702 -3.119 1.00 98.44 375 THR A O 1
ATOM 2736 N N . ALA A 1 376 ? 7.898 -6.535 -3.236 1.00 98.69 376 ALA A N 1
ATOM 2737 C CA . ALA A 1 376 ? 6.626 -5.866 -3.005 1.00 98.69 376 ALA A CA 1
ATOM 2738 C C . ALA A 1 376 ? 5.778 -6.705 -2.048 1.00 98.69 376 ALA A C 1
ATOM 2740 O O . ALA A 1 376 ? 5.780 -7.936 -2.139 1.00 98.69 376 ALA A O 1
ATOM 2741 N N . VAL A 1 377 ? 5.047 -6.053 -1.149 1.00 98.81 377 VAL A N 1
ATOM 2742 C CA . VAL A 1 377 ? 4.150 -6.712 -0.197 1.00 98.81 377 VAL A CA 1
ATOM 2743 C C . VAL A 1 377 ? 2.817 -5.981 -0.149 1.00 98.81 377 VAL A C 1
ATOM 2745 O O . VAL A 1 377 ? 2.765 -4.758 -0.234 1.00 98.81 377 VAL A O 1
ATOM 2748 N N . ALA A 1 378 ? 1.737 -6.736 0.008 1.00 98.50 378 ALA A N 1
ATOM 2749 C CA . ALA A 1 378 ? 0.412 -6.213 0.303 1.00 98.50 378 ALA A CA 1
ATOM 2750 C C . ALA A 1 378 ? -0.275 -7.134 1.314 1.00 98.50 378 ALA A C 1
ATOM 2752 O O . ALA A 1 378 ? -0.043 -8.345 1.315 1.00 98.50 378 ALA A O 1
ATOM 2753 N N . VAL A 1 379 ? -1.118 -6.579 2.181 1.00 97.25 379 VAL A N 1
ATOM 2754 C CA . VAL A 1 379 ? -1.839 -7.351 3.196 1.00 97.25 379 VAL A CA 1
ATOM 2755 C C . VAL A 1 379 ? -3.268 -6.846 3.328 1.00 97.25 379 VAL A C 1
ATOM 2757 O O . VAL A 1 379 ? -3.511 -5.644 3.287 1.00 97.25 379 VAL A O 1
ATOM 2760 N N . LEU A 1 380 ? -4.209 -7.773 3.490 1.00 91.31 380 LEU A N 1
ATOM 2761 C CA . LEU A 1 380 ? -5.591 -7.495 3.862 1.00 91.31 380 LEU A CA 1
ATOM 2762 C C . LEU A 1 380 ? -6.049 -8.543 4.875 1.00 91.31 380 LEU A C 1
ATOM 2764 O O . LEU A 1 380 ? -6.223 -9.721 4.542 1.00 91.31 380 LEU A O 1
ATOM 2768 N N . GLY A 1 381 ? -6.226 -8.116 6.125 1.00 84.62 381 GLY A N 1
ATOM 2769 C CA . GLY A 1 381 ? -6.608 -8.989 7.229 1.00 84.62 381 GLY A CA 1
ATOM 2770 C C . GLY A 1 381 ? -5.661 -10.185 7.380 1.00 84.62 381 GLY A C 1
ATOM 2771 O O . GLY A 1 381 ? -4.514 -10.045 7.794 1.00 84.62 381 GLY A O 1
ATOM 2772 N N . ASN A 1 382 ? -6.151 -11.380 7.042 1.00 87.19 382 ASN A N 1
ATOM 2773 C CA . ASN A 1 382 ? -5.409 -12.642 7.149 1.00 87.19 382 ASN A CA 1
ATOM 2774 C C . ASN A 1 382 ? -4.713 -13.071 5.850 1.00 87.19 382 ASN A C 1
ATOM 2776 O O . ASN A 1 382 ? -4.259 -14.207 5.758 1.00 87.19 382 ASN A O 1
ATOM 2780 N N . THR A 1 383 ? -4.658 -12.215 4.833 1.00 90.56 383 THR A N 1
ATOM 2781 C CA . THR A 1 383 ? -4.087 -12.566 3.529 1.00 90.56 383 THR A CA 1
ATOM 2782 C C . THR A 1 383 ? -2.941 -11.631 3.195 1.00 90.56 383 THR A C 1
ATOM 2784 O O . THR A 1 383 ? -3.120 -10.418 3.210 1.00 90.56 383 THR A O 1
ATOM 2787 N N . ALA A 1 384 ? -1.783 -12.194 2.867 1.00 97.12 384 ALA A N 1
ATOM 2788 C CA . ALA A 1 384 ? -0.615 -11.457 2.408 1.00 97.12 384 ALA A CA 1
ATOM 2789 C C . ALA A 1 384 ? -0.277 -11.877 0.977 1.00 97.12 384 ALA A C 1
ATOM 2791 O O . ALA A 1 384 ? -0.359 -13.058 0.634 1.00 97.12 384 ALA A O 1
ATOM 2792 N N . VAL A 1 385 ? 0.109 -10.912 0.151 1.00 98.19 385 VAL A N 1
ATOM 2793 C CA . VAL A 1 385 ? 0.616 -11.124 -1.206 1.00 98.19 385 VAL A CA 1
ATOM 2794 C C . VAL A 1 385 ? 2.038 -10.599 -1.248 1.00 98.19 385 VAL A C 1
ATOM 2796 O O . VAL A 1 385 ? 2.277 -9.452 -0.875 1.00 98.19 385 VAL A O 1
ATOM 2799 N N . ILE A 1 386 ? 2.978 -11.432 -1.684 1.00 98.75 386 ILE A N 1
ATOM 2800 C CA . ILE A 1 386 ? 4.396 -11.087 -1.747 1.00 98.75 386 ILE A CA 1
ATOM 2801 C C . ILE A 1 386 ? 4.927 -11.290 -3.164 1.00 98.75 386 ILE A C 1
ATOM 2803 O O . ILE A 1 386 ? 4.809 -12.371 -3.738 1.00 98.75 386 ILE A O 1
ATOM 2807 N N . GLY A 1 387 ? 5.528 -10.247 -3.721 1.00 98.06 387 GLY A N 1
ATOM 2808 C CA . GLY A 1 387 ? 6.178 -10.253 -5.023 1.00 98.06 387 GLY A CA 1
ATOM 2809 C C . GLY A 1 387 ? 7.591 -10.837 -4.991 1.00 98.06 387 GLY A C 1
ATOM 2810 O O . GLY A 1 387 ? 8.362 -10.582 -4.063 1.00 98.06 387 GLY A O 1
ATOM 2811 N N . SER A 1 388 ? 7.935 -11.590 -6.036 1.00 96.12 388 SER A N 1
ATOM 2812 C CA . SER A 1 388 ? 9.265 -12.136 -6.322 1.00 96.12 388 SER A CA 1
ATOM 2813 C C . SER A 1 388 ? 9.555 -11.953 -7.822 1.00 96.12 388 SER A C 1
ATOM 2815 O O . SER A 1 388 ? 9.350 -12.873 -8.618 1.00 96.12 388 SER A O 1
ATOM 2817 N N . PRO A 1 389 ? 9.945 -10.741 -8.243 1.00 93.31 389 PRO A N 1
ATOM 2818 C CA . PRO A 1 389 ? 10.008 -10.380 -9.659 1.00 93.31 389 PRO A CA 1
ATOM 2819 C C . PRO A 1 389 ? 11.165 -11.007 -10.442 1.00 93.31 389 PRO A C 1
ATOM 2821 O O . PRO A 1 389 ? 11.186 -10.911 -11.666 1.00 93.31 389 PRO A O 1
ATOM 2824 N N . PHE A 1 390 ? 12.130 -11.629 -9.766 1.00 86.50 390 PHE A N 1
ATOM 2825 C CA . PHE A 1 390 ? 13.355 -12.136 -10.381 1.00 86.50 390 PHE A CA 1
ATOM 2826 C C . PHE A 1 390 ? 13.566 -13.628 -10.077 1.00 86.50 390 PHE A C 1
ATOM 2828 O O . PHE A 1 390 ? 12.749 -14.255 -9.406 1.00 86.50 390 PHE A O 1
ATOM 2835 N N . GLY A 1 391 ? 14.670 -14.188 -10.579 1.00 74.31 391 GLY A N 1
ATOM 2836 C CA . GLY A 1 391 ? 15.111 -15.570 -10.362 1.00 74.31 391 GLY A CA 1
ATOM 2837 C C . GLY A 1 391 ? 16.620 -15.711 -10.600 1.00 74.31 391 GLY A C 1
ATOM 2838 O O . GLY A 1 391 ? 17.308 -14.713 -10.836 1.00 74.31 391 GLY A O 1
ATOM 2839 N N . GLU A 1 392 ? 17.140 -16.941 -10.568 1.00 68.62 392 GLU A N 1
ATOM 2840 C CA . GLU A 1 392 ? 18.589 -17.231 -10.554 1.00 68.62 392 GLU A CA 1
ATOM 2841 C C . GLU A 1 392 ? 19.326 -16.686 -11.776 1.00 68.62 392 GLU A C 1
ATOM 2843 O O . GLU A 1 392 ? 20.435 -16.148 -11.679 1.00 68.62 392 GLU A O 1
ATOM 2848 N N . ASN A 1 393 ? 18.709 -16.807 -12.949 1.00 64.19 393 ASN A N 1
ATOM 2849 C CA . ASN A 1 393 ? 19.371 -16.457 -14.188 1.00 64.19 393 ASN A CA 1
ATOM 2850 C C . ASN A 1 393 ? 19.221 -14.964 -14.506 1.00 64.19 393 ASN A C 1
ATOM 2852 O O . ASN A 1 393 ? 18.300 -14.538 -15.203 1.00 64.19 393 ASN A O 1
ATOM 2856 N N . GLN A 1 394 ? 20.193 -14.167 -14.066 1.00 54.84 394 GLN A N 1
ATOM 2857 C CA . GLN A 1 394 ? 20.234 -12.728 -14.352 1.00 54.84 394 GLN A CA 1
ATOM 2858 C C . GLN A 1 394 ? 20.390 -12.390 -15.848 1.00 54.84 394 GLN A C 1
ATOM 2860 O O . GLN A 1 394 ? 20.125 -11.254 -16.241 1.00 54.84 394 GLN A O 1
ATOM 2865 N N . THR A 1 395 ? 20.781 -13.357 -16.691 1.00 56.50 395 THR A N 1
ATOM 2866 C CA . THR A 1 395 ? 20.928 -13.166 -18.147 1.00 56.50 395 THR A CA 1
ATOM 2867 C C . THR A 1 395 ? 19.677 -13.506 -18.945 1.00 56.50 395 THR A C 1
ATOM 2869 O O . THR A 1 395 ? 19.578 -13.080 -20.091 1.00 56.50 395 THR A O 1
ATOM 2872 N N . THR A 1 396 ? 18.721 -14.237 -18.363 1.00 56.00 396 THR A N 1
ATOM 2873 C CA . THR A 1 396 ? 17.423 -14.521 -18.991 1.00 56.00 396 THR A CA 1
ATOM 2874 C C . THR A 1 396 ? 16.239 -13.993 -18.194 1.00 56.00 396 THR A C 1
ATOM 2876 O O . THR A 1 396 ? 15.142 -14.269 -18.644 1.00 56.00 396 THR A O 1
ATOM 2879 N N . ARG A 1 397 ? 16.464 -13.326 -17.042 1.00 63.47 397 ARG A N 1
ATOM 2880 C CA . ARG A 1 397 ? 15.492 -12.870 -16.020 1.00 63.47 397 ARG A CA 1
ATOM 2881 C C . ARG A 1 397 ? 14.162 -13.616 -16.077 1.00 63.47 397 ARG A C 1
ATOM 2883 O O . ARG A 1 397 ? 13.335 -13.356 -16.943 1.00 63.47 397 ARG A O 1
ATOM 2890 N N . GLU A 1 398 ? 13.932 -14.524 -15.138 1.00 68.25 398 GLU A N 1
ATOM 2891 C CA . GLU A 1 398 ? 12.650 -15.228 -15.072 1.00 68.25 398 GLU A CA 1
ATOM 2892 C C . GLU A 1 398 ? 11.466 -14.254 -15.059 1.00 68.25 398 GLU A C 1
ATOM 2894 O O . GLU A 1 398 ? 11.561 -13.138 -14.552 1.00 68.25 398 GLU A O 1
ATOM 2899 N N . ARG A 1 399 ? 10.337 -14.701 -15.612 1.00 77.88 399 ARG A N 1
ATOM 2900 C CA . ARG A 1 399 ? 9.089 -13.933 -15.757 1.00 77.88 399 ARG A CA 1
ATOM 2901 C C . ARG A 1 399 ? 8.515 -13.326 -14.467 1.00 77.88 399 ARG A C 1
ATOM 2903 O O . ARG A 1 399 ? 7.575 -12.546 -14.550 1.00 77.88 399 ARG A O 1
ATOM 2910 N N . GLY A 1 400 ? 9.057 -13.670 -13.298 1.00 89.06 400 GLY A N 1
ATOM 2911 C CA . GLY A 1 400 ? 8.587 -13.232 -11.985 1.00 89.06 400 GLY A CA 1
ATOM 2912 C C . GLY A 1 400 ? 7.365 -14.010 -11.485 1.00 89.06 400 GLY A C 1
ATOM 2913 O O . GLY A 1 400 ? 6.768 -14.827 -12.196 1.00 89.06 400 GLY A O 1
ATOM 2914 N N . SER A 1 401 ? 7.018 -13.835 -10.213 1.00 91.56 401 SER A N 1
ATOM 2915 C CA . SER A 1 401 ? 5.852 -14.453 -9.564 1.00 91.56 401 SER A CA 1
ATOM 2916 C C . SER A 1 401 ? 5.368 -13.605 -8.382 1.00 91.56 401 SER A C 1
ATOM 2918 O O . SER A 1 401 ? 6.133 -12.840 -7.796 1.00 91.56 401 SER A O 1
ATOM 2920 N N . ALA A 1 402 ? 4.105 -13.774 -7.998 1.00 95.25 402 ALA A N 1
ATOM 2921 C CA . ALA A 1 402 ? 3.565 -13.298 -6.725 1.00 95.25 402 ALA A CA 1
ATOM 2922 C C . ALA A 1 402 ? 3.055 -14.493 -5.911 1.00 95.25 402 ALA A C 1
ATOM 2924 O O . ALA A 1 402 ? 2.579 -15.473 -6.473 1.00 95.25 402 ALA A O 1
ATOM 2925 N N . TYR A 1 403 ? 3.164 -14.436 -4.592 1.00 93.88 403 TYR A N 1
ATOM 2926 C CA . TYR A 1 403 ? 2.852 -15.545 -3.695 1.00 93.88 403 TYR A CA 1
ATOM 2927 C C . TYR A 1 403 ? 1.814 -15.099 -2.682 1.00 93.88 403 TYR A C 1
ATOM 2929 O O . TYR A 1 403 ? 1.969 -14.056 -2.049 1.00 93.88 403 TYR A O 1
ATOM 2937 N N . VAL A 1 404 ? 0.777 -15.905 -2.504 1.00 94.12 404 VAL A N 1
ATOM 2938 C CA . VAL A 1 404 ? -0.288 -15.652 -1.542 1.00 94.12 404 VAL A CA 1
ATOM 2939 C C . VAL A 1 404 ? -0.067 -16.514 -0.316 1.00 94.12 404 VAL A C 1
ATOM 2941 O O . VAL A 1 404 ? 0.068 -17.733 -0.415 1.00 94.12 404 VAL A O 1
ATOM 2944 N N . PHE A 1 405 ? -0.099 -15.878 0.847 1.00 93.62 405 PHE A N 1
ATOM 2945 C CA . PHE A 1 405 ? -0.100 -16.538 2.141 1.00 93.62 405 PHE A CA 1
ATOM 2946 C C . PHE A 1 405 ? -1.397 -16.225 2.876 1.00 93.62 405 PHE A C 1
ATOM 2948 O O . PHE A 1 405 ? -1.878 -15.091 2.850 1.00 93.62 405 PHE A O 1
ATOM 2955 N N . VAL A 1 406 ? -1.951 -17.232 3.548 1.00 89.75 406 VAL A N 1
ATOM 2956 C CA . VAL A 1 406 ? -3.160 -17.101 4.365 1.00 89.75 406 VAL A CA 1
ATOM 2957 C C . VAL A 1 406 ? -2.838 -17.480 5.803 1.00 89.75 406 VAL A C 1
ATOM 2959 O O . VAL A 1 406 ? -2.236 -18.527 6.068 1.00 89.75 406 VAL A O 1
ATOM 2962 N N . ARG A 1 407 ? -3.240 -16.612 6.732 1.00 90.00 407 ARG A N 1
ATOM 2963 C CA . ARG A 1 407 ? -3.108 -16.805 8.172 1.00 90.00 407 ARG A CA 1
ATOM 2964 C C . ARG A 1 407 ? -4.314 -17.545 8.736 1.00 90.00 407 ARG A C 1
ATOM 2966 O O . ARG A 1 407 ? -5.449 -17.098 8.583 1.00 90.00 407 ARG A O 1
ATOM 2973 N N . ASN A 1 408 ? -4.051 -18.618 9.474 1.00 83.56 408 ASN A N 1
ATOM 2974 C CA . ASN A 1 408 ? -5.024 -19.269 10.344 1.00 83.56 408 ASN A CA 1
ATOM 2975 C C . ASN A 1 408 ? -4.471 -19.311 11.776 1.00 83.56 408 ASN A C 1
ATOM 2977 O O . ASN A 1 408 ? -3.425 -19.910 12.034 1.00 83.56 408 ASN A O 1
ATOM 2981 N N . GLY A 1 409 ? -5.144 -18.623 12.703 1.00 85.75 409 GLY A N 1
ATOM 2982 C CA . GLY A 1 409 ? -4.612 -18.376 14.042 1.00 85.75 409 GLY A CA 1
ATOM 2983 C C . GLY A 1 409 ? -3.308 -17.581 13.971 1.00 85.75 409 GLY A C 1
ATOM 2984 O O . GLY A 1 409 ? -3.295 -16.442 13.510 1.00 85.75 409 GLY A O 1
ATOM 2985 N N . THR A 1 410 ? -2.203 -18.185 14.407 1.00 85.12 410 THR A N 1
ATOM 2986 C CA . THR A 1 410 ? -0.868 -17.564 14.386 1.00 85.12 410 THR A CA 1
ATOM 2987 C C . THR A 1 410 ? 0.006 -18.004 13.214 1.00 85.12 410 THR A C 1
ATOM 2989 O O . THR A 1 410 ? 1.122 -17.511 13.076 1.00 85.12 410 THR A O 1
ATOM 2992 N N . THR A 1 411 ? -0.463 -18.938 12.382 1.00 88.81 411 THR A N 1
ATOM 2993 C CA . THR A 1 411 ? 0.345 -19.560 11.326 1.00 88.81 411 THR A CA 1
ATOM 2994 C C . THR A 1 411 ? -0.033 -19.022 9.956 1.00 88.81 411 THR A C 1
ATOM 2996 O O . THR A 1 411 ? -1.188 -19.120 9.542 1.00 88.81 411 THR A O 1
ATOM 2999 N N . TRP A 1 412 ? 0.957 -18.512 9.231 1.00 95.44 412 TRP A N 1
ATOM 3000 C CA . TRP A 1 412 ? 0.870 -18.194 7.813 1.00 95.44 412 TRP A CA 1
ATOM 3001 C C . TRP A 1 412 ? 1.263 -19.406 6.982 1.00 95.44 412 TRP A C 1
ATOM 3003 O O . TRP A 1 412 ? 2.341 -19.983 7.153 1.00 95.44 412 TRP A O 1
ATOM 3013 N N . THR A 1 413 ? 0.388 -19.771 6.054 1.00 88.25 413 THR A N 1
ATOM 3014 C CA . THR A 1 413 ? 0.581 -20.895 5.136 1.00 88.25 413 THR A CA 1
ATOM 3015 C C . THR A 1 413 ? 0.606 -20.387 3.706 1.00 88.25 413 THR A C 1
ATOM 3017 O O . THR A 1 413 ? -0.179 -19.511 3.347 1.00 88.25 413 THR A O 1
ATOM 3020 N N . PHE A 1 414 ? 1.529 -20.910 2.898 1.00 88.56 414 PHE A N 1
ATOM 3021 C CA . PHE A 1 414 ? 1.519 -20.673 1.458 1.00 88.56 414 PHE A CA 1
ATOM 3022 C C . PHE A 1 414 ? 0.228 -21.255 0.875 1.00 88.56 414 PHE A C 1
ATOM 3024 O O . PHE A 1 414 ? -0.072 -22.428 1.090 1.00 88.56 414 PHE A O 1
ATOM 3031 N N . ASN A 1 415 ? -0.529 -20.421 0.170 1.00 85.62 415 ASN A N 1
ATOM 3032 C CA . ASN A 1 415 ? -1.785 -20.793 -0.467 1.00 85.62 415 ASN A CA 1
ATOM 3033 C C . ASN A 1 415 ? -1.582 -21.045 -1.962 1.00 85.62 415 ASN A C 1
ATOM 3035 O O . ASN A 1 415 ? -1.929 -22.113 -2.455 1.00 85.62 415 ASN A O 1
ATOM 3039 N N . GLU A 1 416 ? -1.012 -20.074 -2.682 1.00 84.44 416 GLU A N 1
ATOM 3040 C CA . GLU A 1 416 ? -0.794 -20.204 -4.125 1.00 84.44 416 GLU A CA 1
ATOM 3041 C C . GLU A 1 416 ? 0.311 -19.288 -4.652 1.00 84.44 416 GLU A C 1
ATOM 3043 O O . GLU A 1 416 ? 0.662 -18.275 -4.040 1.00 84.44 416 GLU A O 1
ATOM 3048 N N . ARG A 1 417 ? 0.841 -19.644 -5.824 1.00 85.25 417 ARG A N 1
ATOM 3049 C CA . ARG A 1 417 ? 1.791 -18.837 -6.590 1.00 85.25 417 ARG A CA 1
ATOM 3050 C C . ARG A 1 417 ? 1.109 -18.363 -7.869 1.00 85.25 417 ARG A C 1
ATOM 3052 O O . ARG A 1 417 ? 0.752 -19.175 -8.717 1.00 85.25 417 ARG A O 1
ATOM 3059 N N . ILE A 1 418 ? 1.001 -17.053 -8.019 1.00 87.19 418 ILE A N 1
ATOM 3060 C CA . ILE A 1 418 ? 0.427 -16.357 -9.166 1.00 87.19 418 ILE A CA 1
ATOM 3061 C C . ILE A 1 418 ? 1.542 -16.019 -10.161 1.00 87.19 418 ILE A C 1
ATOM 3063 O O . ILE A 1 418 ? 2.621 -15.547 -9.788 1.00 87.19 418 ILE A O 1
ATOM 3067 N N . ARG A 1 419 ? 1.263 -16.236 -11.446 1.00 85.06 419 ARG A N 1
ATOM 3068 C CA . ARG A 1 419 ? 2.114 -15.863 -12.583 1.00 85.06 419 ARG A CA 1
ATOM 3069 C C . ARG A 1 419 ? 1.264 -15.216 -13.661 1.00 85.06 419 ARG A C 1
ATOM 3071 O O . ARG A 1 419 ? 0.117 -15.624 -13.819 1.00 85.06 419 ARG A O 1
ATOM 3078 N N . ALA A 1 420 ? 1.836 -14.292 -14.427 1.00 85.00 420 ALA A N 1
ATOM 3079 C CA . ALA A 1 420 ? 1.180 -13.762 -15.618 1.00 85.00 420 ALA A CA 1
ATOM 3080 C C . ALA A 1 420 ? 0.788 -14.895 -16.582 1.00 85.00 420 ALA A C 1
ATOM 3082 O O . ALA A 1 420 ? 1.611 -15.759 -16.901 1.00 85.00 420 ALA A O 1
ATOM 3083 N N . SER A 1 421 ? -0.464 -14.872 -17.045 1.00 80.62 421 SER A N 1
ATOM 3084 C CA . SER A 1 421 ? -1.034 -15.873 -17.962 1.00 80.62 421 SER A CA 1
ATOM 3085 C C . SER A 1 421 ? -0.281 -16.002 -19.294 1.00 80.62 421 SER A C 1
ATOM 3087 O O . SER A 1 421 ? -0.223 -17.081 -19.879 1.00 80.62 421 SER A O 1
ATOM 3089 N N . ASP A 1 422 ? 0.345 -14.919 -19.737 1.00 80.25 422 ASP A N 1
ATOM 3090 C CA . ASP A 1 422 ? 1.164 -14.785 -20.940 1.00 80.25 422 ASP A CA 1
ATOM 3091 C C . ASP A 1 422 ? 2.615 -14.396 -20.610 1.00 80.25 422 ASP A C 1
ATOM 3093 O O . ASP A 1 422 ? 3.356 -13.977 -21.494 1.00 80.25 422 ASP A O 1
ATOM 3097 N N . GLY A 1 423 ? 3.028 -14.571 -19.348 1.00 79.38 423 GLY A N 1
ATOM 3098 C CA . GLY A 1 423 ? 4.310 -14.093 -18.842 1.00 79.38 423 GLY A CA 1
ATOM 3099 C C . GLY A 1 423 ? 5.507 -14.666 -19.594 1.00 79.38 423 GLY A C 1
ATOM 3100 O O . GLY A 1 423 ? 5.731 -15.886 -19.606 1.00 79.38 423 GLY A O 1
ATOM 3101 N N . ALA A 1 424 ? 6.308 -13.765 -20.146 1.00 82.62 424 ALA A N 1
ATOM 3102 C CA . ALA A 1 424 ? 7.588 -14.016 -20.771 1.00 82.62 424 ALA A CA 1
ATOM 3103 C C . ALA A 1 424 ? 8.743 -13.675 -19.820 1.00 82.62 424 ALA A C 1
ATOM 3105 O O . ALA A 1 424 ? 8.607 -12.990 -18.806 1.00 82.62 424 ALA A O 1
ATOM 3106 N N . ASN A 1 425 ? 9.920 -14.201 -20.148 1.00 81.38 425 ASN A N 1
ATOM 3107 C CA . ASN A 1 425 ? 11.150 -13.784 -19.492 1.00 81.38 425 ASN A CA 1
ATOM 3108 C C . ASN A 1 425 ? 11.319 -12.265 -19.605 1.00 81.38 425 ASN A C 1
ATOM 3110 O O . ASN A 1 425 ? 11.009 -11.692 -20.643 1.00 81.38 425 ASN A O 1
ATOM 3114 N N . PHE A 1 426 ? 11.897 -11.665 -18.570 1.00 81.00 426 PHE A N 1
ATOM 3115 C CA . PHE A 1 426 ? 12.097 -10.233 -18.374 1.00 81.00 426 PHE A CA 1
ATOM 3116 C C . PHE A 1 426 ? 10.865 -9.422 -18.003 1.00 81.00 426 PHE A C 1
ATOM 3118 O O . PHE A 1 426 ? 11.080 -8.294 -17.604 1.00 81.00 426 PHE A O 1
ATOM 3125 N N . ASP A 1 427 ? 9.645 -9.962 -17.996 1.00 88.19 427 ASP A N 1
ATOM 3126 C CA . ASP A 1 427 ? 8.441 -9.174 -17.672 1.00 88.19 427 ASP A CA 1
ATOM 3127 C C . ASP A 1 427 ? 8.392 -8.678 -16.214 1.00 88.19 427 ASP A C 1
ATOM 3129 O O . ASP A 1 427 ? 7.680 -7.720 -15.898 1.00 88.19 427 ASP A O 1
ATOM 3133 N N . VAL A 1 428 ? 9.164 -9.326 -15.329 1.00 91.25 428 VAL A N 1
ATOM 3134 C CA . VAL A 1 428 ? 9.295 -9.047 -13.886 1.00 91.25 428 VAL A CA 1
ATOM 3135 C C . VAL A 1 428 ? 7.953 -8.965 -13.148 1.00 91.25 428 VAL A C 1
ATOM 3137 O O . VAL A 1 428 ? 7.715 -8.075 -12.323 1.00 91.25 428 VAL A O 1
ATOM 3140 N N . PHE A 1 429 ? 7.056 -9.910 -13.431 1.00 94.06 429 PHE A N 1
ATOM 3141 C CA . PHE A 1 429 ? 5.762 -10.024 -12.763 1.00 94.06 429 PHE A CA 1
ATOM 3142 C C . PHE A 1 429 ? 5.911 -10.100 -11.237 1.00 94.06 429 PHE A C 1
ATOM 3144 O O . PHE A 1 429 ? 6.740 -10.844 -10.713 1.00 94.06 429 PHE A O 1
ATOM 3151 N N . GLY A 1 430 ? 5.076 -9.356 -10.513 1.00 95.75 430 GLY A N 1
ATOM 3152 C CA . GLY A 1 430 ? 5.164 -9.241 -9.057 1.00 95.75 430 GLY A CA 1
ATOM 3153 C C . GLY A 1 430 ? 6.139 -8.157 -8.590 1.00 95.75 430 GLY A C 1
ATOM 3154 O O . GLY A 1 430 ? 6.465 -8.110 -7.409 1.00 95.75 430 GLY A O 1
ATOM 3155 N N . SER A 1 431 ? 6.590 -7.264 -9.481 1.00 96.62 431 SER A N 1
ATOM 3156 C CA . SER A 1 431 ? 7.365 -6.066 -9.096 1.00 96.62 431 SER A CA 1
ATOM 3157 C C . SER A 1 431 ? 6.563 -5.084 -8.241 1.00 96.62 431 SER A C 1
ATOM 3159 O O . SER A 1 431 ? 7.134 -4.290 -7.499 1.00 96.62 431 SER A O 1
ATOM 3161 N N . SER A 1 432 ? 5.241 -5.134 -8.355 1.00 98.50 432 SER A N 1
ATOM 3162 C CA . SER A 1 432 ? 4.285 -4.423 -7.517 1.00 98.50 432 SER A CA 1
ATOM 3163 C C . SER A 1 432 ? 3.084 -5.337 -7.286 1.00 98.50 432 SER A C 1
ATOM 3165 O O . SER A 1 432 ? 2.731 -6.131 -8.165 1.00 98.50 432 SER A O 1
ATOM 3167 N N . VAL A 1 433 ? 2.485 -5.274 -6.097 1.00 98.50 433 VAL A N 1
ATOM 3168 C CA . VAL A 1 433 ? 1.305 -6.072 -5.740 1.00 98.50 433 VAL A CA 1
ATOM 3169 C C . VAL A 1 433 ? 0.330 -5.234 -4.918 1.00 98.50 433 VAL A C 1
ATOM 3171 O O . VAL A 1 433 ? 0.753 -4.409 -4.114 1.00 98.50 433 VAL A O 1
ATOM 3174 N N . ALA A 1 434 ? -0.967 -5.462 -5.100 1.00 98.00 434 ALA A N 1
ATOM 3175 C CA . ALA A 1 434 ? -2.030 -4.882 -4.285 1.00 98.00 434 ALA A CA 1
ATOM 3176 C C . ALA A 1 434 ? -3.154 -5.906 -4.076 1.00 98.00 434 ALA A C 1
ATOM 3178 O O . ALA A 1 434 ? -3.315 -6.832 -4.873 1.00 98.00 434 ALA A O 1
ATOM 3179 N N . ILE A 1 435 ? -3.930 -5.753 -3.004 1.00 94.56 435 ILE A N 1
ATOM 3180 C CA . ILE A 1 435 ? -5.017 -6.671 -2.646 1.00 94.56 435 ILE A CA 1
ATOM 3181 C C . ILE A 1 435 ? -6.250 -5.890 -2.182 1.00 94.56 435 ILE A C 1
ATOM 3183 O O . ILE A 1 435 ? -6.130 -4.924 -1.430 1.00 94.56 435 ILE A O 1
ATOM 3187 N N . SER A 1 436 ? -7.429 -6.327 -2.622 1.00 88.00 436 SER A N 1
ATOM 3188 C CA . SER A 1 436 ? -8.734 -5.937 -2.078 1.00 88.00 436 SER A CA 1
ATOM 3189 C C . SER A 1 436 ? -9.473 -7.184 -1.561 1.00 88.00 436 SER A C 1
ATOM 3191 O O . SER A 1 436 ? -8.911 -8.281 -1.521 1.00 88.00 436 SER A O 1
ATOM 3193 N N . ALA A 1 437 ? -10.727 -7.027 -1.130 1.00 78.50 437 ALA A N 1
ATOM 3194 C CA . ALA A 1 437 ? -11.532 -8.126 -0.600 1.00 78.50 437 ALA A CA 1
ATOM 3195 C C . ALA A 1 437 ? -11.679 -9.311 -1.574 1.00 78.50 437 ALA A C 1
ATOM 3197 O O . ALA A 1 437 ? -11.715 -10.461 -1.133 1.00 78.50 437 ALA A O 1
ATOM 3198 N N . ASP A 1 438 ? -11.762 -9.041 -2.876 1.00 78.94 438 ASP A N 1
ATOM 3199 C CA . ASP A 1 438 ? -12.096 -10.023 -3.908 1.00 78.94 438 ASP A CA 1
ATOM 3200 C C . ASP A 1 438 ? -11.090 -10.076 -5.061 1.00 78.94 438 ASP A C 1
ATOM 3202 O O . ASP A 1 438 ? -11.297 -10.842 -5.997 1.00 78.94 438 ASP A O 1
ATOM 3206 N N . LEU A 1 439 ? -9.996 -9.312 -5.019 1.00 87.06 439 LEU A N 1
ATOM 3207 C CA . LEU A 1 439 ? -9.018 -9.317 -6.105 1.00 87.06 439 LEU A CA 1
ATOM 3208 C C . LEU A 1 439 ? -7.583 -9.073 -5.634 1.00 87.06 439 LEU A C 1
ATOM 3210 O O . LEU A 1 439 ? -7.320 -8.462 -4.595 1.00 87.06 439 LEU A O 1
ATOM 3214 N N . VAL A 1 440 ? -6.643 -9.537 -6.450 1.00 92.81 440 VAL A N 1
ATOM 3215 C CA . VAL A 1 440 ? -5.222 -9.188 -6.378 1.00 92.81 440 VAL A CA 1
ATOM 3216 C C . VAL A 1 440 ? -4.827 -8.501 -7.674 1.00 92.81 440 VAL A C 1
ATOM 3218 O O . VAL A 1 440 ? -5.274 -8.889 -8.749 1.00 92.81 440 VAL A O 1
ATOM 3221 N N . VAL A 1 441 ? -3.982 -7.480 -7.574 1.00 97.19 441 VAL A N 1
ATOM 3222 C CA . VAL A 1 441 ? -3.344 -6.842 -8.727 1.00 97.19 441 VAL A CA 1
ATOM 3223 C C . VAL A 1 441 ? -1.851 -7.090 -8.644 1.00 97.19 441 VAL A C 1
ATOM 3225 O O . VAL A 1 441 ? -1.261 -6.908 -7.580 1.00 97.19 441 VAL A O 1
ATOM 3228 N N . ALA A 1 442 ? -1.234 -7.480 -9.754 1.00 97.62 442 ALA A N 1
ATOM 3229 C CA . ALA A 1 442 ? 0.210 -7.648 -9.850 1.00 97.62 442 ALA A CA 1
ATOM 3230 C C . ALA A 1 442 ? 0.756 -6.964 -11.107 1.00 97.62 442 ALA A C 1
ATOM 3232 O O . ALA A 1 442 ? 0.234 -7.150 -12.207 1.00 97.62 442 ALA A O 1
ATOM 3233 N N . GLY A 1 443 ? 1.808 -6.168 -10.941 1.00 97.81 443 GLY A N 1
ATOM 3234 C CA . GLY A 1 443 ? 2.477 -5.473 -12.036 1.00 97.81 443 GLY A CA 1
ATOM 3235 C C . GLY A 1 443 ? 3.594 -6.293 -12.679 1.00 97.81 443 GLY A C 1
ATOM 3236 O O . GLY A 1 443 ? 4.334 -7.000 -11.989 1.00 97.81 443 GLY A O 1
ATOM 3237 N N . ALA A 1 444 ? 3.737 -6.149 -13.994 1.00 96.38 444 ALA A N 1
ATOM 3238 C CA . ALA A 1 444 ? 4.827 -6.661 -14.819 1.00 96.38 444 ALA A CA 1
ATOM 3239 C C . ALA A 1 444 ? 5.383 -5.509 -15.683 1.00 96.38 444 ALA A C 1
ATOM 3241 O O . ALA A 1 444 ? 5.087 -5.415 -16.876 1.00 96.38 444 ALA A O 1
ATOM 3242 N N . PRO A 1 445 ? 6.123 -4.562 -15.077 1.00 95.06 445 PRO A N 1
ATOM 3243 C CA . PRO A 1 445 ? 6.526 -3.325 -15.742 1.00 95.06 445 PRO A CA 1
ATOM 3244 C C . PRO A 1 445 ? 7.416 -3.516 -16.969 1.00 95.06 445 PRO A C 1
ATOM 3246 O O . PRO A 1 445 ? 7.508 -2.612 -17.783 1.00 95.06 445 PRO A O 1
ATOM 3249 N N . GLN A 1 446 ? 8.084 -4.654 -17.131 1.00 92.81 446 GLN A N 1
ATOM 3250 C CA . GLN A 1 446 ? 8.973 -4.872 -18.277 1.00 92.81 446 GLN A CA 1
ATOM 3251 C C . GLN A 1 446 ? 8.335 -5.731 -19.380 1.00 92.81 446 GLN A C 1
ATOM 3253 O O . GLN A 1 446 ? 9.003 -6.049 -20.361 1.00 92.81 446 GLN A O 1
ATOM 3258 N N . ASP A 1 447 ? 7.045 -6.055 -19.255 1.00 93.00 447 ASP A N 1
ATOM 3259 C CA . ASP A 1 447 ? 6.283 -6.765 -20.284 1.00 93.00 447 ASP A CA 1
ATOM 3260 C C . ASP A 1 447 ? 6.280 -6.000 -21.622 1.00 93.00 447 ASP A C 1
ATOM 3262 O O . ASP A 1 447 ? 6.149 -4.769 -21.678 1.00 93.00 447 ASP A O 1
ATOM 3266 N N . GLY A 1 448 ? 6.459 -6.737 -22.717 1.00 90.88 448 GLY A N 1
ATOM 3267 C CA . GLY A 1 448 ? 6.478 -6.211 -24.077 1.00 90.88 448 GLY A CA 1
ATOM 3268 C C . GLY A 1 448 ? 5.117 -6.336 -24.760 1.00 90.88 448 GLY A C 1
ATOM 3269 O O . GLY A 1 448 ? 4.589 -7.434 -24.925 1.00 90.88 448 GLY A O 1
ATOM 3270 N N . ILE A 1 449 ? 4.572 -5.225 -25.259 1.00 90.06 449 ILE A N 1
ATOM 3271 C CA . ILE A 1 449 ? 3.273 -5.203 -25.944 1.00 90.06 449 ILE A CA 1
ATOM 3272 C C . ILE A 1 449 ? 3.469 -4.945 -27.437 1.00 90.06 449 ILE A C 1
ATOM 3274 O O . ILE A 1 449 ? 3.773 -3.838 -27.884 1.00 90.06 449 ILE A O 1
ATOM 3278 N N . GLY A 1 450 ? 3.294 -5.992 -28.245 1.00 88.94 450 GLY A N 1
ATOM 3279 C CA . GLY A 1 450 ? 3.518 -5.915 -29.688 1.00 88.94 450 GLY A CA 1
ATOM 3280 C C . GLY A 1 450 ? 4.972 -5.552 -30.013 1.00 88.94 450 GLY A C 1
ATOM 3281 O O . GLY A 1 450 ? 5.875 -6.342 -29.761 1.00 88.94 450 GLY A O 1
ATOM 3282 N N . ALA A 1 451 ? 5.196 -4.374 -30.602 1.00 89.19 451 ALA A N 1
ATOM 3283 C CA . ALA A 1 451 ? 6.538 -3.864 -30.908 1.00 89.19 451 ALA A CA 1
ATOM 3284 C C . ALA A 1 451 ? 7.150 -3.016 -29.774 1.00 89.19 451 ALA A C 1
ATOM 3286 O O . ALA A 1 451 ? 8.330 -2.667 -29.842 1.00 89.19 451 ALA A O 1
ATOM 3287 N N . ASN A 1 452 ? 6.366 -2.675 -28.748 1.00 88.94 452 ASN A N 1
ATOM 3288 C CA . ASN A 1 452 ? 6.797 -1.821 -27.652 1.00 88.94 452 ASN A CA 1
ATOM 3289 C C . ASN A 1 452 ? 7.444 -2.667 -26.554 1.00 88.94 452 ASN A C 1
ATOM 3291 O O . ASN A 1 452 ? 6.761 -3.335 -25.778 1.00 88.94 452 ASN A O 1
ATOM 3295 N N . VAL A 1 453 ? 8.773 -2.644 -26.498 1.00 90.06 453 VAL A N 1
ATOM 3296 C CA . VAL A 1 453 ? 9.534 -3.290 -25.420 1.00 90.06 453 VAL A CA 1
ATOM 3297 C C . VAL A 1 453 ? 9.284 -2.574 -24.097 1.00 90.06 453 VAL A C 1
ATOM 3299 O O . VAL A 1 453 ? 9.278 -1.346 -24.074 1.00 90.06 453 VAL A O 1
ATOM 3302 N N . GLU A 1 454 ? 9.103 -3.320 -23.006 1.00 90.62 454 GLU A N 1
ATOM 3303 C CA . GLU A 1 454 ? 8.975 -2.756 -21.652 1.00 90.62 454 GLU A CA 1
ATOM 3304 C C . GLU A 1 454 ? 7.872 -1.682 -21.536 1.00 90.62 454 GLU A C 1
ATOM 3306 O O . GLU A 1 454 ? 7.980 -0.738 -20.754 1.00 90.62 454 GLU A O 1
ATOM 3311 N N . GLN A 1 455 ? 6.813 -1.789 -22.350 1.00 92.69 455 GLN A N 1
ATOM 3312 C CA . GLN A 1 455 ? 5.624 -0.946 -22.192 1.00 92.69 455 GLN A CA 1
ATOM 3313 C C . GLN A 1 455 ? 4.977 -1.207 -20.830 1.00 92.69 455 GLN A C 1
ATOM 3315 O O . GLN A 1 455 ? 4.511 -0.276 -20.175 1.00 92.69 455 GLN A O 1
ATOM 3320 N N . GLY A 1 456 ? 5.005 -2.468 -20.401 1.00 94.88 456 GLY A N 1
ATOM 3321 C CA . GLY A 1 456 ? 4.510 -2.926 -19.120 1.00 94.88 456 GLY A CA 1
ATOM 3322 C C . GLY A 1 456 ? 3.020 -3.264 -19.121 1.00 94.88 456 GLY A C 1
ATOM 3323 O O . GLY A 1 456 ? 2.234 -2.780 -19.943 1.00 94.88 456 GLY A O 1
ATOM 3324 N N . SER A 1 457 ? 2.646 -4.105 -18.160 1.00 96.50 457 SER A N 1
ATOM 3325 C CA . SER A 1 457 ? 1.275 -4.555 -17.920 1.00 96.50 457 SER A CA 1
ATOM 3326 C C . SER A 1 457 ? 0.967 -4.652 -16.432 1.00 96.50 457 SER A C 1
ATOM 3328 O O . SER A 1 457 ? 1.859 -4.796 -15.594 1.00 96.50 457 SER A O 1
ATOM 3330 N N . ALA A 1 458 ? -0.321 -4.652 -16.099 1.00 97.62 458 ALA A N 1
ATOM 3331 C CA . ALA A 1 458 ? -0.815 -5.078 -14.794 1.00 97.62 458 ALA A CA 1
ATOM 3332 C C . ALA A 1 458 ? -1.865 -6.172 -14.975 1.00 97.62 458 ALA A C 1
ATOM 3334 O O . ALA A 1 458 ? -2.632 -6.150 -15.932 1.00 97.62 458 ALA A O 1
ATOM 3335 N N . TYR A 1 459 ? -1.908 -7.126 -14.058 1.00 95.44 459 TYR A N 1
ATOM 3336 C CA . TYR A 1 459 ? -2.829 -8.253 -14.105 1.00 95.44 459 TYR A CA 1
ATOM 3337 C C . TYR A 1 459 ? -3.766 -8.157 -12.915 1.00 95.44 459 TYR A C 1
ATOM 3339 O O . TYR A 1 459 ? -3.298 -8.067 -11.781 1.00 95.44 459 TYR A O 1
ATOM 3347 N N . VAL A 1 460 ? -5.071 -8.169 -13.178 1.00 93.88 460 VAL A N 1
ATOM 3348 C CA . VAL A 1 460 ? -6.109 -8.295 -12.153 1.00 93.88 460 VAL A CA 1
ATOM 3349 C C . VAL A 1 460 ? -6.523 -9.754 -12.072 1.00 93.88 460 VAL A C 1
ATOM 3351 O O . VAL A 1 460 ? -6.836 -10.369 -13.092 1.00 93.88 460 VAL A O 1
ATOM 3354 N N . ILE A 1 461 ? -6.502 -10.295 -10.862 1.00 88.69 461 ILE A N 1
ATOM 3355 C CA . ILE A 1 461 ? -6.784 -11.691 -10.562 1.00 88.69 461 ILE A CA 1
ATOM 3356 C C . ILE A 1 461 ? -7.967 -11.740 -9.594 1.00 88.69 461 ILE A C 1
ATOM 3358 O O . ILE A 1 461 ? -7.856 -11.264 -8.462 1.00 88.69 461 ILE A O 1
ATOM 3362 N N . ASP A 1 462 ? -9.094 -12.287 -10.052 1.00 81.88 462 ASP A N 1
ATOM 3363 C CA . ASP A 1 462 ? -10.295 -12.477 -9.233 1.00 81.88 462 ASP A CA 1
ATOM 3364 C C . ASP A 1 462 ? -10.068 -13.573 -8.183 1.00 81.88 462 ASP A C 1
ATOM 3366 O O . ASP A 1 462 ? -9.675 -14.692 -8.509 1.00 81.88 462 ASP A O 1
ATOM 3370 N N . ARG A 1 463 ? -10.387 -13.278 -6.921 1.00 69.75 463 ARG A N 1
ATOM 3371 C CA . ARG A 1 463 ? -10.318 -14.222 -5.803 1.00 69.75 463 ARG A CA 1
ATOM 3372 C C . ARG A 1 463 ? -11.707 -14.662 -5.374 1.00 69.75 463 ARG A C 1
ATOM 3374 O O . ARG A 1 463 ? -12.539 -13.860 -4.953 1.00 69.75 463 ARG A O 1
ATOM 3381 N N . ILE A 1 464 ? -11.938 -15.974 -5.361 1.00 44.72 464 ILE A N 1
ATOM 3382 C CA . ILE A 1 464 ? -13.147 -16.544 -4.758 1.00 44.72 464 ILE A CA 1
ATOM 3383 C C . ILE A 1 464 ? -12.967 -16.597 -3.231 1.00 44.72 464 ILE A C 1
ATOM 3385 O O . ILE A 1 464 ? -12.391 -17.537 -2.694 1.00 44.72 464 ILE A O 1
ATOM 3389 N N . SER A 1 465 ? -13.505 -15.573 -2.557 1.00 39.78 465 SER A N 1
ATOM 3390 C CA . SER A 1 465 ? -13.796 -15.440 -1.114 1.00 39.78 465 SER A CA 1
ATOM 3391 C C . SER A 1 465 ? -12.651 -15.653 -0.106 1.00 39.78 465 SER A C 1
ATOM 3393 O O . SER A 1 465 ? -12.122 -16.751 0.043 1.00 39.78 465 SER A O 1
ATOM 3395 N N . SER A 1 466 ? -12.386 -14.632 0.718 1.00 41.16 466 SER A N 1
ATOM 3396 C CA . SER A 1 466 ? -11.743 -14.780 2.032 1.00 41.16 466 SER A CA 1
ATOM 3397 C C . SER A 1 466 ? -12.646 -14.193 3.130 1.00 41.16 466 SER A C 1
ATOM 3399 O O . SER A 1 466 ? -13.253 -13.141 2.907 1.00 41.16 466 SER A O 1
ATOM 3401 N N . PRO A 1 467 ? -12.780 -14.840 4.305 1.00 34.72 467 PRO A N 1
ATOM 3402 C CA . PRO A 1 467 ? -13.454 -14.263 5.464 1.00 34.72 467 PRO A CA 1
ATOM 3403 C C . PRO A 1 467 ? -12.695 -13.026 5.959 1.00 34.72 467 PRO A C 1
ATOM 3405 O O . PRO A 1 467 ? -11.473 -13.070 6.109 1.00 34.72 467 PRO A O 1
ATOM 3408 N N . GLY A 1 468 ? -13.422 -11.939 6.236 1.00 35.59 468 GLY A N 1
ATOM 3409 C CA . GLY A 1 468 ? -12.864 -10.703 6.788 1.00 35.59 468 GLY A CA 1
ATOM 3410 C C . GLY A 1 468 ? -11.947 -10.973 7.985 1.00 35.59 468 GLY A C 1
ATOM 3411 O O . GLY A 1 468 ? -12.326 -11.673 8.925 1.00 35.59 468 GLY A O 1
ATOM 3412 N N . GLY A 1 469 ? -10.716 -10.464 7.909 1.00 37.97 469 GLY A N 1
ATOM 3413 C CA . GLY A 1 469 ? -9.742 -10.543 8.996 1.00 37.97 469 GLY A CA 1
ATOM 3414 C C . GLY A 1 469 ? -10.004 -9.492 10.081 1.00 37.97 469 GLY A C 1
ATOM 3415 O O . GLY A 1 469 ? -10.770 -8.556 9.850 1.00 37.97 469 GLY A O 1
ATOM 3416 N N . PRO A 1 470 ? -9.382 -9.646 11.262 1.00 34.91 470 PRO A N 1
ATOM 3417 C CA . PRO A 1 470 ? -9.579 -8.734 12.381 1.00 34.91 470 PRO A CA 1
ATOM 3418 C C . PRO A 1 470 ? -9.090 -7.322 12.039 1.00 34.91 470 PRO A C 1
ATOM 3420 O O . PRO A 1 470 ? -8.094 -7.152 11.328 1.00 34.91 470 PRO A O 1
ATOM 3423 N N . ALA A 1 471 ? -9.832 -6.336 12.545 1.00 35.50 471 ALA A N 1
ATOM 3424 C CA . ALA A 1 471 ? -9.559 -4.914 12.406 1.00 35.50 471 ALA A CA 1
ATOM 3425 C C . ALA A 1 471 ? -8.237 -4.508 13.080 1.00 35.50 471 ALA A C 1
ATOM 3427 O O . ALA A 1 471 ? -7.536 -5.312 13.697 1.00 35.50 471 ALA A O 1
ATOM 3428 N N . GLY A 1 472 ? -7.850 -3.256 12.860 1.00 37.47 472 GLY A N 1
ATOM 3429 C CA . GLY A 1 472 ? -6.568 -2.728 13.287 1.00 37.47 472 GLY A CA 1
ATOM 3430 C C . GLY A 1 472 ? -6.352 -2.447 14.735 1.00 37.47 472 GLY A C 1
ATOM 3431 O O . GLY A 1 472 ? -7.271 -2.634 15.513 1.00 37.47 472 GLY A O 1
ATOM 3432 N N . PRO A 1 473 ? -5.159 -1.930 15.087 1.00 34.25 473 PRO A N 1
ATOM 3433 C CA . PRO A 1 473 ? -5.084 -1.016 16.203 1.00 34.25 473 PRO A CA 1
ATOM 3434 C C . PRO A 1 473 ? -5.921 0.199 15.799 1.00 34.25 473 PRO A C 1
ATOM 3436 O O . PRO A 1 473 ? -5.458 1.161 15.188 1.00 34.25 473 PRO A O 1
ATOM 3439 N N . THR A 1 474 ? -7.212 0.073 16.028 1.00 40.91 474 THR A N 1
ATOM 3440 C CA . THR A 1 474 ? -8.116 1.183 16.214 1.00 40.91 474 THR A CA 1
ATOM 3441 C C . THR A 1 474 ? -8.064 1.497 17.700 1.00 40.91 474 THR A C 1
ATOM 3443 O O . THR A 1 474 ? -7.924 0.593 18.526 1.00 40.91 474 THR A O 1
ATOM 3446 N N . CYS A 1 475 ? -8.163 2.774 18.056 1.00 39.47 475 CYS A N 1
ATOM 3447 C CA . CYS A 1 475 ? -8.718 3.124 19.356 1.00 39.47 475 CYS A CA 1
ATOM 3448 C C . CYS A 1 475 ? -10.189 2.691 19.312 1.00 39.47 475 CYS A C 1
ATOM 3450 O O . CYS A 1 475 ? -11.050 3.501 19.013 1.00 39.47 475 CYS A O 1
ATOM 3452 N N . GLU A 1 476 ? -10.446 1.391 19.437 1.00 53.47 476 GLU A N 1
ATOM 3453 C CA . GLU A 1 476 ? -11.782 0.871 19.693 1.00 53.47 476 GLU A CA 1
ATOM 3454 C C . GLU A 1 476 ? -11.969 0.996 21.196 1.00 53.47 476 GLU A C 1
ATOM 3456 O O . GLU A 1 476 ? -11.357 0.254 21.971 1.00 53.47 476 GLU A O 1
ATOM 3461 N N . VAL A 1 477 ? -12.723 2.007 21.620 1.00 62.34 477 VAL A N 1
ATOM 3462 C CA . VAL A 1 477 ? -13.108 2.113 23.020 1.00 62.34 477 VAL A CA 1
ATOM 3463 C C . VAL A 1 477 ? -14.291 1.171 23.211 1.00 62.34 477 VAL A C 1
ATOM 3465 O O . VAL A 1 477 ? -15.363 1.350 22.631 1.00 62.34 477 VAL A O 1
ATOM 3468 N N . GLU A 1 478 ? -14.084 0.118 24.002 1.00 81.25 478 GLU A N 1
ATOM 3469 C CA . GLU A 1 478 ? -15.184 -0.725 24.460 1.00 81.25 478 GLU A CA 1
ATOM 3470 C C . GLU A 1 478 ? -15.938 0.017 25.567 1.00 81.25 478 GLU A C 1
ATOM 3472 O O . GLU A 1 478 ? -15.423 0.208 26.670 1.00 81.25 478 GLU A O 1
ATOM 3477 N N . ILE A 1 479 ? -17.173 0.421 25.285 1.00 88.81 479 ILE A N 1
ATOM 3478 C CA . ILE A 1 479 ? -18.022 1.151 26.224 1.00 88.81 479 ILE A CA 1
ATOM 3479 C C . ILE A 1 479 ? -19.099 0.198 26.744 1.00 88.81 479 ILE A C 1
ATOM 3481 O O . ILE A 1 479 ? -19.971 -0.245 25.996 1.00 88.81 479 ILE A O 1
ATOM 3485 N N . GLU A 1 480 ? -19.059 -0.142 28.033 1.00 93.75 480 GLU A N 1
ATOM 3486 C CA . GLU A 1 480 ? -20.001 -1.093 28.636 1.00 93.75 480 GLU A CA 1
ATOM 3487 C C . GLU A 1 480 ? -21.211 -0.389 29.270 1.00 93.75 480 GLU A C 1
ATOM 3489 O O . GLU A 1 480 ? -21.119 0.172 30.358 1.00 93.75 480 GLU A O 1
ATOM 3494 N N . VAL A 1 481 ? -22.387 -0.507 28.651 1.00 95.75 481 VAL A N 1
ATOM 3495 C CA . VAL A 1 481 ? -23.668 -0.089 29.239 1.00 95.75 481 VAL A CA 1
ATOM 3496 C C . VAL A 1 481 ? -24.122 -1.115 30.278 1.00 95.75 481 VAL A C 1
ATOM 3498 O O . VAL A 1 481 ? -24.407 -2.270 29.951 1.00 95.75 481 VAL A O 1
ATOM 3501 N N . ASN A 1 482 ? -24.262 -0.694 31.534 1.00 94.12 482 ASN A N 1
ATOM 3502 C CA . ASN A 1 482 ? -24.579 -1.593 32.654 1.00 94.12 482 ASN A CA 1
ATOM 3503 C C . ASN A 1 482 ? -25.835 -1.197 33.456 1.00 94.12 482 ASN A C 1
ATOM 3505 O O . ASN A 1 482 ? -26.250 -1.914 34.373 1.00 94.12 482 ASN A O 1
ATOM 3509 N N . ILE A 1 483 ? -26.497 -0.105 33.069 1.00 93.94 483 ILE A N 1
ATOM 3510 C CA . ILE A 1 483 ? -27.747 0.385 33.663 1.00 93.94 483 ILE A CA 1
ATOM 3511 C C . ILE A 1 483 ? -28.781 0.720 32.579 1.00 93.94 483 ILE A C 1
ATOM 3513 O O . ILE A 1 483 ? -28.445 0.998 31.433 1.00 93.94 483 ILE A O 1
ATOM 3517 N N . THR A 1 484 ? -30.066 0.715 32.945 1.00 95.75 484 THR A N 1
ATOM 3518 C CA . THR A 1 484 ? -31.181 1.040 32.031 1.00 95.75 484 THR A CA 1
ATOM 3519 C C . THR A 1 484 ? -31.695 2.475 32.156 1.00 95.75 484 THR A C 1
ATOM 3521 O O . THR A 1 484 ? -32.691 2.826 31.520 1.00 95.75 484 THR A O 1
ATOM 3524 N N . THR A 1 485 ? -31.089 3.290 33.024 1.00 93.56 485 THR A N 1
ATOM 3525 C CA . THR A 1 485 ? -31.452 4.704 33.185 1.00 93.56 485 THR A CA 1
ATOM 3526 C C . THR A 1 485 ? -30.975 5.524 31.980 1.00 93.56 485 THR A C 1
ATOM 3528 O O . THR A 1 485 ? -30.244 5.022 31.134 1.00 93.56 485 THR A O 1
ATOM 3531 N N . ASP A 1 486 ? -31.416 6.780 31.879 1.00 93.38 486 ASP A N 1
ATOM 3532 C CA . ASP A 1 486 ? -31.110 7.681 30.757 1.00 93.38 486 ASP A CA 1
ATOM 3533 C C . ASP A 1 486 ? -30.396 8.954 31.242 1.00 93.38 486 ASP A C 1
ATOM 3535 O O . ASP A 1 486 ? -30.878 10.067 31.048 1.00 93.38 486 ASP A O 1
ATOM 3539 N N . GLN A 1 487 ? -29.288 8.785 31.966 1.00 93.62 487 GLN A N 1
ATOM 3540 C CA . GLN A 1 487 ? -28.471 9.912 32.433 1.00 93.62 487 GLN A CA 1
ATOM 3541 C C . GLN A 1 487 ? -27.392 10.259 31.401 1.00 93.62 487 GLN A C 1
ATOM 3543 O O . GLN A 1 487 ? -26.852 9.334 30.790 1.00 93.62 487 GLN A O 1
ATOM 3548 N N . PRO A 1 488 ? -27.088 11.548 31.173 1.00 92.56 488 PRO A N 1
ATOM 3549 C CA . PRO A 1 488 ? -25.944 11.933 30.360 1.00 92.56 488 PRO A CA 1
ATOM 3550 C C . PRO A 1 488 ? -24.631 11.571 31.059 1.00 92.56 488 PRO A C 1
ATOM 3552 O O . PRO A 1 488 ? -24.606 11.394 32.278 1.00 92.56 488 PRO A O 1
ATOM 3555 N N . ASP A 1 489 ? -23.576 11.494 30.262 1.00 89.62 489 ASP A N 1
ATOM 3556 C CA . ASP A 1 489 ? -22.197 11.379 30.737 1.00 89.62 489 ASP A CA 1
ATOM 3557 C C . ASP A 1 489 ? -21.805 12.606 31.595 1.00 89.62 489 ASP A C 1
ATOM 3559 O O . ASP A 1 489 ? -22.269 13.722 31.304 1.00 89.62 489 ASP A O 1
ATOM 3563 N N . ILE A 1 490 ? -21.040 12.411 32.679 1.00 88.81 490 ILE A N 1
ATOM 3564 C CA . ILE A 1 490 ? -20.678 13.500 33.605 1.00 88.81 490 ILE A CA 1
ATOM 3565 C C . ILE A 1 490 ? -19.522 14.365 33.077 1.00 88.81 490 ILE A C 1
ATOM 3567 O O . ILE A 1 490 ? -19.492 15.565 33.377 1.00 88.81 490 ILE A O 1
ATOM 3571 N N . ASP A 1 491 ? -18.605 13.780 32.302 1.00 82.00 491 ASP A N 1
ATOM 3572 C CA . ASP A 1 491 ? -17.386 14.410 31.804 1.00 82.00 491 ASP A CA 1
ATOM 3573 C C . ASP A 1 491 ? -17.013 13.855 30.422 1.00 82.00 491 ASP A C 1
ATOM 3575 O O . ASP A 1 491 ? -16.283 12.888 30.258 1.00 82.00 491 ASP A O 1
ATOM 3579 N N . LEU A 1 492 ? -17.465 14.558 29.385 1.00 80.56 492 LEU A N 1
ATOM 3580 C CA . LEU A 1 492 ? -17.239 14.158 27.996 1.00 80.56 492 LEU A CA 1
ATOM 3581 C C . LEU A 1 492 ? -15.763 14.178 27.557 1.00 80.56 492 LEU A C 1
ATOM 3583 O O . LEU A 1 492 ? -15.475 13.788 26.425 1.00 80.56 492 LEU A O 1
ATOM 3587 N N . GLU A 1 493 ? -14.839 14.683 28.380 1.00 75.06 493 GLU A N 1
ATOM 3588 C CA . GLU A 1 493 ? -13.425 14.830 28.023 1.00 75.06 493 GLU A CA 1
ATOM 3589 C C . GLU A 1 493 ? -12.521 13.722 28.595 1.00 75.06 493 GLU A C 1
ATOM 3591 O O . GLU A 1 493 ? -11.349 13.656 28.204 1.00 75.06 493 GLU A O 1
ATOM 3596 N N . ASP A 1 494 ? -13.023 12.849 29.477 1.00 66.12 494 ASP A N 1
ATOM 3597 C CA . ASP A 1 494 ? -12.188 11.934 30.273 1.00 66.12 494 ASP A CA 1
ATOM 3598 C C . ASP A 1 494 ? -12.062 10.489 29.739 1.00 66.12 494 ASP A C 1
ATOM 3600 O O . ASP A 1 494 ? -11.299 9.699 30.297 1.00 66.12 494 ASP A O 1
ATOM 3604 N N . ASP A 1 495 ? -12.729 10.167 28.625 1.00 72.00 495 ASP A N 1
ATOM 3605 C CA . ASP A 1 495 ? -12.774 8.837 27.987 1.00 72.00 495 ASP A CA 1
ATOM 3606 C C . ASP A 1 495 ? -13.400 7.725 28.848 1.00 72.00 495 ASP A C 1
ATOM 3608 O O . ASP A 1 495 ? -13.200 6.530 28.594 1.00 72.00 495 ASP A O 1
ATOM 3612 N N . VAL A 1 496 ? -14.190 8.091 29.856 1.00 79.81 496 VAL A N 1
ATOM 3613 C CA . VAL A 1 496 ? -14.837 7.161 30.775 1.00 79.81 496 VAL A CA 1
ATOM 3614 C C . VAL A 1 496 ? -16.343 7.352 30.692 1.00 79.81 496 VAL A C 1
ATOM 3616 O O . VAL A 1 496 ? -16.879 8.355 31.126 1.00 79.81 496 VAL A O 1
ATOM 3619 N N . CYS A 1 497 ? -17.068 6.335 30.216 1.00 86.62 497 CYS A N 1
ATOM 3620 C CA . CYS A 1 497 ? -18.520 6.374 30.361 1.00 86.62 497 CYS A CA 1
ATOM 3621 C C . CYS A 1 497 ? -18.892 6.217 31.839 1.00 86.62 497 CYS A C 1
ATOM 3623 O O . CYS A 1 497 ? -18.808 5.110 32.400 1.00 86.62 497 CYS A O 1
ATOM 3625 N N . ASP A 1 498 ? -19.320 7.306 32.464 1.00 87.31 498 ASP A N 1
ATOM 3626 C CA . ASP A 1 498 ? -19.870 7.314 33.807 1.00 87.31 498 ASP A CA 1
ATOM 3627 C C . ASP A 1 498 ? -21.044 8.301 33.954 1.00 87.31 498 ASP A C 1
ATOM 3629 O O . ASP A 1 498 ? -21.275 9.208 33.157 1.00 87.31 498 ASP A O 1
ATOM 3633 N N . VAL A 1 499 ? -21.895 8.052 34.950 1.00 87.06 499 VAL A N 1
ATOM 3634 C CA . VAL A 1 499 ? -23.047 8.907 35.248 1.00 87.06 499 VAL A CA 1
ATOM 3635 C C . VAL A 1 499 ? -23.081 9.233 36.735 1.00 87.06 499 VAL A C 1
ATOM 3637 O O . VAL A 1 499 ? -22.835 8.368 37.581 1.00 87.06 499 VAL A O 1
ATOM 3640 N N . ASP A 1 500 ? -23.460 10.464 37.086 1.00 77.12 500 ASP A N 1
ATOM 3641 C CA . ASP A 1 500 ? -23.604 10.857 38.490 1.00 77.12 500 ASP A CA 1
ATOM 3642 C C . ASP A 1 500 ? -24.923 10.343 39.083 1.00 77.12 500 ASP A C 1
ATOM 3644 O O . ASP A 1 500 ? -25.982 10.966 38.967 1.00 77.12 500 ASP A O 1
ATOM 3648 N N . MET A 1 501 ? -24.876 9.179 39.732 1.00 66.44 501 MET A N 1
ATOM 3649 C CA . MET A 1 501 ? -26.004 8.657 40.518 1.00 66.44 501 MET A CA 1
ATOM 3650 C C . MET A 1 501 ? -25.672 8.443 42.003 1.00 66.44 501 MET A C 1
ATOM 3652 O O . MET A 1 501 ? -26.451 7.807 42.721 1.00 66.44 501 MET A O 1
ATOM 3656 N N . GLY A 1 502 ? -24.543 8.971 42.495 1.00 60.66 502 GLY A N 1
ATOM 3657 C CA . GLY A 1 502 ? -24.162 8.894 43.912 1.00 60.66 502 GLY A CA 1
ATOM 3658 C C . GLY A 1 502 ? -24.018 7.469 44.481 1.00 60.66 502 GLY A C 1
ATOM 3659 O O . GLY A 1 502 ? -24.185 7.269 45.687 1.00 60.66 502 GLY A O 1
ATOM 3660 N N . GLN A 1 503 ? -23.755 6.468 43.634 1.00 59.06 503 GLN A N 1
ATOM 3661 C CA . GLN A 1 503 ? -23.602 5.050 43.993 1.00 59.06 503 GLN A CA 1
ATOM 3662 C C . GLN A 1 503 ? -22.141 4.596 43.828 1.00 59.06 503 GLN A C 1
ATOM 3664 O O . GLN A 1 503 ? -21.363 5.215 43.112 1.00 59.06 503 GLN A O 1
ATOM 3669 N N . SER A 1 504 ? -21.751 3.505 44.499 1.00 53.28 504 SER A N 1
ATOM 3670 C CA . SER A 1 504 ? -20.404 2.930 44.371 1.00 53.28 504 SER A CA 1
ATOM 3671 C C . SER A 1 504 ? -20.317 2.023 43.142 1.00 53.28 504 SER A C 1
ATOM 3673 O O . SER A 1 504 ? -20.955 0.971 43.123 1.00 53.28 504 SER A O 1
ATOM 3675 N N . GLY A 1 505 ? -19.469 2.386 42.181 1.00 62.31 505 GLY A N 1
ATOM 3676 C CA . GLY A 1 505 ? -19.178 1.622 40.962 1.00 62.31 505 GLY A CA 1
ATOM 3677 C C . GLY A 1 505 ? -19.373 2.470 39.704 1.00 62.31 505 GLY A C 1
ATOM 3678 O O . GLY A 1 505 ? -20.177 3.395 39.717 1.00 62.31 505 GLY A O 1
ATOM 3679 N N . GLN A 1 506 ? -18.639 2.164 38.633 1.00 76.00 506 GLN A N 1
ATOM 3680 C CA . GLN A 1 506 ? -18.795 2.843 37.346 1.00 76.00 506 GLN A CA 1
ATOM 3681 C C . GLN A 1 506 ? -20.142 2.448 36.729 1.00 76.00 506 GLN A C 1
ATOM 3683 O O . GLN A 1 506 ? -20.405 1.263 36.513 1.00 76.00 506 GLN A O 1
ATOM 3688 N N . GLN A 1 507 ? -21.020 3.422 36.501 1.00 88.88 507 GLN A N 1
ATOM 3689 C CA . GLN A 1 507 ? -22.346 3.207 35.925 1.00 88.88 507 GLN A CA 1
ATOM 3690 C C . GLN A 1 507 ? -22.419 3.929 34.588 1.00 88.88 507 GLN A C 1
ATOM 3692 O O . GLN A 1 507 ? -22.154 5.118 34.542 1.00 88.88 507 GLN A O 1
ATOM 3697 N N . CYS A 1 508 ? -22.810 3.236 33.526 1.00 94.00 508 CYS A N 1
ATOM 3698 C CA . CYS A 1 508 ? -22.826 3.783 32.173 1.00 94.00 508 CYS A CA 1
ATOM 3699 C C . CYS A 1 508 ? -24.195 3.537 31.534 1.00 94.00 508 CYS A C 1
ATOM 3701 O O . CYS A 1 508 ? -24.652 2.393 31.410 1.00 94.00 508 CYS A O 1
ATOM 3703 N N . SER A 1 509 ? -24.877 4.625 31.172 1.00 96.38 509 SER A N 1
ATOM 3704 C CA . SER A 1 509 ? -26.154 4.583 30.459 1.00 96.38 509 SER A CA 1
ATOM 3705 C C . SER A 1 509 ? -25.928 4.490 28.946 1.00 96.38 509 SER A C 1
ATOM 3707 O O . SER A 1 509 ? -24.866 4.854 28.451 1.00 96.38 509 SER A O 1
ATOM 3709 N N . LEU A 1 510 ? -26.941 4.077 28.174 1.00 97.25 510 LEU A N 1
ATOM 3710 C CA . LEU A 1 510 ? -26.841 4.099 26.706 1.00 97.25 510 LEU A CA 1
ATOM 3711 C C . LEU A 1 510 ? -26.656 5.522 26.154 1.00 97.25 510 LEU A C 1
ATOM 3713 O O . LEU A 1 510 ? -25.973 5.701 25.151 1.00 97.25 510 LEU A O 1
ATOM 3717 N N . ARG A 1 511 ? -27.258 6.535 26.788 1.00 96.44 511 ARG A N 1
ATOM 3718 C CA . ARG A 1 511 ? -27.058 7.930 26.385 1.00 96.44 511 ARG A CA 1
ATOM 3719 C C . ARG A 1 511 ? -25.618 8.355 26.613 1.00 96.44 511 ARG A C 1
ATOM 3721 O O . ARG A 1 511 ? -25.029 8.879 25.677 1.00 96.44 511 ARG A O 1
ATOM 3728 N N . ALA A 1 512 ? -25.090 8.113 27.811 1.00 94.88 512 ALA A N 1
ATOM 3729 C CA . ALA A 1 512 ? -23.708 8.420 28.149 1.00 94.88 512 ALA A CA 1
ATOM 3730 C C . ALA A 1 512 ? -22.765 7.720 27.166 1.00 94.88 512 ALA A C 1
ATOM 3732 O O . ALA A 1 512 ? -22.009 8.395 26.487 1.00 94.88 512 ALA A O 1
ATOM 3733 N N . ALA A 1 513 ? -22.970 6.422 26.916 1.00 95.31 513 ALA A N 1
ATOM 3734 C CA . ALA A 1 513 ? -22.163 5.657 25.969 1.00 95.31 513 ALA A CA 1
ATOM 3735 C C . ALA A 1 513 ? -22.145 6.232 24.544 1.00 95.31 513 ALA A C 1
ATOM 3737 O O . ALA A 1 513 ? -21.100 6.258 23.904 1.00 95.31 513 ALA A O 1
ATOM 3738 N N . ILE A 1 514 ? -23.286 6.714 24.033 1.00 95.69 514 ILE A N 1
ATOM 3739 C CA . ILE A 1 514 ? -23.329 7.388 22.724 1.00 95.69 514 ILE A CA 1
ATOM 3740 C C . ILE A 1 514 ? -22.554 8.710 22.769 1.00 95.69 514 ILE A C 1
ATOM 3742 O O . ILE A 1 514 ? -21.897 9.062 21.796 1.00 95.69 514 ILE A O 1
ATOM 3746 N N . GLN A 1 515 ? -22.637 9.461 23.870 1.00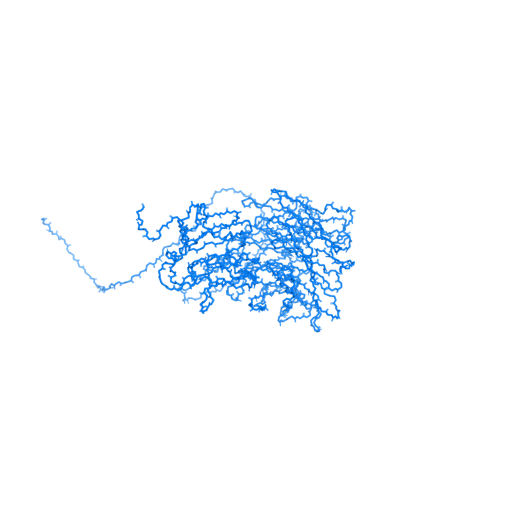 94.12 515 GLN A N 1
ATOM 3747 C CA . GLN A 1 515 ? -21.891 10.711 24.011 1.00 94.12 515 GLN A CA 1
ATOM 3748 C C . GLN A 1 515 ? -20.383 10.461 24.101 1.00 94.12 515 GLN A C 1
ATOM 3750 O O . GLN A 1 515 ? -19.642 11.172 23.428 1.00 94.12 515 GLN A O 1
ATOM 3755 N N . THR A 1 516 ? -19.956 9.438 24.847 1.00 89.88 516 THR A N 1
ATOM 3756 C CA . THR A 1 516 ? -18.559 8.998 24.923 1.00 89.88 516 THR A CA 1
ATOM 3757 C C . THR A 1 516 ? -18.050 8.575 23.539 1.00 89.88 516 THR A C 1
ATOM 3759 O O . THR A 1 516 ? -17.018 9.069 23.102 1.00 89.88 516 THR A O 1
ATOM 3762 N N . ALA A 1 517 ? -18.811 7.753 22.800 1.00 90.50 517 ALA A N 1
ATOM 3763 C CA . ALA A 1 517 ? -18.442 7.325 21.443 1.00 90.50 517 ALA A CA 1
ATOM 3764 C C . ALA A 1 517 ? -18.349 8.501 20.451 1.00 90.50 517 ALA A C 1
ATOM 3766 O O . ALA A 1 517 ? -17.472 8.576 19.604 1.00 90.50 517 ALA A O 1
ATOM 3767 N N . ASN A 1 518 ? -19.239 9.487 20.563 1.00 91.44 518 ASN A N 1
ATOM 3768 C CA . ASN A 1 518 ? -19.188 10.667 19.698 1.00 91.44 518 ASN A CA 1
ATOM 3769 C C . ASN A 1 518 ? -18.030 11.626 20.017 1.00 91.44 518 ASN A C 1
ATOM 3771 O O . ASN A 1 518 ? -17.753 12.516 19.214 1.00 91.44 518 ASN A O 1
ATOM 3775 N N . ALA A 1 519 ? -17.418 11.529 21.200 1.00 84.69 519 ALA A N 1
ATOM 3776 C CA . ALA A 1 519 ? -16.384 12.462 21.642 1.00 84.69 519 ALA A CA 1
ATOM 3777 C C . ALA A 1 519 ? -15.003 12.165 21.028 1.00 84.69 519 ALA A C 1
ATOM 3779 O O . ALA A 1 519 ? -14.074 12.962 21.214 1.00 84.69 519 ALA A O 1
ATOM 3780 N N . LYS A 1 520 ? -14.844 11.039 20.314 1.00 68.50 520 LYS A N 1
ATOM 3781 C CA . LYS A 1 520 ? -13.555 10.573 19.789 1.00 68.50 520 LYS A CA 1
ATOM 3782 C C . LYS A 1 520 ? -13.666 10.051 18.359 1.00 68.50 520 LYS A C 1
ATOM 3784 O O . LYS A 1 520 ? -14.627 9.395 17.985 1.00 68.50 520 LYS A O 1
ATOM 3789 N N . ASP A 1 521 ? -12.618 10.304 17.580 1.00 62.72 521 ASP A N 1
ATOM 3790 C CA . ASP A 1 521 ? -12.507 9.805 16.212 1.00 62.72 521 ASP A CA 1
ATOM 3791 C C . ASP A 1 521 ? -12.087 8.325 16.223 1.00 62.72 521 ASP A C 1
ATOM 3793 O O . ASP A 1 521 ? -10.964 7.984 16.616 1.00 62.72 521 ASP A O 1
ATOM 3797 N N . GLY A 1 522 ? -12.941 7.432 15.729 1.00 60.16 522 GLY A N 1
ATOM 3798 C CA . GLY A 1 522 ? -12.622 6.007 15.632 1.00 60.16 522 GLY A CA 1
ATOM 3799 C C . GLY A 1 522 ? -13.866 5.122 15.567 1.00 60.16 522 GLY A C 1
ATOM 3800 O O . GLY A 1 522 ? -14.974 5.609 15.748 1.00 60.16 522 GLY A O 1
ATOM 3801 N N . PRO A 1 523 ? -13.727 3.826 15.229 1.00 64.56 523 PRO A N 1
ATOM 3802 C CA . PRO A 1 523 ? -14.802 2.866 15.419 1.00 64.56 523 PRO A CA 1
ATOM 3803 C C . PRO A 1 523 ? -14.904 2.471 16.898 1.00 64.56 523 PRO A C 1
ATOM 3805 O O . PRO A 1 523 ? -14.020 1.770 17.382 1.00 64.56 523 PRO A O 1
ATOM 3808 N N . ASP A 1 524 ? -15.984 2.846 17.578 1.00 85.44 524 ASP A N 1
ATOM 3809 C CA . ASP A 1 524 ? -16.244 2.420 18.963 1.00 85.44 524 ASP A CA 1
ATOM 3810 C C . ASP A 1 524 ? -17.163 1.198 19.040 1.00 85.44 524 ASP A C 1
ATOM 3812 O O . ASP A 1 524 ? -17.972 0.955 18.136 1.00 85.44 524 ASP A O 1
ATOM 3816 N N . GLU A 1 525 ? -17.095 0.445 20.142 1.00 90.75 525 GLU A N 1
ATOM 3817 C CA . GLU A 1 525 ? -18.025 -0.654 20.421 1.00 90.75 525 GLU A CA 1
ATOM 3818 C C . GLU A 1 525 ? -18.793 -0.415 21.727 1.00 90.75 525 GLU A C 1
ATOM 3820 O O . GLU A 1 525 ? -18.251 -0.496 22.826 1.00 90.75 525 GLU A O 1
ATOM 3825 N N . ILE A 1 526 ? -20.102 -0.188 21.611 1.00 95.50 526 ILE A N 1
ATOM 3826 C CA . ILE A 1 526 ? -21.028 -0.135 22.741 1.00 95.50 526 ILE A CA 1
ATOM 3827 C C . ILE A 1 526 ? -21.525 -1.553 23.039 1.00 95.50 526 ILE A C 1
ATOM 3829 O O . ILE A 1 526 ? -22.303 -2.143 22.275 1.00 95.50 526 ILE A O 1
ATOM 3833 N N . LYS A 1 527 ? -21.102 -2.078 24.190 1.00 95.25 527 LYS A N 1
ATOM 3834 C CA . LYS A 1 527 ? -21.492 -3.375 24.752 1.00 95.25 527 LYS A CA 1
ATOM 3835 C C . LYS A 1 527 ? -22.533 -3.207 25.853 1.00 95.25 527 LYS A C 1
ATOM 3837 O O . LYS A 1 527 ? -22.739 -2.122 26.385 1.00 95.25 527 LYS A O 1
ATOM 3842 N N . PHE A 1 528 ? -23.183 -4.304 26.223 1.00 96.31 528 PHE A N 1
ATOM 3843 C CA . PHE A 1 528 ? -24.183 -4.346 27.280 1.00 96.31 528 PHE A CA 1
ATOM 3844 C C . PHE A 1 528 ? -23.838 -5.425 28.306 1.00 96.31 528 PHE A C 1
ATOM 3846 O O . PHE A 1 528 ? -23.588 -6.577 27.956 1.00 96.31 528 PHE A O 1
ATOM 3853 N N . ASN A 1 529 ? -23.887 -5.058 29.582 1.00 95.25 529 ASN A N 1
ATOM 3854 C CA . ASN A 1 529 ? -23.706 -5.948 30.727 1.00 95.25 529 ASN A CA 1
ATOM 3855 C C . ASN A 1 529 ? -24.665 -5.549 31.857 1.00 95.25 529 ASN A C 1
ATOM 3857 O O . ASN A 1 529 ? -24.290 -5.288 33.001 1.00 95.25 529 ASN A O 1
ATOM 3861 N N . ILE A 1 530 ? -25.946 -5.432 31.518 1.00 95.00 530 ILE A N 1
ATOM 3862 C CA . ILE A 1 530 ? -26.966 -4.981 32.459 1.00 95.00 530 ILE A CA 1
ATOM 3863 C C . ILE A 1 530 ? -27.334 -6.137 33.390 1.00 95.00 530 ILE A C 1
ATOM 3865 O O . ILE A 1 530 ? -27.726 -7.216 32.941 1.00 95.00 530 ILE A O 1
ATOM 3869 N N . SER A 1 531 ? -27.237 -5.916 34.700 1.00 91.75 531 SER A N 1
ATOM 3870 C CA . SER A 1 531 ? -27.578 -6.941 35.692 1.00 91.75 531 SER A CA 1
ATOM 3871 C C . SER A 1 531 ? -29.072 -7.310 35.679 1.00 91.75 531 SER A C 1
ATOM 3873 O O . SER A 1 531 ? -29.945 -6.481 35.420 1.00 91.75 531 SER A O 1
ATOM 3875 N N . GLY A 1 532 ? -29.377 -8.575 35.984 1.00 88.81 532 GLY A N 1
ATOM 3876 C CA . GLY A 1 532 ? -30.739 -9.117 35.995 1.00 88.81 532 GLY A CA 1
ATOM 3877 C C . GLY A 1 532 ? -30.968 -10.171 34.910 1.00 88.81 532 GLY A C 1
ATOM 3878 O O . GLY A 1 532 ? -30.038 -10.609 34.242 1.00 88.81 532 GLY A O 1
ATOM 3879 N N . GLY A 1 533 ? -32.212 -10.627 34.769 1.00 85.88 533 GLY A N 1
ATOM 3880 C CA . GLY A 1 533 ? -32.606 -11.571 33.724 1.00 85.88 533 GLY A CA 1
ATOM 3881 C C . GLY A 1 533 ? -33.870 -11.106 33.012 1.00 85.88 533 GLY A C 1
ATOM 3882 O O . GLY A 1 533 ? -34.675 -10.380 33.587 1.00 85.88 533 GLY A O 1
ATOM 3883 N N . GLY A 1 534 ? -34.066 -11.558 31.773 1.00 88.44 534 GLY A N 1
ATOM 3884 C CA . GLY A 1 534 ? -35.195 -11.138 30.939 1.00 88.44 534 GLY A CA 1
ATOM 3885 C C . GLY A 1 534 ? -34.769 -10.158 29.851 1.00 88.44 534 GLY A C 1
ATOM 3886 O O . GLY A 1 534 ? -33.634 -10.223 29.392 1.00 88.44 534 GLY A O 1
ATOM 3887 N N . VAL A 1 535 ? -35.706 -9.334 29.383 1.00 91.62 535 VAL A N 1
ATOM 3888 C CA . VAL A 1 535 ? -35.420 -8.208 28.483 1.00 91.62 535 VAL A CA 1
ATOM 3889 C C . VAL A 1 535 ? -35.118 -6.986 29.348 1.00 91.62 535 VAL A C 1
ATOM 3891 O O . VAL A 1 535 ? -35.859 -6.706 30.288 1.00 91.62 535 VAL A O 1
ATOM 3894 N N . HIS A 1 536 ? -34.033 -6.286 29.042 1.00 95.75 536 HIS A N 1
ATOM 3895 C CA . HIS A 1 536 ? -33.632 -5.049 29.698 1.00 95.75 536 HIS A CA 1
ATOM 3896 C C . HIS A 1 536 ? -34.134 -3.873 28.865 1.00 95.75 536 HIS A C 1
ATOM 3898 O O . HIS A 1 536 ? -33.663 -3.648 27.749 1.00 95.75 536 HIS A O 1
ATOM 3904 N N . THR A 1 537 ? -35.112 -3.152 29.406 1.00 95.62 537 THR A N 1
ATOM 3905 C CA . THR A 1 537 ? -35.784 -2.054 28.710 1.00 95.62 537 THR A CA 1
ATOM 3906 C C . THR A 1 537 ? -35.170 -0.712 29.102 1.00 95.62 537 THR A C 1
ATOM 3908 O O . THR A 1 537 ? -35.299 -0.261 30.239 1.00 95.62 537 THR A O 1
ATOM 3911 N N . ILE A 1 538 ? -34.533 -0.057 28.137 1.00 97.19 538 ILE A N 1
ATOM 3912 C CA . ILE A 1 538 ? -34.009 1.306 28.206 1.00 97.19 538 ILE A CA 1
ATOM 3913 C C . ILE A 1 538 ? -35.092 2.236 27.661 1.00 97.19 538 ILE A C 1
ATOM 3915 O O . ILE A 1 538 ? -35.592 2.041 26.552 1.00 97.19 538 ILE A O 1
ATOM 3919 N N . SER A 1 539 ? -35.481 3.235 28.452 1.00 96.31 539 SER A N 1
ATOM 3920 C CA . SER A 1 539 ? -36.541 4.187 28.093 1.00 96.31 539 SER A CA 1
ATOM 3921 C C . SER A 1 539 ? -35.971 5.603 28.085 1.00 96.31 539 SER A C 1
ATOM 3923 O O . SER A 1 539 ? -35.978 6.242 29.140 1.00 96.31 539 SER A O 1
ATOM 3925 N N . PRO A 1 540 ? -35.451 6.095 26.944 1.00 96.50 540 PRO A N 1
ATOM 3926 C CA . PRO A 1 540 ? -34.917 7.446 26.865 1.00 96.50 540 PRO A CA 1
ATOM 3927 C C . PRO A 1 540 ? -35.976 8.476 27.276 1.00 96.50 540 PRO A C 1
ATOM 3929 O O . PRO A 1 540 ? -37.105 8.445 26.787 1.00 96.50 540 PRO A O 1
ATOM 3932 N N . ALA A 1 541 ? -35.614 9.379 28.184 1.00 95.25 541 ALA A N 1
ATOM 3933 C CA . ALA A 1 541 ? -36.453 10.466 28.688 1.00 95.25 541 ALA A CA 1
ATOM 3934 C C . ALA A 1 541 ? -36.525 11.659 27.715 1.00 95.25 541 ALA A C 1
ATOM 3936 O O . ALA A 1 541 ? -37.318 12.580 27.897 1.00 95.25 541 ALA A O 1
ATOM 3937 N N . SER A 1 542 ? -35.667 11.658 26.695 1.00 95.25 542 SER A N 1
ATOM 3938 C CA . SER A 1 542 ? -35.664 12.578 25.558 1.00 95.25 542 SER A CA 1
ATOM 3939 C C . SER A 1 542 ? -35.019 11.886 24.353 1.00 95.25 542 SER A C 1
ATOM 3941 O O . SER A 1 542 ? -34.494 10.778 24.494 1.00 95.25 542 SER A O 1
ATOM 3943 N N . ALA A 1 543 ? -35.021 12.520 23.177 1.00 93.88 543 ALA A N 1
ATOM 3944 C CA . ALA A 1 543 ? -34.293 12.010 22.014 1.00 93.88 543 ALA A CA 1
ATOM 3945 C C . ALA A 1 543 ? -32.839 11.648 22.382 1.00 93.88 543 ALA A C 1
ATOM 3947 O O . ALA A 1 543 ? -32.166 12.385 23.113 1.00 93.88 543 ALA A O 1
ATOM 3948 N N . LEU A 1 544 ? -32.371 10.488 21.915 1.00 96.88 544 LEU A N 1
ATOM 3949 C CA . LEU A 1 544 ? -30.971 10.098 22.077 1.00 96.88 544 LEU A CA 1
ATOM 3950 C C . LEU A 1 544 ? -30.070 11.058 21.278 1.00 96.88 544 LEU A C 1
ATOM 3952 O O . LEU A 1 544 ? -30.527 11.625 20.279 1.00 96.88 544 LEU A O 1
ATOM 3956 N N . PRO A 1 545 ? -28.808 11.259 21.698 1.00 96.56 545 PRO A N 1
ATOM 3957 C CA . PRO A 1 545 ? -27.848 12.013 20.902 1.00 96.56 545 PRO A CA 1
ATOM 3958 C C . PRO A 1 545 ? -27.699 11.383 19.511 1.00 96.56 545 PRO A C 1
ATOM 3960 O O . PRO A 1 545 ? -27.766 10.161 19.365 1.00 96.56 545 PRO A O 1
ATOM 3963 N N . ALA A 1 546 ? -27.517 12.215 18.484 1.00 96.69 546 ALA A N 1
ATOM 3964 C CA . ALA A 1 546 ? -27.203 11.711 17.153 1.00 96.69 546 ALA A CA 1
ATOM 3965 C C . ALA A 1 546 ? -25.801 11.096 17.164 1.00 96.69 546 ALA A C 1
ATOM 3967 O O . ALA A 1 546 ? -24.892 11.677 17.743 1.00 96.69 546 ALA A O 1
ATOM 3968 N N . ILE A 1 547 ? -25.639 9.943 16.530 1.00 96.12 547 ILE A N 1
ATOM 3969 C CA . ILE A 1 547 ? -24.367 9.244 16.377 1.00 96.12 547 ILE A CA 1
ATOM 3970 C C . ILE A 1 547 ? -23.598 9.940 15.255 1.00 96.12 547 ILE A C 1
ATOM 3972 O O . ILE A 1 547 ? -24.060 9.944 14.111 1.00 96.12 547 ILE A O 1
ATOM 3976 N N . THR A 1 548 ? -22.472 10.563 15.584 1.00 93.44 548 THR A N 1
ATOM 3977 C CA . THR A 1 548 ? -21.647 11.342 14.647 1.00 93.44 548 THR A CA 1
ATOM 3978 C C . THR A 1 548 ? -20.430 10.572 14.163 1.00 93.44 548 THR A C 1
ATOM 3980 O O . THR A 1 548 ? -20.005 10.807 13.041 1.00 93.44 548 THR A O 1
ATOM 3983 N N . GLU A 1 549 ? -19.964 9.591 14.933 1.00 88.00 549 GLU A N 1
ATOM 3984 C CA . GLU A 1 549 ? -18.797 8.765 14.616 1.00 88.00 549 GLU A CA 1
ATOM 3985 C C . GLU A 1 549 ? -19.186 7.313 14.311 1.00 88.00 549 GLU A C 1
ATOM 3987 O O . GLU A 1 549 ? -20.327 6.887 14.526 1.00 88.00 549 GLU A O 1
ATOM 3992 N N . LYS A 1 550 ? -18.266 6.547 13.713 1.00 88.25 550 LYS A N 1
ATOM 3993 C CA . LYS A 1 550 ? -18.516 5.135 13.393 1.00 88.25 550 LYS A CA 1
ATOM 3994 C C . LYS A 1 550 ? -18.658 4.343 14.695 1.00 88.25 550 LYS A C 1
ATOM 3996 O O . LYS A 1 550 ? -17.743 4.318 15.500 1.00 88.25 550 LYS A O 1
ATOM 4001 N N . VAL A 1 551 ? -19.759 3.614 14.871 1.00 92.56 551 VAL A N 1
ATOM 4002 C CA . VAL A 1 551 ? -19.984 2.836 16.103 1.00 92.56 551 VAL A CA 1
ATOM 4003 C C . VAL A 1 551 ? -20.606 1.471 15.831 1.00 92.56 551 VAL A C 1
ATOM 4005 O O . VAL A 1 551 ? -21.444 1.304 14.940 1.00 92.56 551 VAL A O 1
ATOM 4008 N N . THR A 1 552 ? -20.234 0.482 16.635 1.00 94.00 552 THR A N 1
ATOM 4009 C CA . THR A 1 552 ? -20.904 -0.812 16.744 1.00 94.00 552 THR A CA 1
ATOM 4010 C C . THR A 1 552 ? -21.694 -0.859 18.047 1.00 94.00 552 THR A C 1
ATOM 4012 O O . THR A 1 552 ? -21.127 -0.851 19.127 1.00 94.00 552 THR A O 1
ATOM 4015 N N . ILE A 1 553 ? -23.020 -0.939 17.965 1.00 96.25 553 ILE A N 1
ATOM 4016 C CA . ILE A 1 553 ? -23.911 -1.128 19.116 1.00 96.25 553 ILE A CA 1
ATOM 4017 C C . ILE A 1 553 ? -24.317 -2.604 19.149 1.00 96.25 553 ILE A C 1
ATOM 4019 O O . ILE A 1 553 ? -25.204 -3.026 18.392 1.00 96.25 553 ILE A O 1
ATOM 4023 N N . ASP A 1 554 ? -23.662 -3.402 19.998 1.00 95.88 554 ASP A N 1
ATOM 4024 C CA . ASP A 1 554 ? -23.800 -4.862 20.008 1.00 95.88 554 ASP A CA 1
ATOM 4025 C C . ASP A 1 554 ? -24.589 -5.392 21.214 1.00 95.88 554 ASP A C 1
ATOM 4027 O O . ASP A 1 554 ? -24.044 -5.770 22.250 1.00 95.88 554 ASP A O 1
ATOM 4031 N N . GLY A 1 555 ? -25.902 -5.548 21.037 1.00 94.31 555 GLY A N 1
ATOM 4032 C CA . GLY A 1 555 ? -26.791 -6.184 22.010 1.00 94.31 555 GLY A CA 1
ATOM 4033 C C . GLY A 1 555 ? -26.571 -7.690 22.204 1.00 94.31 555 GLY A C 1
ATOM 4034 O O . GLY A 1 555 ? -27.181 -8.274 23.101 1.00 94.31 555 GLY A O 1
ATOM 4035 N N . THR A 1 556 ? -25.720 -8.353 21.407 1.00 93.50 556 THR A N 1
ATOM 4036 C CA . THR A 1 556 ? -25.369 -9.772 21.629 1.00 93.50 556 THR A CA 1
ATOM 4037 C C . THR A 1 556 ? -24.405 -9.986 22.783 1.00 93.50 556 THR A C 1
ATOM 4039 O O . THR A 1 556 ? -24.277 -11.118 23.248 1.00 93.50 556 THR A O 1
ATOM 4042 N N . THR A 1 557 ? -23.779 -8.911 23.260 1.00 95.12 557 THR A N 1
ATOM 4043 C CA . THR A 1 557 ? -22.889 -8.918 24.426 1.00 95.12 557 THR A CA 1
ATOM 4044 C C . THR A 1 557 ? -23.652 -9.043 25.746 1.00 95.12 557 THR A C 1
ATOM 4046 O O . THR A 1 557 ? -23.105 -9.582 26.705 1.00 95.12 557 THR A O 1
ATOM 4049 N N . GLN A 1 558 ? -24.940 -8.665 25.773 1.00 96.31 558 GLN A N 1
ATOM 4050 C CA . GLN A 1 558 ? -25.783 -8.755 26.965 1.00 96.31 558 GLN A CA 1
ATOM 4051 C C . GLN A 1 558 ? -25.837 -10.193 27.516 1.00 96.31 558 GLN A C 1
ATOM 4053 O O . GLN A 1 558 ? -26.313 -11.105 26.818 1.00 96.31 558 GLN A O 1
ATOM 4058 N N . PRO A 1 559 ? -25.448 -10.413 28.789 1.00 94.50 559 PRO A N 1
ATOM 4059 C CA . PRO A 1 559 ? -25.573 -11.707 29.443 1.00 94.50 559 PRO A CA 1
ATOM 4060 C C . PRO A 1 559 ? -26.964 -12.332 29.285 1.00 94.50 559 PRO A C 1
ATOM 4062 O O . PRO A 1 559 ? -28.001 -11.700 29.494 1.00 94.50 559 PRO A O 1
ATOM 4065 N N . GLY A 1 560 ? -26.988 -13.614 28.911 1.00 88.31 560 GLY A N 1
ATOM 4066 C CA . GLY A 1 560 ? -28.223 -14.367 28.674 1.00 88.31 560 GLY A CA 1
ATOM 4067 C C . GLY A 1 560 ? -28.795 -14.251 27.254 1.00 88.31 560 GLY A C 1
ATOM 4068 O O . GLY A 1 560 ? -29.846 -14.843 26.981 1.00 88.31 560 GLY A O 1
ATOM 4069 N N . TYR A 1 561 ? -28.133 -13.544 26.333 1.00 91.19 561 TYR A N 1
ATOM 4070 C CA . TYR A 1 561 ? -28.448 -13.624 24.908 1.00 91.19 561 TYR A CA 1
ATOM 4071 C C . TYR A 1 561 ? -28.037 -14.990 24.327 1.00 91.19 561 TYR A C 1
ATOM 4073 O O . TYR A 1 561 ? -26.894 -15.418 24.437 1.00 91.19 561 TYR A O 1
ATOM 4081 N N . ALA A 1 562 ? -28.983 -15.684 23.689 1.00 87.38 562 ALA A N 1
ATOM 4082 C CA . ALA A 1 562 ? -28.788 -17.033 23.137 1.00 87.38 562 ALA A CA 1
ATOM 4083 C C . ALA A 1 562 ? -29.089 -17.115 21.627 1.00 87.38 562 ALA A C 1
ATOM 4085 O O . ALA A 1 562 ? -29.381 -18.186 21.101 1.00 87.38 562 ALA A O 1
ATOM 4086 N N . GLY A 1 563 ? -29.082 -15.978 20.921 1.00 78.75 563 GLY A N 1
ATOM 4087 C CA . GLY A 1 563 ? -29.268 -15.933 19.465 1.00 78.75 563 GLY A CA 1
ATOM 4088 C C . GLY A 1 563 ? -30.715 -15.936 18.955 1.00 78.75 563 GLY A C 1
ATOM 4089 O O . GLY A 1 563 ? -30.907 -15.779 17.754 1.00 78.75 563 GLY A O 1
ATOM 4090 N N . ALA A 1 564 ? -31.721 -16.102 19.824 1.00 77.38 564 ALA A N 1
ATOM 4091 C CA . ALA A 1 564 ? -33.130 -16.175 19.416 1.00 77.38 564 ALA A CA 1
ATOM 4092 C C . ALA A 1 564 ? -33.824 -14.801 19.337 1.00 77.38 564 ALA A C 1
ATOM 4094 O O . ALA A 1 564 ? -34.363 -14.449 18.291 1.00 77.38 564 ALA A O 1
ATOM 4095 N N . ALA A 1 565 ? -33.810 -14.032 20.431 1.00 86.44 565 ALA A N 1
ATOM 4096 C CA . ALA A 1 565 ? -34.445 -12.717 20.531 1.00 86.44 565 ALA A CA 1
ATOM 4097 C C . ALA A 1 565 ? -33.509 -11.717 21.235 1.00 86.44 565 ALA A C 1
ATOM 4099 O O . ALA A 1 565 ? -32.816 -12.127 22.177 1.00 86.44 565 ALA A O 1
ATOM 4100 N N . PRO A 1 566 ? -33.494 -10.437 20.811 1.00 93.25 566 PRO A N 1
ATOM 4101 C CA . PRO A 1 566 ? -32.797 -9.361 21.510 1.00 93.25 566 PRO A CA 1
ATOM 4102 C C . PRO A 1 566 ? -33.084 -9.351 23.013 1.00 93.25 566 PRO A C 1
ATOM 4104 O O . PRO A 1 566 ? -34.226 -9.535 23.438 1.00 93.25 566 PRO A O 1
ATOM 4107 N N . LYS A 1 567 ? -32.044 -9.126 23.819 1.00 94.88 567 LYS A N 1
ATOM 4108 C CA . LYS A 1 567 ? -32.175 -8.932 25.273 1.00 94.88 567 LYS A CA 1
ATOM 4109 C C . LYS A 1 567 ? -32.217 -7.467 25.676 1.00 94.88 567 LYS A C 1
ATOM 4111 O O . LYS A 1 567 ? -32.646 -7.177 26.785 1.00 94.88 567 LYS A O 1
ATOM 4116 N N . ILE A 1 568 ? -31.825 -6.576 24.775 1.00 96.75 568 ILE A N 1
ATOM 4117 C CA . ILE A 1 568 ? -31.901 -5.134 24.958 1.00 96.75 568 ILE A CA 1
ATOM 4118 C C . ILE A 1 568 ? -33.102 -4.610 24.180 1.00 96.75 568 ILE A C 1
ATOM 4120 O O . ILE A 1 568 ? -33.235 -4.861 22.979 1.00 96.75 568 ILE A O 1
ATOM 4124 N N . GLU A 1 569 ? -33.977 -3.892 24.872 1.00 95.94 569 GLU A N 1
ATOM 4125 C CA . GLU A 1 569 ? -35.068 -3.127 24.281 1.00 95.94 569 GLU A CA 1
ATOM 4126 C C . GLU A 1 569 ? -34.811 -1.640 24.513 1.00 95.94 569 GLU A C 1
ATOM 4128 O O . GLU A 1 569 ? -34.584 -1.215 25.639 1.00 95.94 569 GLU A O 1
ATOM 4133 N N . VAL A 1 570 ? -34.879 -0.845 23.452 1.00 96.62 570 VAL A N 1
ATOM 4134 C CA . VAL A 1 570 ? -34.857 0.614 23.492 1.00 96.62 570 VAL A CA 1
ATOM 4135 C C . VAL A 1 570 ? -36.242 1.094 23.073 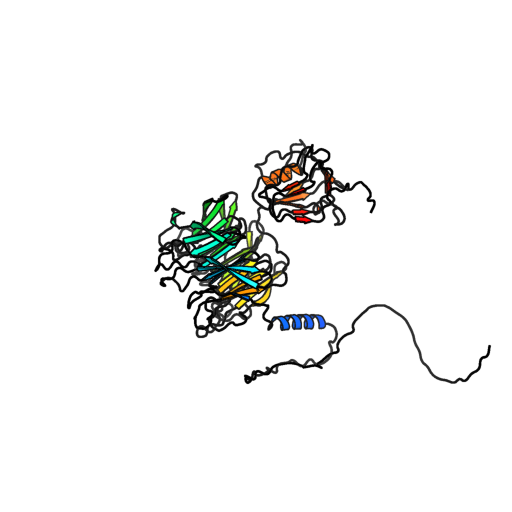1.00 96.62 570 VAL A C 1
ATOM 4137 O O . VAL A 1 570 ? -36.618 0.967 21.903 1.00 96.62 570 VAL A O 1
ATOM 4140 N N . GLN A 1 571 ? -37.010 1.619 24.028 1.00 93.75 571 GLN A N 1
ATOM 4141 C CA . GLN A 1 571 ? -38.374 2.087 23.783 1.00 93.75 571 GLN A CA 1
ATOM 4142 C C . GLN A 1 571 ? -38.492 3.611 23.854 1.00 93.75 571 GLN A C 1
ATOM 4144 O O . GLN A 1 571 ? -38.086 4.244 24.823 1.00 93.75 571 GLN A O 1
ATOM 4149 N N . GLY A 1 572 ? -39.103 4.208 22.839 1.00 93.88 572 GLY A N 1
ATOM 4150 C CA . GLY A 1 572 ? -39.202 5.659 22.689 1.00 93.88 572 GLY A CA 1
ATOM 4151 C C . GLY A 1 572 ? -40.401 6.325 23.355 1.00 93.88 572 GLY A C 1
ATOM 4152 O O . GLY A 1 572 ? -40.614 7.513 23.129 1.00 93.88 572 GLY A O 1
ATOM 4153 N N . SER A 1 573 ? -41.199 5.611 24.160 1.00 93.06 573 SER A N 1
ATOM 4154 C CA . SER A 1 573 ? -42.487 6.128 24.658 1.00 93.06 573 SER A CA 1
ATOM 4155 C C . SER A 1 573 ? -42.358 7.375 25.540 1.00 93.06 573 SER A C 1
ATOM 4157 O O . SER A 1 573 ? -43.340 8.083 25.748 1.00 93.06 573 SER A O 1
ATOM 4159 N N . LEU A 1 574 ? -41.158 7.627 26.075 1.00 95.12 574 LEU A N 1
ATOM 4160 C CA . LEU A 1 574 ? -40.822 8.795 26.890 1.00 95.12 574 LEU A CA 1
ATOM 4161 C C . LEU A 1 574 ? -39.877 9.780 26.178 1.00 95.12 574 LEU A C 1
ATOM 4163 O O . LEU A 1 574 ? -39.555 10.813 26.754 1.00 95.12 574 LEU A O 1
ATOM 4167 N N . ALA A 1 575 ? -39.468 9.514 24.931 1.00 93.06 575 ALA A N 1
ATOM 4168 C CA . ALA A 1 575 ? -38.438 10.293 24.236 1.00 93.06 575 ALA A CA 1
ATOM 4169 C C . ALA A 1 575 ? -38.933 11.661 23.714 1.00 93.06 575 ALA A C 1
ATOM 4171 O O . ALA A 1 575 ? -38.129 12.493 23.290 1.00 93.06 575 ALA A O 1
ATOM 4172 N N . GLY A 1 576 ? -40.245 11.907 23.763 1.00 91.31 576 GLY A N 1
ATOM 4173 C CA . GLY A 1 576 ? -40.887 13.141 23.308 1.00 91.31 576 GLY A CA 1
ATOM 4174 C C . GLY A 1 576 ? -41.414 13.083 21.869 1.00 91.31 576 GLY A C 1
ATOM 4175 O O . GLY A 1 576 ? -41.189 12.126 21.130 1.00 91.31 576 GLY A O 1
ATOM 4176 N N . SER A 1 577 ? -42.150 14.125 21.471 1.00 90.38 577 SER A N 1
ATOM 4177 C CA . SER A 1 577 ? -42.747 14.239 20.132 1.00 90.38 577 SER A CA 1
ATOM 4178 C C . SER A 1 577 ? -41.688 14.402 19.039 1.00 90.38 577 SER A C 1
ATOM 4180 O O . SER A 1 577 ? -40.743 15.174 19.214 1.00 90.38 577 SER A O 1
ATOM 4182 N N . ASN A 1 578 ? -41.886 13.757 17.892 1.00 88.56 578 ASN A N 1
ATOM 4183 C CA . ASN A 1 578 ? -40.980 13.666 16.745 1.00 88.56 578 ASN A CA 1
ATOM 4184 C C . ASN A 1 578 ? -39.605 13.047 17.054 1.00 88.56 578 ASN A C 1
ATOM 4186 O O . ASN A 1 578 ? -38.694 13.130 16.225 1.00 88.56 578 ASN A O 1
ATOM 4190 N N . ALA A 1 579 ? -39.431 12.428 18.225 1.00 91.44 579 ALA A N 1
ATOM 4191 C CA . ALA A 1 579 ? -38.179 11.776 18.576 1.00 91.44 579 ALA A CA 1
ATOM 4192 C C . ALA A 1 579 ? -37.963 10.536 17.697 1.00 91.44 579 ALA A C 1
ATOM 4194 O O . ALA A 1 579 ? -38.836 9.669 17.593 1.00 91.44 579 ALA A O 1
ATOM 4195 N N . ASN A 1 580 ? -36.789 10.461 17.071 1.00 93.25 580 ASN A N 1
ATOM 4196 C CA . ASN A 1 580 ? -36.300 9.234 16.449 1.00 93.25 580 ASN A CA 1
ATOM 4197 C C . ASN A 1 580 ? -35.576 8.388 17.511 1.00 93.25 580 ASN A C 1
ATOM 4199 O O . ASN A 1 580 ? -35.144 8.933 18.527 1.00 93.25 580 ASN A O 1
ATOM 4203 N N . GLY A 1 581 ? -35.429 7.084 17.272 1.00 93.31 581 GLY A N 1
ATOM 4204 C CA . GLY A 1 581 ? -34.642 6.209 18.145 1.00 93.31 581 GLY A CA 1
ATOM 4205 C C . GLY A 1 581 ? -33.149 6.444 17.994 1.00 93.31 581 GLY A C 1
ATOM 4206 O O . GLY A 1 581 ? -32.574 7.225 18.744 1.00 93.31 581 GLY A O 1
ATOM 4207 N N . PHE A 1 582 ? -32.526 5.802 17.011 1.00 96.50 582 PHE A N 1
ATOM 4208 C CA . PHE A 1 582 ? -31.142 6.104 16.643 1.00 96.50 582 PHE A CA 1
ATOM 4209 C C . PHE A 1 582 ? -31.101 7.023 15.427 1.00 96.50 582 PHE A C 1
ATOM 4211 O O . PHE A 1 582 ? -31.811 6.785 14.450 1.00 96.50 582 PHE A O 1
ATOM 4218 N N . VAL A 1 583 ? -30.263 8.056 15.473 1.00 96.81 583 VAL A N 1
ATOM 4219 C CA . VAL A 1 583 ? -29.979 8.927 14.326 1.00 96.81 583 VAL A CA 1
ATOM 4220 C C . VAL A 1 583 ? -28.502 8.790 13.997 1.00 96.81 583 VAL A C 1
ATOM 4222 O O . VAL A 1 583 ? -27.672 9.206 14.792 1.00 96.81 583 VAL A O 1
ATOM 4225 N N . PHE A 1 584 ? -28.185 8.213 12.846 1.00 95.88 584 PHE A N 1
ATOM 4226 C CA . PHE A 1 584 ? -26.820 8.108 12.332 1.00 95.88 584 PHE A CA 1
ATOM 4227 C C . PHE A 1 584 ? -26.541 9.320 11.443 1.00 95.88 584 PHE A C 1
ATOM 4229 O O . PHE A 1 584 ? -27.017 9.362 10.310 1.00 95.88 584 PHE A O 1
ATOM 4236 N N . ALA A 1 585 ? -25.849 10.323 11.982 1.00 94.19 585 ALA A N 1
ATOM 4237 C CA . ALA A 1 585 ? -25.547 11.594 11.325 1.00 94.19 585 ALA A CA 1
ATOM 4238 C C . ALA A 1 585 ? -24.341 11.486 10.374 1.00 94.19 585 ALA A C 1
ATOM 4240 O O . ALA A 1 585 ? -23.625 10.483 10.364 1.00 94.19 585 ALA A O 1
ATOM 4241 N N . ALA A 1 586 ? -24.101 12.531 9.577 1.00 80.88 586 ALA A N 1
ATOM 4242 C CA . ALA A 1 586 ? -22.924 12.623 8.714 1.00 80.88 586 ALA A CA 1
ATOM 4243 C C . ALA A 1 586 ? -21.628 12.464 9.537 1.00 80.88 586 ALA A C 1
ATOM 4245 O O . ALA A 1 586 ? -21.418 13.213 10.483 1.00 80.88 586 ALA A O 1
ATOM 4246 N N . GLY A 1 587 ? -20.801 11.478 9.171 1.00 78.12 587 GLY A N 1
ATOM 4247 C CA . GLY A 1 587 ? -19.600 11.052 9.912 1.00 78.12 587 GLY A CA 1
ATOM 4248 C C . GLY A 1 587 ? -19.671 9.584 10.355 1.00 78.12 587 GLY A C 1
ATOM 4249 O O . GLY A 1 587 ? -18.716 8.835 10.184 1.00 78.12 587 GLY A O 1
ATOM 4250 N N . SER A 1 588 ? -20.866 9.103 10.714 1.00 88.38 588 SER A N 1
ATOM 4251 C CA . SER A 1 588 ? -21.093 7.753 11.264 1.00 88.38 588 SER A CA 1
ATOM 4252 C C . SER A 1 588 ? -21.146 6.611 10.235 1.00 88.38 588 SER A C 1
ATOM 4254 O O . SER A 1 588 ? -21.846 5.617 10.435 1.00 88.38 588 SER A O 1
ATOM 4256 N N . ASN A 1 589 ? -20.458 6.739 9.097 1.00 83.56 589 ASN A N 1
ATOM 4257 C CA . ASN A 1 589 ? -20.528 5.746 8.019 1.00 83.56 589 ASN A CA 1
ATOM 4258 C C . ASN A 1 589 ? -20.051 4.363 8.493 1.00 83.56 589 ASN A C 1
ATOM 4260 O O . ASN A 1 589 ? -19.110 4.254 9.278 1.00 83.56 589 ASN A O 1
ATOM 4264 N N . GLN A 1 590 ? -20.650 3.298 7.950 1.00 83.75 590 GLN A N 1
ATOM 4265 C CA . GLN A 1 590 ? -20.323 1.908 8.307 1.00 83.75 590 GLN A CA 1
ATOM 4266 C C . GLN A 1 590 ? -20.591 1.542 9.779 1.00 83.75 590 GLN A C 1
ATOM 4268 O O . GLN A 1 590 ? -19.973 0.607 10.302 1.00 83.75 590 GLN A O 1
ATOM 4273 N N . SER A 1 591 ? -21.499 2.247 10.459 1.00 91.12 591 SER A N 1
ATOM 4274 C CA . SER A 1 591 ? -21.924 1.874 11.810 1.00 91.12 591 SER A CA 1
ATOM 4275 C C . SER A 1 591 ? -22.769 0.603 11.794 1.00 91.12 591 SER A C 1
ATOM 4277 O O . SER A 1 591 ? -23.427 0.280 10.804 1.00 91.12 591 SER A O 1
ATOM 4279 N N . THR A 1 592 ? -22.778 -0.133 12.903 1.00 91.75 592 THR A N 1
ATOM 4280 C CA . THR A 1 592 ? -23.529 -1.385 13.040 1.00 91.75 592 THR A CA 1
ATOM 4281 C C . THR A 1 592 ? -24.439 -1.353 14.263 1.00 91.75 592 THR A C 1
ATOM 4283 O O . THR A 1 592 ? -23.998 -1.046 15.361 1.00 91.75 592 THR A O 1
ATOM 4286 N N . VAL A 1 593 ? -25.703 -1.752 14.105 1.00 94.88 593 VAL A N 1
ATOM 4287 C CA . VAL A 1 593 ? -26.614 -2.053 15.223 1.00 94.88 593 VAL A CA 1
ATOM 4288 C C . VAL A 1 593 ? -26.982 -3.526 15.180 1.00 94.88 593 VAL A C 1
ATOM 4290 O O . VAL A 1 593 ? -27.490 -4.025 14.167 1.00 94.88 593 VAL A O 1
ATOM 4293 N N . LYS A 1 594 ? -26.762 -4.235 16.286 1.00 93.69 594 LYS A N 1
ATOM 4294 C CA . LYS A 1 594 ? -26.888 -5.690 16.327 1.00 93.69 594 LYS A CA 1
ATOM 4295 C C . LYS A 1 594 ? -27.705 -6.172 17.519 1.00 93.69 594 LYS A C 1
ATOM 4297 O O . LYS A 1 594 ? -27.348 -5.929 18.659 1.00 93.69 594 LYS A O 1
ATOM 4302 N N . ALA A 1 595 ? -28.765 -6.933 17.249 1.00 93.31 595 ALA A N 1
ATOM 4303 C CA . ALA A 1 595 ? -29.594 -7.608 18.254 1.00 93.31 595 ALA A CA 1
ATOM 4304 C C . ALA A 1 595 ? -30.241 -6.693 19.316 1.00 93.31 595 ALA A C 1
ATOM 4306 O O . ALA A 1 595 ? -30.264 -7.037 20.499 1.00 93.31 595 ALA A O 1
ATOM 4307 N N . LEU A 1 596 ? -30.822 -5.568 18.885 1.00 94.75 596 LEU A N 1
ATOM 4308 C CA . LEU A 1 596 ? -31.655 -4.689 19.721 1.00 94.75 596 LEU A CA 1
ATOM 4309 C C . LEU A 1 596 ? -33.131 -4.781 19.307 1.00 94.75 596 LEU A C 1
ATOM 4311 O O . LEU A 1 596 ? -33.441 -4.952 18.128 1.00 94.75 596 LEU A O 1
ATOM 4315 N N . THR A 1 597 ? -34.052 -4.621 20.257 1.00 94.94 597 THR A N 1
ATOM 4316 C CA . THR A 1 597 ? -35.451 -4.273 19.956 1.00 94.94 597 THR A CA 1
ATOM 4317 C C . THR A 1 597 ? -35.604 -2.761 20.048 1.00 94.94 597 THR A C 1
ATOM 4319 O O . THR A 1 597 ? -35.276 -2.193 21.079 1.00 94.94 597 THR A O 1
ATOM 4322 N N . ILE A 1 598 ? -36.078 -2.101 18.995 1.00 94.81 598 ILE A N 1
ATOM 4323 C CA . ILE A 1 598 ? -36.218 -0.642 18.922 1.00 94.81 598 ILE A CA 1
ATOM 4324 C C . ILE A 1 598 ? -37.666 -0.325 18.570 1.00 94.81 598 ILE A C 1
ATOM 4326 O O . ILE A 1 598 ? -38.128 -0.628 17.466 1.00 94.81 598 ILE A O 1
ATOM 4330 N N . ASN A 1 599 ? -38.416 0.248 19.507 1.00 93.75 599 ASN A N 1
ATOM 4331 C CA . ASN A 1 599 ? -39.860 0.413 19.346 1.00 93.75 599 ASN A CA 1
ATOM 4332 C C . ASN A 1 599 ? -40.398 1.682 20.019 1.00 93.75 599 ASN A C 1
ATOM 4334 O O . ASN A 1 599 ? -39.683 2.395 20.715 1.00 93.75 599 ASN A O 1
ATOM 4338 N N . ARG A 1 600 ? -41.683 1.968 19.780 1.00 92.62 600 ARG A N 1
ATOM 4339 C CA . ARG A 1 600 ? -42.456 3.025 20.458 1.00 92.62 600 ARG A CA 1
ATOM 4340 C C . ARG A 1 600 ? -41.860 4.445 20.379 1.00 92.62 600 ARG A C 1
ATOM 4342 O O . ARG A 1 600 ? -42.125 5.249 21.261 1.00 92.62 600 ARG A O 1
ATOM 4349 N N . PHE A 1 601 ? -41.082 4.762 19.343 1.00 93.06 601 PHE A N 1
ATOM 4350 C CA . PHE A 1 601 ? -40.676 6.138 19.027 1.00 93.06 601 PHE A CA 1
ATOM 4351 C C . PHE A 1 601 ? -41.782 6.853 18.241 1.00 93.06 601 PHE A C 1
ATOM 4353 O O . PHE A 1 601 ? -42.470 6.220 17.443 1.00 93.06 601 PHE A O 1
ATOM 4360 N N . ASP A 1 602 ? -41.955 8.156 18.475 1.00 90.19 602 ASP A N 1
ATOM 4361 C CA . ASP A 1 602 ? -42.990 8.973 17.815 1.00 90.19 602 ASP A CA 1
ATOM 4362 C C . ASP A 1 602 ? -42.689 9.204 16.320 1.00 90.19 602 ASP A C 1
ATOM 4364 O O . ASP A 1 602 ? -43.596 9.389 15.513 1.00 90.19 602 ASP A O 1
ATOM 4368 N N . SER A 1 603 ? -41.407 9.146 15.941 1.00 90.88 603 SER A N 1
ATOM 4369 C CA . SER A 1 603 ? -40.922 9.193 14.556 1.00 90.88 603 SER A CA 1
ATOM 4370 C C . SER A 1 603 ? -40.241 7.861 14.173 1.00 90.88 603 SER A C 1
ATOM 4372 O O . SER A 1 603 ? -40.705 6.780 14.536 1.00 90.88 603 SER A O 1
ATOM 4374 N N . ALA A 1 604 ? -39.146 7.886 13.410 1.00 90.56 604 ALA A N 1
ATOM 4375 C CA . ALA A 1 604 ? -38.440 6.688 12.978 1.00 90.56 604 ALA A CA 1
ATOM 4376 C C . ALA A 1 604 ? -37.718 6.007 14.152 1.00 90.56 604 ALA A C 1
ATOM 4378 O O . ALA A 1 604 ? -36.971 6.646 14.888 1.00 90.56 604 ALA A O 1
ATOM 4379 N N . GLY A 1 605 ? -37.858 4.684 14.291 1.00 88.88 605 GLY A N 1
ATOM 4380 C CA . GLY A 1 605 ? -37.048 3.918 15.249 1.00 88.88 605 GLY A CA 1
ATOM 4381 C C . GLY A 1 605 ? -35.546 4.013 14.948 1.00 88.88 605 GLY A C 1
ATOM 4382 O O . GLY A 1 605 ? -34.734 4.089 15.863 1.00 88.88 605 GLY A O 1
ATOM 4383 N N . ILE A 1 606 ? -35.174 4.081 13.667 1.00 93.06 606 ILE A N 1
ATOM 4384 C CA . ILE A 1 606 ? -33.813 4.388 13.217 1.00 93.06 606 ILE A CA 1
ATOM 4385 C C . ILE A 1 606 ? -33.895 5.333 12.018 1.00 93.06 606 ILE A C 1
ATOM 4387 O O . ILE A 1 606 ? -34.694 5.108 11.108 1.00 93.06 606 ILE A O 1
ATOM 4391 N N . LYS A 1 607 ? -33.052 6.363 12.006 1.00 93.31 607 LYS A N 1
ATOM 4392 C CA . LYS A 1 607 ? -32.871 7.311 10.910 1.00 93.31 607 LYS A CA 1
ATOM 4393 C C . LYS A 1 607 ? -31.407 7.288 10.469 1.00 93.31 607 LYS A C 1
ATOM 4395 O O . LYS A 1 607 ? -30.522 7.546 11.278 1.00 93.31 607 LYS A O 1
ATOM 4400 N N . PHE A 1 608 ? -31.166 7.001 9.194 1.00 90.19 608 PHE A N 1
ATOM 4401 C CA . PHE A 1 608 ? -29.832 7.053 8.597 1.00 90.19 608 PHE A CA 1
ATOM 4402 C C . PHE A 1 608 ? -29.674 8.329 7.767 1.00 90.19 608 PHE A C 1
ATOM 4404 O O . PHE A 1 608 ? -30.469 8.583 6.863 1.00 90.19 608 PHE A O 1
ATOM 4411 N N . GLU A 1 609 ? -28.654 9.119 8.087 1.00 92.69 609 GLU A N 1
ATOM 4412 C CA . GLU A 1 609 ? -28.172 10.284 7.330 1.00 92.69 609 GLU A CA 1
ATOM 4413 C C . GLU A 1 609 ? -26.711 10.083 6.860 1.00 92.69 609 GLU A C 1
ATOM 4415 O O . GLU A 1 609 ? -26.139 10.961 6.218 1.00 92.69 609 GLU A O 1
ATOM 4420 N N . SER A 1 610 ? -26.131 8.910 7.144 1.00 88.56 610 SER A N 1
ATOM 4421 C CA . SER A 1 610 ? -24.824 8.415 6.691 1.00 88.56 610 SER A CA 1
ATOM 4422 C C . SER A 1 610 ? -24.956 7.123 5.865 1.00 88.56 610 SER A C 1
ATOM 4424 O O . SER A 1 610 ? -26.022 6.498 5.825 1.00 88.56 610 SER A O 1
ATOM 4426 N N . ASN A 1 611 ? -23.874 6.721 5.190 1.00 82.75 611 ASN A N 1
ATOM 4427 C CA . ASN A 1 611 ? -23.846 5.601 4.244 1.00 82.75 611 ASN A CA 1
ATOM 4428 C C . ASN A 1 611 ? -23.317 4.294 4.867 1.00 82.75 611 ASN A C 1
ATOM 4430 O O . ASN A 1 611 ? -22.629 4.295 5.888 1.00 82.75 611 ASN A O 1
ATOM 4434 N N . ASP A 1 612 ? -23.633 3.169 4.216 1.00 83.56 612 ASP A N 1
ATOM 4435 C CA . ASP A 1 612 ? -23.099 1.824 4.499 1.00 83.56 612 ASP A CA 1
ATOM 4436 C C . ASP A 1 612 ? -23.337 1.279 5.917 1.00 83.56 612 ASP A C 1
ATOM 4438 O O . ASP A 1 612 ? -22.641 0.377 6.378 1.00 83.56 612 ASP A O 1
ATOM 4442 N N . ASN A 1 613 ? -24.350 1.792 6.614 1.00 85.31 613 ASN A N 1
ATOM 4443 C CA . ASN A 1 613 ? -24.717 1.305 7.940 1.00 85.31 613 ASN A CA 1
ATOM 4444 C C . ASN A 1 613 ? -25.381 -0.074 7.889 1.00 85.31 613 ASN A C 1
ATOM 4446 O O . ASN A 1 613 ? -26.175 -0.376 6.993 1.00 85.31 613 ASN A O 1
ATOM 4450 N N . ASN A 1 614 ? -25.112 -0.893 8.901 1.00 85.50 614 ASN A N 1
ATOM 4451 C CA . ASN A 1 614 ? -25.604 -2.257 8.989 1.00 85.50 614 ASN A CA 1
ATOM 4452 C C . ASN A 1 614 ? -26.557 -2.445 10.175 1.00 85.50 614 ASN A C 1
ATOM 4454 O O . ASN A 1 614 ? -26.284 -2.042 11.305 1.00 85.50 614 ASN A O 1
ATOM 4458 N N . LEU A 1 615 ? -27.674 -3.125 9.930 1.00 88.88 615 LEU A N 1
ATOM 4459 C CA . LEU A 1 615 ? -28.624 -3.532 10.955 1.00 88.88 615 LEU A CA 1
ATOM 4460 C C . LEU A 1 615 ? -28.783 -5.048 10.897 1.00 88.88 615 LEU A C 1
ATOM 4462 O O . LEU A 1 615 ? -29.288 -5.592 9.915 1.00 88.88 615 LEU A O 1
ATOM 4466 N N . THR A 1 616 ? -28.402 -5.746 11.965 1.00 87.12 616 THR A N 1
ATOM 4467 C CA . THR A 1 616 ? -28.444 -7.214 11.990 1.00 87.12 616 THR A CA 1
ATOM 4468 C C . THR A 1 616 ? -29.152 -7.738 13.231 1.00 87.12 616 THR A C 1
ATOM 4470 O O . THR A 1 616 ? -28.948 -7.258 14.339 1.00 87.12 616 THR A O 1
ATOM 4473 N N . LYS A 1 617 ? -30.004 -8.758 13.072 1.00 86.19 617 LYS A N 1
ATOM 4474 C CA . LYS A 1 617 ? -30.690 -9.450 14.187 1.00 86.19 617 LYS A CA 1
ATOM 4475 C C . LYS A 1 617 ? -31.549 -8.547 15.100 1.00 86.19 617 LYS A C 1
ATOM 4477 O O . LYS A 1 617 ? -31.974 -9.001 16.158 1.00 86.19 617 LYS A O 1
ATOM 4482 N N . SER A 1 618 ? -31.816 -7.306 14.697 1.00 88.56 618 SER A N 1
ATOM 4483 C CA . SER A 1 618 ? -32.598 -6.326 15.455 1.00 88.56 618 SER A CA 1
ATOM 4484 C C . SER A 1 618 ? -34.074 -6.354 15.060 1.00 88.56 618 SER A C 1
ATOM 4486 O O . SER A 1 618 ? -34.415 -6.648 13.914 1.00 88.56 618 SER A O 1
ATOM 4488 N N . TYR A 1 619 ? -34.956 -6.044 16.008 1.00 90.94 619 TYR A N 1
ATOM 4489 C CA . TYR A 1 619 ? -36.403 -5.952 15.807 1.00 90.94 619 TYR A CA 1
ATOM 4490 C C . TYR A 1 619 ? -36.823 -4.482 15.851 1.00 90.94 619 TYR A C 1
ATOM 4492 O O . TYR A 1 619 ? -36.546 -3.804 16.833 1.00 90.94 619 TYR A O 1
ATOM 4500 N N . ILE A 1 620 ? -37.498 -3.984 14.813 1.00 86.81 620 ILE A N 1
ATOM 4501 C CA . ILE A 1 620 ? -37.969 -2.591 14.747 1.00 86.81 620 ILE A CA 1
ATOM 4502 C C . ILE A 1 620 ? -39.494 -2.561 14.780 1.00 86.81 620 ILE A C 1
ATOM 4504 O O . ILE A 1 620 ? -40.143 -3.317 14.061 1.00 86.81 620 ILE A O 1
ATOM 4508 N N . GLY A 1 621 ? -40.060 -1.674 15.599 1.00 76.06 621 GLY A N 1
ATOM 4509 C CA . GLY A 1 621 ? -41.502 -1.407 15.637 1.00 76.06 621 GLY A CA 1
ATOM 4510 C C . GLY A 1 621 ? -42.348 -2.511 16.279 1.00 76.06 621 GLY A C 1
ATOM 4511 O O . GLY A 1 621 ? -43.570 -2.416 16.266 1.00 76.06 621 GLY A O 1
ATOM 4512 N N . LEU A 1 622 ? -41.721 -3.540 16.851 1.00 58.94 622 LEU A N 1
ATOM 4513 C CA . LEU A 1 622 ? -42.399 -4.636 17.541 1.00 58.94 622 LEU A CA 1
ATOM 4514 C C . LEU A 1 622 ? -42.360 -4.416 19.053 1.00 58.94 622 LEU A C 1
ATOM 4516 O O . LEU A 1 622 ? -41.295 -4.146 19.609 1.00 58.94 622 LEU A O 1
ATOM 4520 N N . ASP A 1 623 ? -43.504 -4.575 19.714 1.00 61.44 623 ASP A N 1
ATOM 4521 C CA . ASP A 1 623 ? -43.584 -4.716 21.166 1.00 61.44 623 ASP A CA 1
ATOM 4522 C C . ASP A 1 623 ? -43.189 -6.159 21.550 1.00 61.44 623 ASP A C 1
ATOM 4524 O O . ASP A 1 623 ? -43.900 -7.098 21.182 1.00 61.44 623 ASP A O 1
ATOM 4528 N N . PRO A 1 624 ? -42.067 -6.391 22.258 1.00 54.03 624 PRO A N 1
ATOM 4529 C CA . PRO A 1 624 ? -41.654 -7.732 22.664 1.00 54.03 624 PRO A CA 1
ATOM 4530 C C . PRO A 1 624 ? -42.589 -8.360 23.715 1.00 54.03 624 PRO A C 1
ATOM 4532 O O . PRO A 1 624 ? -42.486 -9.563 23.960 1.00 54.03 624 PRO A O 1
ATOM 4535 N N . MET A 1 625 ? -43.491 -7.578 24.323 1.00 51.50 625 MET A N 1
ATOM 4536 C CA . MET A 1 625 ? -44.479 -8.022 25.311 1.00 51.50 625 MET A CA 1
ATOM 4537 C C . MET A 1 625 ? -45.845 -8.379 24.696 1.00 51.50 625 MET A C 1
ATOM 4539 O O . MET A 1 625 ? -46.661 -8.985 25.393 1.00 51.50 625 MET A O 1
ATOM 4543 N N . GLU A 1 626 ? -46.111 -8.082 23.415 1.00 49.59 626 GLU A N 1
ATOM 4544 C CA . GLU A 1 626 ? -47.352 -8.514 22.752 1.00 49.59 626 GLU A CA 1
ATOM 4545 C C . GLU A 1 626 ? -47.174 -9.837 21.974 1.00 49.59 626 GLU A C 1
ATOM 4547 O O . GLU A 1 626 ? -46.309 -9.952 21.098 1.00 49.59 626 GLU A O 1
ATOM 4552 N N . PRO A 1 627 ? -47.997 -10.873 22.241 1.00 39.00 627 PRO A N 1
ATOM 4553 C CA . PRO A 1 627 ? -47.970 -12.108 21.471 1.00 39.00 627 PRO A CA 1
ATOM 4554 C C . PRO A 1 627 ? -48.510 -11.865 20.053 1.00 39.00 627 PRO A C 1
ATOM 4556 O O . PRO A 1 627 ? -49.648 -11.441 19.865 1.00 39.00 627 PRO A O 1
ATOM 4559 N N . ARG A 1 628 ? -47.682 -12.177 19.049 1.00 43.66 628 ARG A N 1
ATOM 4560 C CA . ARG A 1 628 ? -47.990 -12.034 17.617 1.00 43.66 628 ARG A CA 1
ATOM 4561 C C . ARG A 1 628 ? -49.298 -12.744 17.240 1.00 43.66 628 ARG A C 1
ATOM 4563 O O . ARG A 1 628 ? -49.408 -13.957 17.429 1.00 43.66 628 ARG A O 1
ATOM 4570 N N . SER A 1 629 ? -50.220 -12.041 16.582 1.00 30.86 629 SER A N 1
ATOM 4571 C CA . SER A 1 629 ? -51.042 -12.679 15.547 1.00 30.86 629 SER A CA 1
ATOM 4572 C C . SER A 1 629 ? -50.237 -12.685 14.247 1.00 30.86 629 SER A C 1
ATOM 4574 O O . SER A 1 629 ? -49.733 -11.641 13.842 1.00 30.86 629 SER A O 1
ATOM 4576 N N . THR A 1 630 ? -50.088 -13.884 13.686 1.00 34.44 630 THR A N 1
ATOM 4577 C CA . THR A 1 630 ? -49.280 -14.278 12.516 1.00 34.44 630 THR A CA 1
ATOM 4578 C C . THR A 1 630 ? -49.340 -13.353 11.317 1.00 34.44 630 THR A C 1
ATOM 4580 O O . THR A 1 630 ? -50.482 -13.003 10.938 1.00 34.44 630 THR A O 1
#

Foldseek 3Di:
DDDDDDDDDDDDDDDDDDDDDDDDDDDDDDDDDDDDDDDDDDDDDDDDDDDPDDDDDDDDDPDDCPVVVVVVVVVVVFPPDAFPKDWDFDPPFFFQQLWQLAWADEVQKIKTWRLGDDDFDQDQTWIWIWGDDPNDIDTLDIDTDPPRDRGFSQSWRNEWYDYDQKIKTWRLRGPLQTKMWIWGDDPSDTDTLDIGTCVLPPPGDGNQSWQLEWEDDDQKIWIWRQRPQFTWIWIWGDDPRDIHTLDIDGPPDPDDDRWSWRNYWYDDPFKIKTWGQQDADDPAGSLTWIWIWGDDPSDIDTLDIGGDPPGHHQQSWRLYWEDFAQKIKIWRQQDDDDPAGSLTWIWIWGDDPPDTDTLDIGGDPPGHHSQSWRLEWYDFAFKIKIWRQAHDDPPQTALTWIWIWGDDPSDTDTDDIDGPPPGGTQQSWRNYWYDDQFWIKIWRQQDADDPHGSSIIMMIRTHDGDPHHDGHPWPALEAEAADQEAAAAPDLPPLAQAGPPVDPDGHHHPLNVLSSQQSDATEYEYAYAYDDDAAREREHQAARDARQAAYEDEQCRYPPRDLPARSYEYADQNHDAPHEQYHHAHHHEQHEYERYEFAHRNHHSYHYHYYNYYYYNYHYHDDPPDDDDD

pLDDT: mean 79.58, std 23.1, range [22.17, 98.94]